Protein AF-A0A830HFC5-F1 (afdb_monomer)

InterPro domains:
  IPR002791 Damage-control phosphatase ARMT1-like, metal-binding domain [PF01937] (150-473)
  IPR036075 Damage-control phosphatase ARMT1-like, metal-binding domain superfamily [SSF111321] (143-473)
  IPR039763 Damage-control phosphatase ARMT1 [PTHR12260] (70-500)

Solvent-accessible surface area (backbone atoms only — not comparable to full-atom values): 29632 Å² total; per-residue (Å²): 134,88,87,82,90,82,88,86,83,82,90,80,91,82,88,82,89,84,84,86,80,91,82,91,82,89,85,82,86,86,90,83,88,83,87,82,86,82,88,82,87,82,84,90,83,89,86,86,88,86,90,79,94,75,94,74,84,89,75,84,82,79,80,79,72,84,70,82,75,73,77,67,86,69,80,80,52,62,62,44,42,22,71,50,85,91,40,69,49,14,50,38,55,66,40,42,49,51,57,52,42,46,46,59,34,43,44,62,76,34,55,95,74,59,50,73,66,28,50,52,41,41,52,52,51,50,58,41,39,78,37,16,78,75,35,59,47,70,77,86,80,74,83,80,77,60,99,79,66,79,77,52,73,66,56,53,50,52,46,61,70,42,43,65,43,37,76,70,57,26,19,54,16,67,33,46,38,60,43,44,55,34,47,46,35,55,48,49,39,57,25,55,20,26,83,36,87,84,36,96,34,40,75,51,61,66,35,51,69,57,34,52,51,42,40,63,70,34,50,49,39,47,60,62,46,21,57,56,53,46,49,58,70,69,56,81,53,85,90,44,59,64,66,47,32,57,57,50,50,50,33,53,52,42,36,45,39,26,84,70,64,46,65,83,58,28,68,77,74,62,99,50,77,74,37,55,57,51,37,53,51,40,46,52,51,52,50,56,59,50,56,74,34,42,41,32,80,30,60,73,66,42,36,77,56,54,54,72,26,42,30,38,33,36,39,63,36,42,42,27,50,29,37,52,28,44,51,47,32,45,48,51,47,27,56,60,28,44,88,87,14,30,26,35,43,36,24,18,50,50,76,32,84,64,40,39,32,28,63,64,54,56,52,53,50,41,52,54,35,40,66,40,91,49,64,50,36,16,50,46,25,49,50,51,54,46,31,45,76,71,59,28,32,42,81,46,61,36,56,73,71,49,44,55,62,32,58,56,63,56,52,70,68,58,44,60,64,48,43,73,27,63,30,34,38,37,31,32,44,70,52,49,35,25,52,58,53,39,26,60,50,58,44,63,43,52,49,52,71,62,50,56,43,50,70,32,19,35,39,39,29,28,35,26,59,46,94,60,50,49,41,30,50,69,70,46,54,53,51,42,55,74,75,35,94,54,37,41,49,69,46,70,26,30,37,32,48,58,34,84,55,79,71,99,62,80,60,32,64,59,54,15,53,54,51,42,59,51,60,76,71,109

Nearest PDB structures (foldseek):
  6umr-assembly1_A  TM=8.467E-01  e=6.345E-25  Homo sapiens
  6umr-assembly2_B  TM=8.611E-01  e=1.493E-24  Homo sapiens
  6umq-assembly2_B  TM=8.453E-01  e=3.887E-24  Homo sapiens
  7t7n-assembly1_B  TM=7.908E-01  e=1.177E-23  Schizosaccharomyces pombe
  7u1v-assembly1_A  TM=7.955E-01  e=4.200E-22  Schizosaccharomyces pombe

Sequence (522 aa):
MSVSLGSLGTKTSCSLRHHGNHSHSHSHSHSHSHSHSHSHSHSHSGVLKNTRLMTMASSSSSSTTAAALQVTSLELPPPLTSTTPGTWAYDTMSRRVLENIVQGTVVADNEHLLDNAARGRISLLEAELANAAETKLEHILHHANGENETSSNDEKAWRQLMQPYVERGDTWLSAPWLVTEFYLYRRILHATGYFDAKAPLHLHDPFALQKKKGLAACASAMSSLAPRVNAFAAADFGDDLDAKSDQLRLFVMLSLWGNRMDLSIWPSEGDGAASSARAAKAVEAALAESASNLLHDDADNAMKVIVNARRVDIVVDNAGFELVTDLALADALACAGGEGACVTLRVKGHPTYVSDVILEDVFETIDTLAASKEEAVAAMATRWKTHMRSGRWVVAPHDYWAQGFPFWTMPEDVVAAVSGADAVILKGDANYRRLLGDLQWPLSTPFAEVAGYMPAPTLALRTLKAELGCGMAEDRVAYAKAESDDWMVSGRFGVVQFWEGVGAGESCASVRAARTKEYFTM

Structure (mmCIF, N/CA/C/O backbone):
data_AF-A0A830HFC5-F1
#
_entry.id   AF-A0A830HFC5-F1
#
loop_
_atom_site.group_PDB
_atom_site.id
_atom_site.type_symbol
_atom_site.label_atom_id
_atom_site.label_alt_id
_atom_site.label_comp_id
_atom_site.label_asym_id
_atom_site.label_entity_id
_atom_site.label_seq_id
_atom_site.pdbx_PDB_ins_code
_atom_site.Cartn_x
_atom_site.Cartn_y
_atom_site.Cartn_z
_atom_site.occupancy
_atom_site.B_iso_or_equiv
_atom_site.auth_seq_id
_atom_site.auth_comp_id
_atom_site.auth_asym_id
_atom_site.auth_atom_id
_atom_site.pdbx_PDB_model_num
ATOM 1 N N . MET A 1 1 ? 22.838 55.181 38.108 1.00 38.09 1 MET A N 1
ATOM 2 C CA . MET A 1 1 ? 23.335 55.632 36.795 1.00 38.09 1 MET A CA 1
ATOM 3 C C . MET A 1 1 ? 22.271 55.290 35.762 1.00 38.09 1 MET A C 1
ATOM 5 O O . MET A 1 1 ? 22.092 54.125 35.456 1.00 38.09 1 MET A O 1
ATOM 9 N N . SER A 1 2 ? 21.463 56.303 35.435 1.00 30.12 2 SER A N 1
ATOM 10 C CA . SER A 1 2 ? 20.867 56.679 34.136 1.00 30.12 2 SER A CA 1
ATOM 11 C C . SER A 1 2 ? 20.958 55.634 32.996 1.00 30.12 2 SER A C 1
ATOM 13 O O . SER A 1 2 ? 22.054 55.159 32.744 1.00 30.12 2 SER A O 1
ATOM 15 N N . VAL A 1 3 ? 19.938 55.261 32.205 1.00 29.91 3 VAL A N 1
ATOM 16 C CA . VAL A 1 3 ? 18.572 55.761 31.921 1.00 29.91 3 VAL A CA 1
ATOM 17 C C . VAL A 1 3 ? 17.723 54.589 31.385 1.00 29.91 3 VAL A C 1
ATOM 19 O O . VAL A 1 3 ? 18.252 53.646 30.805 1.00 29.91 3 VAL A O 1
ATOM 22 N N . SER A 1 4 ? 16.409 54.690 31.579 1.00 25.48 4 SER A N 1
ATOM 23 C CA . SER A 1 4 ? 15.335 53.786 31.158 1.00 25.48 4 SER A CA 1
ATOM 24 C C . SER A 1 4 ? 14.499 54.381 30.001 1.00 25.48 4 SER A C 1
ATOM 26 O O . SER A 1 4 ? 14.469 55.602 29.866 1.00 25.48 4 SER A O 1
ATOM 28 N N . LEU A 1 5 ? 13.732 53.515 29.309 1.00 30.77 5 LEU A N 1
ATOM 29 C CA . LEU A 1 5 ? 12.543 53.761 28.444 1.00 30.77 5 LEU A CA 1
ATOM 30 C C . LEU A 1 5 ? 12.805 54.324 27.031 1.00 30.77 5 LEU A C 1
ATOM 32 O O . LEU A 1 5 ? 13.669 55.166 26.850 1.00 30.77 5 LEU A O 1
ATOM 36 N N . GLY A 1 6 ? 12.087 53.958 25.960 1.00 25.75 6 GLY A N 1
ATOM 37 C CA . GLY A 1 6 ? 10.908 53.108 25.708 1.00 25.75 6 GLY A CA 1
ATOM 38 C C . GLY A 1 6 ? 10.765 52.942 24.169 1.00 25.75 6 GLY A C 1
ATOM 39 O O . GLY A 1 6 ? 11.385 53.687 23.423 1.00 25.75 6 GLY A O 1
ATOM 40 N N . SER A 1 7 ? 10.166 51.876 23.628 1.00 26.73 7 SER A N 1
ATOM 41 C CA . SER A 1 7 ? 8.721 51.614 23.468 1.00 26.73 7 SER A CA 1
ATOM 42 C C . SER A 1 7 ? 8.153 51.984 22.077 1.00 26.73 7 SER A C 1
ATOM 44 O O . SER A 1 7 ? 8.265 53.126 21.650 1.00 26.73 7 SER A O 1
ATOM 46 N N . LEU A 1 8 ? 7.418 51.011 21.504 1.00 28.55 8 LEU A N 1
ATOM 47 C CA . LEU A 1 8 ? 6.330 51.072 20.500 1.00 28.55 8 LEU A CA 1
ATOM 48 C C . LEU A 1 8 ? 6.641 51.154 18.989 1.00 28.55 8 LEU A C 1
ATOM 50 O O . LEU A 1 8 ? 7.156 52.147 18.494 1.00 28.55 8 LEU A O 1
ATOM 54 N N . GLY A 1 9 ? 6.065 50.193 18.244 1.00 25.59 9 GLY A N 1
ATOM 55 C CA . GLY A 1 9 ? 5.072 50.563 17.221 1.00 25.59 9 GLY A CA 1
ATOM 56 C C . GLY A 1 9 ? 5.133 49.890 15.840 1.00 25.59 9 GLY A C 1
ATOM 57 O O . GLY A 1 9 ? 5.728 50.432 14.926 1.00 25.59 9 GLY A O 1
ATOM 58 N N . THR A 1 10 ? 4.355 48.805 15.688 1.00 27.61 10 THR A N 1
ATOM 59 C CA . THR A 1 10 ? 3.3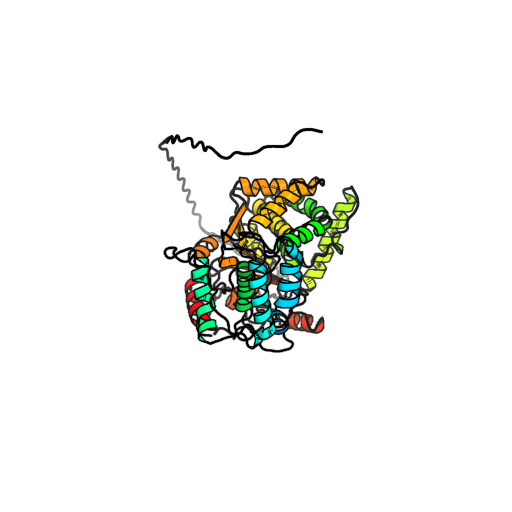85 48.517 14.593 1.00 27.61 10 THR A CA 1
ATOM 60 C C . THR A 1 10 ? 3.780 48.400 13.105 1.00 27.61 10 THR A C 1
ATOM 62 O O . THR A 1 10 ? 4.278 49.347 12.520 1.00 27.61 10 THR A O 1
ATOM 65 N N . LYS A 1 11 ? 3.325 47.269 12.508 1.00 27.41 11 LYS A N 1
ATOM 66 C CA . LYS A 1 11 ? 2.547 47.064 11.245 1.00 27.41 11 LYS A CA 1
ATOM 67 C C . LYS A 1 11 ? 3.007 47.860 9.997 1.00 27.41 11 LYS A C 1
ATOM 69 O O . LYS A 1 11 ? 3.121 49.070 10.032 1.00 27.41 11 LYS A O 1
ATOM 74 N N . THR A 1 12 ? 3.138 47.317 8.784 1.00 28.42 12 THR A N 1
ATOM 75 C CA . THR A 1 12 ? 2.158 46.525 8.019 1.00 28.42 12 THR A CA 1
ATOM 76 C C . THR A 1 12 ? 2.815 46.089 6.700 1.00 28.42 12 THR A C 1
ATOM 78 O O . THR A 1 12 ? 3.561 46.856 6.096 1.00 28.42 12 THR A O 1
ATOM 81 N N . SER A 1 13 ? 2.494 44.884 6.238 1.00 28.06 13 SER A N 1
ATOM 82 C CA . SER A 1 13 ? 2.743 44.355 4.893 1.00 28.06 13 SER A CA 1
ATOM 83 C C . SER A 1 13 ? 1.939 45.101 3.821 1.00 28.06 13 SER A C 1
ATOM 85 O O . SER A 1 13 ? 0.750 45.349 4.023 1.00 28.06 13 SER A O 1
ATOM 87 N N . CYS A 1 14 ? 2.542 45.372 2.660 1.00 26.06 14 CYS A N 1
ATOM 88 C CA . CYS A 1 14 ? 1.834 45.837 1.466 1.00 26.06 14 CYS A CA 1
ATOM 89 C C . CYS A 1 14 ? 2.040 44.848 0.310 1.00 26.06 14 CYS A C 1
ATOM 91 O O . CYS A 1 14 ? 3.167 44.464 0.001 1.00 26.06 14 CYS A O 1
ATOM 93 N N . SER A 1 15 ? 0.926 44.426 -0.290 1.00 27.80 15 SER A N 1
ATOM 94 C CA . SER A 1 15 ? 0.847 43.540 -1.451 1.00 27.80 15 SER A CA 1
ATOM 95 C C . SER A 1 15 ? 1.086 44.308 -2.747 1.00 27.80 15 SER A C 1
ATOM 97 O O . SER A 1 15 ? 0.616 45.439 -2.864 1.00 27.80 15 SER A O 1
ATOM 99 N N . LEU A 1 16 ? 1.649 43.658 -3.764 1.00 28.95 16 LEU A N 1
ATOM 100 C CA . LEU A 1 16 ? 1.547 44.114 -5.149 1.00 28.95 16 LEU A CA 1
ATOM 101 C C . LEU A 1 16 ? 1.196 42.931 -6.059 1.00 28.95 16 LEU A C 1
ATOM 103 O O . LEU A 1 16 ? 2.016 42.059 -6.331 1.00 28.95 16 LEU A O 1
ATOM 107 N N . ARG A 1 17 ? -0.063 42.927 -6.513 1.00 28.38 17 ARG A N 1
ATOM 108 C CA . ARG A 1 17 ? -0.535 42.208 -7.702 1.00 28.38 17 ARG A CA 1
ATOM 109 C C . ARG A 1 17 ? -0.069 42.965 -8.947 1.00 28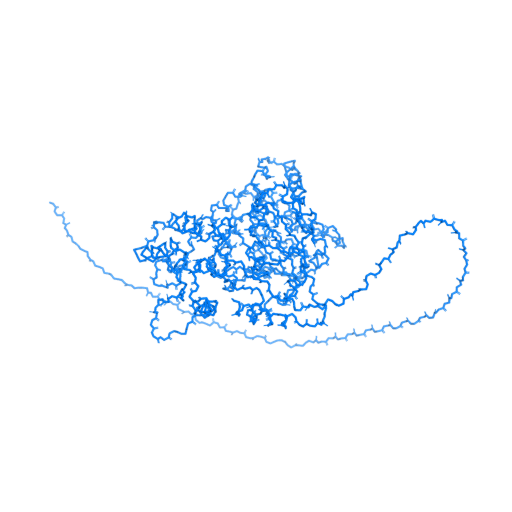.38 17 ARG A C 1
ATOM 111 O O . ARG A 1 17 ? -0.183 44.192 -8.987 1.00 28.38 17 ARG A O 1
ATOM 118 N N . HIS A 1 18 ? 0.317 42.245 -9.996 1.00 28.80 18 HIS A N 1
ATOM 119 C CA . HIS A 1 18 ? 0.292 42.774 -11.359 1.00 28.80 18 HIS A CA 1
ATOM 120 C C . HIS A 1 18 ? -0.349 41.784 -12.333 1.00 28.80 18 HIS A C 1
ATOM 122 O O . HIS A 1 18 ? -0.126 40.579 -12.272 1.00 28.80 18 HIS A O 1
ATOM 128 N N . HIS A 1 19 ? -1.217 42.350 -13.169 1.00 29.58 19 HIS A N 1
ATOM 129 C CA . HIS A 1 19 ? -2.007 41.746 -14.235 1.00 29.58 19 HIS A CA 1
ATOM 130 C C . HIS A 1 19 ? -1.304 41.870 -15.593 1.00 29.58 19 HIS A C 1
ATOM 132 O O . HIS A 1 19 ? -0.527 42.799 -15.801 1.00 29.58 19 HIS A O 1
ATOM 138 N N . GLY A 1 20 ? -1.739 41.027 -16.537 1.00 27.48 20 GLY A N 1
ATOM 139 C CA . GLY A 1 20 ? -1.569 41.185 -17.990 1.00 27.48 20 GLY A CA 1
ATOM 140 C C . GLY A 1 20 ? -0.485 40.260 -18.556 1.00 27.48 20 GLY A C 1
ATOM 141 O O . GLY A 1 20 ? 0.590 40.174 -17.988 1.00 27.48 20 GLY A O 1
ATOM 142 N N . ASN A 1 21 ? -0.654 39.549 -19.671 1.00 27.14 21 ASN A N 1
ATOM 143 C CA . ASN A 1 21 ? -1.635 39.691 -20.740 1.00 27.14 21 ASN A CA 1
ATOM 144 C C . ASN A 1 21 ? -1.704 38.388 -21.567 1.00 27.14 21 ASN A C 1
ATOM 146 O O . ASN A 1 21 ? -0.682 37.747 -21.809 1.00 27.14 21 ASN A O 1
ATOM 150 N N . HIS A 1 22 ? -2.902 38.042 -22.039 1.00 31.81 22 HIS A N 1
ATOM 151 C CA . HIS A 1 22 ? -3.150 37.012 -23.049 1.00 31.81 22 HIS A CA 1
ATOM 152 C C . HIS A 1 22 ? -2.683 37.475 -24.437 1.00 31.81 22 HIS A C 1
ATOM 154 O O . HIS A 1 22 ? -2.915 38.620 -24.822 1.00 31.81 22 HIS A O 1
ATOM 160 N N . SER A 1 23 ? -2.119 36.560 -25.229 1.00 28.94 23 SER A N 1
ATOM 161 C CA . SER A 1 23 ? -2.082 36.689 -26.688 1.00 28.94 23 SER A CA 1
ATOM 162 C C . SER A 1 23 ? -2.430 35.343 -27.326 1.00 28.94 23 SER A C 1
ATOM 164 O O . SER A 1 23 ? -1.818 34.318 -27.036 1.00 28.94 23 SER A O 1
ATOM 166 N N . HIS A 1 24 ? -3.487 35.358 -28.138 1.00 29.38 24 HIS A N 1
ATOM 167 C CA . HIS A 1 24 ? -3.894 34.273 -29.020 1.00 29.38 24 HIS A CA 1
ATOM 168 C C . HIS A 1 24 ? -3.142 34.406 -30.345 1.00 29.38 24 HIS A C 1
ATOM 170 O O . HIS A 1 24 ? -3.100 35.495 -30.919 1.00 29.38 24 HIS A O 1
ATOM 176 N N . SER A 1 25 ? -2.641 33.296 -30.879 1.00 28.92 25 SER A N 1
ATOM 177 C CA . SER A 1 25 ? -2.311 33.170 -32.296 1.00 28.92 25 SER A CA 1
ATOM 178 C C . SER A 1 25 ? -2.989 31.923 -32.864 1.00 28.92 25 SER A C 1
ATOM 180 O O . SER A 1 25 ? -2.765 30.798 -32.426 1.00 28.92 25 SER A O 1
ATOM 182 N N . HIS A 1 26 ? -3.877 32.156 -33.829 1.00 28.95 26 HIS A N 1
ATOM 183 C CA . HIS A 1 26 ? -4.419 31.144 -34.726 1.00 28.95 26 HIS A CA 1
ATOM 184 C C . HIS A 1 26 ? -3.424 30.899 -35.865 1.00 28.95 26 HIS A C 1
ATOM 186 O O . HIS A 1 26 ? -2.923 31.855 -36.457 1.00 28.95 26 HIS A O 1
ATOM 192 N N . SER A 1 27 ? -3.222 29.639 -36.246 1.00 29.11 27 SER A N 1
ATOM 193 C CA . SER A 1 27 ? -2.733 29.279 -37.578 1.00 29.11 27 SER A CA 1
ATOM 194 C C . SER A 1 27 ? -3.578 28.138 -38.150 1.00 29.11 27 SER A C 1
ATOM 196 O O . SER A 1 27 ? -3.876 27.146 -37.486 1.00 29.11 27 SER A O 1
ATOM 198 N N . HIS A 1 28 ? -4.034 28.343 -39.384 1.00 28.66 28 HIS A N 1
ATOM 199 C CA . HIS A 1 28 ? -4.847 27.423 -40.170 1.00 28.66 28 HIS A CA 1
ATOM 200 C C . HIS A 1 28 ? -3.971 26.530 -41.067 1.00 28.66 28 HIS A C 1
ATOM 202 O O . HIS A 1 28 ? -3.001 27.004 -41.649 1.00 28.66 28 HIS A O 1
ATOM 208 N N . SER A 1 29 ? -4.425 25.277 -41.206 1.00 27.34 29 SER A N 1
ATOM 209 C CA . SER A 1 29 ? -4.411 24.380 -42.382 1.00 27.34 29 SER A CA 1
ATOM 210 C C . SER A 1 29 ? -3.101 24.080 -43.130 1.00 27.34 29 SER A C 1
ATOM 212 O O . SER A 1 29 ? -2.516 24.959 -43.746 1.00 27.34 29 SER A O 1
ATOM 214 N N . HIS A 1 30 ? -2.788 22.787 -43.290 1.00 29.89 30 HIS A N 1
ATOM 215 C CA . HIS A 1 30 ? -3.114 22.054 -44.526 1.00 29.89 30 HIS A CA 1
ATOM 216 C C . HIS A 1 30 ? -2.940 20.536 -44.350 1.00 29.89 30 HIS A C 1
ATOM 218 O O . HIS A 1 30 ? -1.905 20.045 -43.913 1.00 29.89 30 HIS A O 1
ATOM 224 N N . SER A 1 31 ? -3.987 19.799 -44.717 1.00 29.45 31 SER A N 1
ATOM 225 C CA . SER A 1 31 ? -4.031 18.347 -44.864 1.00 29.45 31 SER A CA 1
ATOM 226 C C . SER A 1 31 ? -3.603 17.945 -46.277 1.00 29.45 31 SER A C 1
ATOM 228 O O . SER A 1 31 ? -4.207 18.416 -47.242 1.00 29.45 31 SER A O 1
ATOM 230 N N . HIS A 1 32 ? -2.654 17.019 -46.403 1.00 30.28 32 HIS A N 1
ATOM 231 C CA . HIS A 1 32 ? -2.455 16.244 -47.627 1.00 30.28 32 HIS A CA 1
ATOM 232 C C . HIS A 1 32 ? -2.508 14.753 -47.301 1.00 30.28 32 HIS A C 1
ATOM 234 O O . HIS A 1 32 ? -1.636 14.206 -46.634 1.00 30.28 32 HIS A O 1
ATOM 240 N N . SER A 1 33 ? -3.577 14.118 -47.769 1.00 29.27 33 SER A N 1
ATOM 241 C CA . SER A 1 33 ? -3.755 12.678 -47.838 1.00 29.27 33 SER A CA 1
ATOM 242 C C . SER A 1 33 ? -3.171 12.161 -49.154 1.00 29.27 33 SER A C 1
ATOM 244 O O . SER A 1 33 ? -3.531 12.636 -50.229 1.00 29.27 33 SER A O 1
ATOM 246 N N . HIS A 1 34 ? -2.307 11.151 -49.081 1.00 30.36 34 HIS A N 1
ATOM 247 C CA . HIS A 1 34 ? -2.016 10.279 -50.215 1.00 30.36 34 HIS A CA 1
ATOM 248 C C . HIS A 1 34 ? -2.221 8.831 -49.781 1.00 30.36 34 HIS A C 1
ATOM 250 O O . HIS A 1 34 ? -1.448 8.265 -49.014 1.00 30.36 34 HIS A O 1
ATOM 256 N N . SER A 1 35 ? -3.319 8.259 -50.264 1.00 27.73 35 SER A N 1
ATOM 257 C CA . SER A 1 35 ? -3.619 6.838 -50.243 1.00 27.73 35 SER A CA 1
ATOM 258 C C . SER A 1 35 ? -2.986 6.177 -51.469 1.00 27.73 35 SER A C 1
ATOM 260 O O . SER A 1 35 ? -3.282 6.545 -52.604 1.00 27.73 35 SER A O 1
ATOM 262 N N . HIS A 1 36 ? -2.149 5.164 -51.252 1.00 29.48 36 HIS A N 1
ATOM 263 C CA . HIS A 1 36 ? -1.800 4.195 -52.288 1.00 29.48 36 HIS A CA 1
ATOM 264 C C . HIS A 1 36 ? -2.168 2.795 -51.805 1.00 29.48 36 HIS A C 1
ATOM 266 O O . HIS A 1 36 ? -1.502 2.197 -50.966 1.00 29.48 36 HIS A O 1
ATOM 272 N N . SER A 1 37 ? -3.275 2.293 -52.345 1.00 26.42 37 SER A N 1
ATOM 273 C CA . SER A 1 37 ? -3.694 0.900 -52.280 1.00 26.42 37 SER A CA 1
ATOM 274 C C . SER A 1 37 ? -3.047 0.130 -53.433 1.00 26.42 37 SER A C 1
ATOM 276 O O . SER A 1 37 ? -3.340 0.422 -54.593 1.00 26.42 37 SER A O 1
ATOM 278 N N . HIS A 1 38 ? -2.225 -0.876 -53.133 1.00 29.70 38 HIS A N 1
ATOM 279 C CA . HIS A 1 38 ? -1.850 -1.902 -54.104 1.00 29.70 38 HIS A CA 1
ATOM 280 C C . HIS A 1 38 ? -2.402 -3.257 -53.666 1.00 29.70 38 HIS A C 1
ATOM 282 O O . HIS A 1 38 ? -1.965 -3.858 -52.690 1.00 29.70 38 HIS A O 1
ATOM 288 N N . SER A 1 39 ? -3.395 -3.712 -54.423 1.00 26.23 39 SER A N 1
ATOM 289 C CA . SER A 1 39 ? -3.917 -5.070 -54.440 1.00 26.23 39 SER A CA 1
ATOM 290 C C . SER A 1 39 ? -3.035 -5.947 -55.330 1.00 26.23 39 SER A C 1
ATOM 292 O O . SER A 1 39 ? -2.897 -5.651 -56.517 1.00 26.23 39 SER A O 1
ATOM 294 N N . HIS A 1 40 ? -2.524 -7.059 -54.804 1.00 29.44 40 HIS A N 1
ATOM 295 C CA . HIS A 1 40 ? -2.068 -8.175 -55.630 1.00 29.44 40 HIS A CA 1
ATOM 296 C C . HIS A 1 40 ? -2.666 -9.489 -55.132 1.00 29.44 40 HIS A C 1
ATOM 298 O O . HIS A 1 40 ? -2.337 -10.006 -54.070 1.00 29.44 40 HIS A O 1
ATOM 304 N N . SER A 1 41 ? -3.573 -10.011 -55.949 1.00 26.92 41 SER A N 1
ATOM 305 C CA . SER A 1 41 ? -4.050 -11.386 -55.970 1.00 26.92 41 SER A CA 1
ATOM 306 C C . SER A 1 41 ? -3.057 -12.261 -56.736 1.00 26.92 41 SER A C 1
ATOM 308 O O . SER A 1 41 ? -2.737 -11.899 -57.865 1.00 26.92 41 SER A O 1
ATOM 310 N N . HIS A 1 42 ? -2.672 -13.433 -56.217 1.00 29.39 42 HIS A N 1
ATOM 311 C CA . HIS A 1 42 ? -2.341 -14.581 -57.070 1.00 29.39 42 HIS A CA 1
ATOM 312 C C . HIS A 1 42 ? -2.629 -15.939 -56.403 1.00 29.39 42 HIS A C 1
ATOM 314 O O . HIS A 1 42 ? -2.067 -16.318 -55.383 1.00 29.39 42 HIS A O 1
ATOM 320 N N . SER A 1 43 ? -3.566 -16.617 -57.063 1.00 27.08 43 SER A N 1
ATOM 321 C CA . SER A 1 43 ? -3.847 -18.044 -57.252 1.00 27.08 43 SER A CA 1
ATOM 322 C C . SER A 1 43 ? -2.859 -19.129 -56.791 1.00 27.08 43 SER A C 1
ATOM 324 O O . SER A 1 43 ? -1.663 -19.088 -57.067 1.00 27.08 43 SER A O 1
ATOM 326 N N . HIS A 1 44 ? -3.481 -20.192 -56.268 1.00 27.20 44 HIS A N 1
ATOM 327 C CA . HIS A 1 44 ? -3.027 -21.571 -56.079 1.00 27.20 44 HIS A CA 1
ATOM 328 C C . HIS A 1 44 ? -2.242 -22.219 -57.233 1.00 27.20 44 HIS A C 1
ATOM 330 O O . HIS A 1 44 ? -2.647 -22.146 -58.390 1.00 27.20 44 HIS A O 1
ATOM 336 N N . SER A 1 45 ? -1.290 -23.082 -56.858 1.00 28.58 45 SER A N 1
ATOM 337 C CA . SER A 1 45 ? -1.080 -24.390 -57.498 1.00 28.58 45 SER A CA 1
ATOM 338 C C . SER A 1 45 ? -0.378 -25.342 -56.525 1.00 28.58 45 SER A C 1
ATOM 340 O O . SER A 1 45 ? 0.712 -25.040 -56.043 1.00 28.58 45 SER A O 1
ATOM 342 N N . GLY A 1 46 ? -1.005 -26.479 -56.219 1.00 25.19 46 GLY A N 1
ATOM 343 C CA . GLY A 1 46 ? -0.403 -27.552 -55.430 1.00 25.19 46 GLY A CA 1
ATOM 344 C C . GLY A 1 46 ? 0.416 -28.518 -56.285 1.00 25.19 46 GLY A C 1
ATOM 345 O O . GLY A 1 46 ? 0.087 -28.734 -57.447 1.00 25.19 46 GLY A O 1
ATOM 346 N N . VAL A 1 47 ? 1.424 -29.153 -55.679 1.00 27.44 47 VAL A N 1
ATOM 347 C CA . VAL A 1 47 ? 1.982 -30.447 -56.106 1.00 27.44 47 VAL A CA 1
ATOM 348 C C . VAL A 1 47 ? 2.421 -31.222 -54.856 1.00 27.44 47 VAL A C 1
ATOM 350 O O . VAL A 1 47 ? 3.069 -30.685 -53.963 1.00 27.44 47 VAL A O 1
ATOM 353 N N . LEU A 1 48 ? 2.013 -32.490 -54.801 1.00 25.45 48 LEU A N 1
ATOM 354 C CA . LEU A 1 48 ? 2.268 -33.475 -53.750 1.00 25.45 48 LEU A CA 1
ATOM 355 C C . LEU A 1 48 ? 3.564 -34.277 -53.990 1.00 25.45 48 LEU A C 1
ATOM 357 O O . LEU A 1 48 ? 3.959 -34.496 -55.133 1.00 25.45 48 LEU A O 1
ATOM 361 N N . LYS A 1 49 ? 4.032 -34.885 -52.884 1.00 25.97 49 LYS A N 1
ATOM 362 C CA . LYS A 1 49 ? 4.936 -36.051 -52.710 1.00 25.97 49 LYS A CA 1
ATOM 363 C C . LYS A 1 49 ? 6.442 -35.762 -52.586 1.00 25.97 49 LYS A C 1
ATOM 365 O O . LYS A 1 49 ? 7.127 -35.581 -53.582 1.00 25.97 49 LYS A O 1
ATOM 370 N N . ASN A 1 50 ? 7.000 -35.974 -51.389 1.00 26.48 50 ASN A N 1
ATOM 371 C CA . ASN A 1 50 ? 7.544 -37.297 -51.060 1.00 26.48 50 ASN A CA 1
ATOM 372 C C . ASN A 1 50 ? 7.840 -37.482 -49.564 1.00 26.48 50 ASN A C 1
ATOM 374 O O . ASN A 1 50 ? 8.232 -36.566 -48.851 1.00 26.48 50 ASN A O 1
ATOM 378 N N . THR A 1 51 ? 7.635 -38.718 -49.129 1.00 24.80 51 THR A N 1
ATOM 379 C CA . THR A 1 51 ? 7.655 -39.217 -47.756 1.00 24.80 51 THR A CA 1
ATOM 380 C C . THR A 1 51 ? 9.077 -39.536 -47.286 1.00 24.80 51 THR A C 1
ATOM 382 O O . THR A 1 51 ? 9.818 -40.214 -47.997 1.00 24.80 51 THR A O 1
ATOM 385 N N . ARG A 1 52 ? 9.419 -39.186 -46.040 1.00 26.59 52 ARG A N 1
ATOM 386 C CA . ARG A 1 52 ? 10.375 -39.954 -45.224 1.00 26.59 52 ARG A CA 1
ATOM 387 C C . ARG A 1 52 ? 9.912 -39.968 -43.768 1.00 26.59 52 ARG A C 1
ATOM 389 O O . ARG A 1 52 ? 9.876 -38.935 -43.112 1.00 26.59 52 ARG A O 1
ATOM 396 N N . LEU A 1 53 ? 9.527 -41.161 -43.312 1.00 24.55 53 LEU A N 1
ATOM 397 C CA . LEU A 1 53 ? 9.249 -41.484 -41.916 1.00 24.55 53 LEU A CA 1
ATOM 398 C C . LEU A 1 53 ? 10.511 -41.262 -41.073 1.00 24.55 53 LEU A C 1
ATOM 400 O O . LEU A 1 53 ? 11.527 -41.910 -41.320 1.00 24.55 53 LEU A O 1
ATOM 404 N N . MET A 1 54 ? 10.401 -40.447 -40.028 1.00 26.86 54 MET A N 1
ATOM 405 C CA . MET A 1 54 ? 11.123 -40.665 -38.778 1.00 26.86 54 MET A CA 1
ATOM 406 C C . MET A 1 54 ? 10.163 -40.425 -37.613 1.00 26.86 54 MET A C 1
ATOM 408 O O . MET A 1 54 ? 9.535 -39.380 -37.484 1.00 26.86 54 MET A O 1
ATOM 412 N N . THR A 1 55 ? 10.022 -41.478 -36.824 1.00 27.61 55 THR A N 1
ATOM 413 C CA . THR A 1 55 ? 9.268 -41.628 -35.584 1.00 27.61 55 THR A CA 1
ATOM 414 C C . THR A 1 55 ? 9.695 -40.595 -34.541 1.00 27.61 55 THR A C 1
ATOM 416 O O . THR A 1 55 ? 10.848 -40.603 -34.122 1.00 27.61 55 THR A O 1
ATOM 419 N N . MET A 1 56 ? 8.758 -39.767 -34.075 1.00 26.55 56 MET A N 1
ATOM 420 C CA . MET A 1 56 ? 8.867 -38.997 -32.832 1.00 26.55 56 MET A CA 1
ATOM 421 C C . MET A 1 56 ? 7.519 -39.052 -32.111 1.00 26.55 56 MET A C 1
ATOM 423 O O . MET A 1 56 ? 6.461 -38.949 -32.731 1.00 26.55 56 MET A O 1
ATOM 427 N N . ALA A 1 57 ? 7.595 -39.313 -30.811 1.00 27.02 57 ALA A N 1
ATOM 428 C CA . ALA A 1 57 ? 6.483 -39.563 -29.915 1.00 27.02 57 ALA A CA 1
ATOM 429 C C . ALA A 1 57 ? 5.511 -38.375 -29.833 1.00 27.02 57 ALA A C 1
ATOM 431 O O . ALA A 1 57 ? 5.901 -37.212 -29.877 1.00 27.02 57 ALA A O 1
ATOM 432 N N . SER A 1 58 ? 4.234 -38.710 -29.693 1.00 24.59 58 SER A N 1
ATOM 433 C CA . SER A 1 58 ? 3.105 -37.805 -29.514 1.00 24.59 58 SER A CA 1
ATOM 434 C C . SER A 1 58 ? 3.234 -36.963 -28.240 1.00 24.59 58 SER A C 1
ATOM 436 O O . SER A 1 58 ? 3.068 -37.489 -27.139 1.00 24.59 58 SER A O 1
ATOM 438 N N . SER A 1 59 ? 3.439 -35.655 -28.387 1.00 27.16 59 SER A N 1
ATOM 439 C CA . SER A 1 59 ? 3.012 -34.660 -27.404 1.00 27.16 59 SER A CA 1
ATOM 440 C C . SER A 1 59 ? 1.664 -34.097 -27.858 1.00 27.16 59 SER A C 1
ATOM 442 O O . SER A 1 59 ? 1.522 -33.521 -28.935 1.00 27.16 59 SER A O 1
ATOM 444 N N . SER A 1 60 ? 0.632 -34.346 -27.059 1.00 27.00 60 SER A N 1
ATOM 445 C CA . SER A 1 60 ? -0.715 -33.829 -27.263 1.00 27.00 60 SER A CA 1
ATOM 446 C C . SER A 1 60 ? -0.720 -32.308 -27.106 1.00 27.00 60 SER A C 1
ATOM 448 O O . SER A 1 60 ? -0.649 -31.793 -25.993 1.00 27.00 60 SER A O 1
ATOM 450 N N . SER A 1 61 ? -0.824 -31.593 -28.222 1.00 25.97 61 SER A N 1
ATOM 451 C CA . SER A 1 61 ? -1.167 -30.176 -28.260 1.00 25.97 61 SER A CA 1
ATOM 452 C C . SER A 1 61 ? -2.629 -29.997 -27.837 1.00 25.97 61 SER A C 1
ATOM 454 O O . SER A 1 61 ? -3.539 -30.204 -28.642 1.00 25.97 61 SER A O 1
ATOM 456 N N . SER A 1 62 ? -2.876 -29.631 -26.580 1.00 27.50 62 SER A N 1
ATOM 457 C CA . SER A 1 62 ? -4.179 -29.113 -26.166 1.00 27.50 62 SER A CA 1
ATOM 458 C C . SER A 1 62 ? -4.283 -27.658 -26.619 1.00 27.50 62 SER A C 1
ATOM 460 O O . SER A 1 62 ? -3.708 -26.760 -26.008 1.00 27.50 62 SER A O 1
ATOM 462 N N . SER A 1 63 ? -4.996 -27.429 -27.719 1.00 25.86 63 SER A N 1
ATOM 463 C CA . SER A 1 63 ? -5.462 -26.104 -28.110 1.00 25.86 63 SER A CA 1
ATOM 464 C C . SER A 1 63 ? -6.498 -25.630 -27.091 1.00 25.86 63 SER A C 1
ATOM 466 O O . SER A 1 63 ? -7.652 -26.059 -27.131 1.00 25.86 63 SER A O 1
ATOM 468 N N . THR A 1 64 ? -6.104 -24.763 -26.166 1.00 28.19 64 THR A N 1
ATOM 469 C CA . THR A 1 64 ? -7.049 -24.070 -25.290 1.00 28.19 64 THR A CA 1
ATOM 470 C C . THR A 1 64 ? -7.690 -22.947 -26.099 1.00 28.19 64 THR A C 1
ATOM 472 O O . THR A 1 64 ? -7.145 -21.858 -26.249 1.00 28.19 64 THR A O 1
ATOM 475 N N . THR A 1 65 ? -8.841 -23.235 -26.697 1.00 30.00 65 THR A N 1
ATOM 476 C CA . THR A 1 65 ? -9.795 -22.210 -27.124 1.00 30.00 65 THR A CA 1
ATOM 477 C C . THR A 1 65 ? -10.127 -21.325 -25.927 1.00 30.00 65 THR A C 1
ATOM 479 O O . THR A 1 65 ? -10.497 -21.851 -24.878 1.00 30.00 65 THR A O 1
ATOM 482 N N . ALA A 1 66 ? -9.998 -20.006 -26.095 1.00 32.62 66 ALA A N 1
ATOM 483 C CA . ALA A 1 66 ? -10.427 -18.996 -25.137 1.00 32.62 66 ALA A CA 1
ATOM 484 C C . ALA A 1 66 ? -11.903 -19.220 -24.775 1.00 32.62 66 ALA A C 1
ATOM 486 O O . ALA A 1 66 ? -12.808 -18.876 -25.538 1.00 32.62 66 ALA A O 1
ATOM 487 N N . ALA A 1 67 ? -12.147 -19.854 -23.630 1.00 32.47 67 ALA A N 1
ATOM 488 C CA . ALA A 1 67 ? -13.450 -19.819 -23.001 1.00 32.47 67 ALA A CA 1
ATOM 489 C C . ALA A 1 67 ? -13.647 -18.380 -22.525 1.00 32.47 67 ALA A C 1
ATOM 491 O O . ALA A 1 67 ? -12.833 -17.872 -21.756 1.00 32.47 67 ALA A O 1
ATOM 492 N N . ALA A 1 68 ? -14.684 -17.707 -23.022 1.00 38.62 68 ALA A N 1
ATOM 493 C CA . ALA A 1 68 ? -15.115 -16.440 -22.458 1.00 38.62 68 ALA A CA 1
ATOM 494 C C . ALA A 1 68 ? -15.362 -16.669 -20.959 1.00 38.62 68 ALA A C 1
ATOM 496 O O . ALA A 1 68 ? -16.278 -17.408 -20.595 1.00 38.62 68 ALA A O 1
ATOM 497 N N . LEU A 1 69 ? -14.497 -16.106 -20.113 1.00 43.59 69 LEU A N 1
ATOM 498 C CA . LEU A 1 69 ? -14.669 -16.079 -18.667 1.00 43.59 69 LEU A CA 1
ATOM 499 C C . LEU A 1 69 ? -15.972 -15.328 -18.388 1.00 43.59 69 LEU A C 1
ATOM 501 O O . LEU A 1 69 ? -16.008 -14.102 -18.409 1.00 43.59 69 LEU A O 1
ATOM 505 N N . GLN A 1 70 ? -17.060 -16.069 -18.176 1.00 45.56 70 GLN A N 1
ATOM 506 C CA . GLN A 1 70 ? -18.213 -15.528 -17.475 1.00 45.56 70 GLN A CA 1
ATOM 507 C C . GLN A 1 70 ? -17.722 -15.237 -16.063 1.00 45.56 70 GLN A C 1
ATOM 509 O O . GLN A 1 70 ? -17.375 -16.168 -15.336 1.00 45.56 70 GLN A O 1
ATOM 514 N N . VAL A 1 71 ? -17.636 -13.959 -15.691 1.00 51.44 71 VAL A N 1
ATOM 515 C CA . VAL A 1 71 ? -17.376 -13.563 -14.306 1.00 51.44 71 VAL A CA 1
ATOM 516 C C . VAL A 1 71 ? -18.648 -13.901 -13.538 1.00 51.44 71 VAL A C 1
ATOM 518 O O . VAL A 1 71 ? -19.529 -13.069 -13.345 1.00 51.44 71 VAL A O 1
ATOM 521 N N . THR A 1 72 ? -18.801 -15.173 -13.172 1.00 49.12 72 THR A N 1
ATOM 522 C CA . THR A 1 72 ? -19.945 -15.635 -12.393 1.00 49.12 72 THR A CA 1
ATOM 523 C C . THR A 1 72 ? -19.979 -14.834 -11.101 1.00 49.12 72 THR A C 1
ATOM 525 O O . THR A 1 72 ? -18.953 -14.719 -10.428 1.00 49.12 72 THR A O 1
ATOM 528 N N . SER A 1 73 ? -21.132 -14.251 -10.763 1.00 55.44 73 SER A N 1
ATOM 529 C CA . SER A 1 73 ? -21.314 -13.534 -9.502 1.00 55.44 73 SER A CA 1
ATOM 530 C C . SER A 1 73 ? -21.191 -14.526 -8.344 1.00 55.44 73 SER A C 1
ATOM 532 O O . SER A 1 73 ? -22.175 -15.131 -7.920 1.00 55.44 73 SER A O 1
ATOM 534 N N . LEU A 1 74 ? -19.964 -14.747 -7.881 1.00 67.94 74 LEU A N 1
ATOM 535 C CA . LEU A 1 74 ? -19.716 -15.399 -6.608 1.00 67.94 74 LEU A CA 1
ATOM 536 C C . LEU A 1 74 ? -20.355 -14.542 -5.519 1.00 67.94 74 LEU A C 1
ATOM 538 O O . LEU A 1 74 ? -20.158 -13.324 -5.505 1.00 67.94 74 LEU A O 1
ATOM 542 N N . GLU A 1 75 ? -21.103 -15.192 -4.634 1.00 84.94 75 GLU A N 1
ATOM 543 C CA . GLU A 1 75 ? -21.514 -14.601 -3.364 1.00 84.94 75 GLU A CA 1
ATOM 544 C C . GLU A 1 75 ? -20.252 -14.178 -2.605 1.00 84.94 75 GLU A C 1
ATOM 546 O O . GLU A 1 75 ? -19.261 -14.918 -2.554 1.00 84.94 75 GLU A O 1
ATOM 551 N N . LEU A 1 76 ? -20.256 -12.956 -2.083 1.00 92.62 76 LEU A N 1
ATOM 552 C CA . LEU A 1 76 ? -19.127 -12.420 -1.347 1.00 92.62 76 LEU A CA 1
ATOM 553 C C . LEU A 1 76 ? -18.987 -13.202 -0.022 1.00 92.62 76 LEU A C 1
ATOM 555 O O . LEU A 1 76 ? -19.966 -13.360 0.712 1.00 92.62 76 LEU A O 1
ATOM 559 N N . PRO A 1 77 ? -17.788 -13.707 0.323 1.00 94.81 77 PRO A N 1
ATOM 560 C CA . PRO A 1 77 ? -17.580 -14.343 1.615 1.00 94.81 77 PRO A CA 1
ATOM 561 C C . PRO A 1 77 ? -17.617 -13.303 2.746 1.00 94.81 77 PRO A C 1
ATOM 563 O O . PRO A 1 77 ? -17.470 -12.106 2.492 1.00 94.81 77 PRO A O 1
ATOM 566 N N . PRO A 1 78 ? -17.768 -13.735 4.010 1.00 94.25 78 PRO A N 1
ATOM 567 C CA . PRO A 1 78 ? -17.789 -12.820 5.144 1.00 94.25 78 PRO A CA 1
ATOM 568 C C . PRO A 1 78 ? -16.518 -11.958 5.243 1.00 94.25 78 PRO A C 1
ATOM 570 O O . PRO A 1 78 ? -15.420 -12.440 4.925 1.00 94.25 78 PRO A O 1
ATOM 573 N N . PRO A 1 79 ? -16.635 -10.709 5.729 1.00 95.12 79 PRO A N 1
ATOM 574 C CA . PRO A 1 79 ? -15.480 -9.860 5.981 1.00 95.12 79 PRO A CA 1
ATOM 575 C C . PRO A 1 79 ? -14.622 -10.395 7.130 1.00 95.12 79 PRO A C 1
ATOM 577 O O . PRO A 1 79 ? -15.105 -11.053 8.057 1.00 95.12 79 PRO A O 1
ATOM 580 N N . LEU A 1 80 ? -13.332 -10.075 7.099 1.00 96.12 80 LEU A N 1
ATOM 581 C CA . LEU A 1 80 ? -12.483 -10.182 8.277 1.00 96.12 80 LEU A CA 1
ATOM 582 C C . LEU A 1 80 ? -12.927 -9.149 9.316 1.00 96.12 80 LEU A C 1
ATOM 584 O O . LEU A 1 80 ? -13.128 -7.977 9.004 1.00 96.12 80 LEU A O 1
ATOM 588 N N . THR A 1 81 ? -13.057 -9.588 10.564 1.00 96.88 81 THR A N 1
ATOM 589 C CA . THR A 1 81 ? -13.300 -8.724 11.727 1.00 96.88 81 THR A CA 1
ATOM 590 C C . THR A 1 81 ? -12.220 -8.980 12.766 1.00 96.88 81 THR A C 1
ATOM 592 O O . THR A 1 81 ? -11.490 -9.970 12.695 1.00 96.88 81 THR A O 1
ATOM 595 N N . SER A 1 82 ? -12.142 -8.118 13.770 1.00 97.94 82 SER A N 1
ATOM 596 C CA . SER A 1 82 ? -11.147 -8.213 14.837 1.00 97.94 82 SER A CA 1
ATOM 597 C C . SER A 1 82 ? -11.731 -8.810 16.119 1.00 97.94 82 SER A C 1
ATOM 599 O O . SER A 1 82 ? -11.269 -8.500 17.211 1.00 97.94 82 SER A O 1
ATOM 601 N N . THR A 1 83 ? -12.754 -9.665 16.010 1.00 97.31 83 THR A N 1
ATOM 602 C CA . THR A 1 83 ? -13.480 -10.245 17.160 1.00 97.31 83 THR A CA 1
ATOM 603 C C . THR A 1 83 ? -12.907 -11.560 17.680 1.00 97.31 83 THR A C 1
ATOM 605 O O . THR A 1 83 ? -13.286 -11.989 18.766 1.00 97.31 83 THR A O 1
ATOM 608 N N . THR A 1 84 ? -12.015 -12.216 16.932 1.00 96.75 84 THR A N 1
ATOM 609 C CA . THR A 1 84 ? -11.530 -13.567 17.260 1.00 96.75 84 THR A CA 1
ATOM 610 C C . THR A 1 84 ? -10.143 -13.512 17.909 1.00 96.75 84 THR A C 1
ATOM 612 O O . THR A 1 84 ? -9.165 -13.264 17.197 1.00 96.75 84 THR A O 1
ATOM 615 N N . PRO A 1 85 ? -10.006 -13.767 19.226 1.00 96.38 85 PRO A N 1
ATOM 616 C CA . PRO A 1 85 ? -8.708 -13.763 19.896 1.00 96.38 85 PRO A CA 1
ATOM 617 C C . PRO A 1 85 ? -7.707 -14.722 19.247 1.00 96.38 85 PRO A C 1
ATOM 619 O O . PRO A 1 85 ? -8.065 -15.823 18.836 1.00 96.38 85 PRO A O 1
ATOM 622 N N . GLY A 1 86 ? -6.443 -14.304 19.181 1.00 93.19 86 GLY A N 1
ATOM 623 C CA . GLY A 1 86 ? -5.360 -15.073 18.558 1.00 93.19 86 GLY A CA 1
ATOM 624 C C . GLY A 1 86 ? -5.198 -14.843 17.053 1.00 93.19 86 GLY A C 1
ATOM 625 O O . GLY A 1 86 ? -4.152 -15.193 16.518 1.00 93.19 86 GLY A O 1
ATOM 626 N N . THR A 1 87 ? -6.172 -14.214 16.387 1.00 95.56 87 THR A N 1
ATOM 627 C CA . THR A 1 87 ? -6.005 -13.750 15.000 1.00 95.56 87 THR A CA 1
ATOM 628 C C . THR A 1 87 ? -5.162 -12.484 14.940 1.00 95.56 87 THR A C 1
ATOM 630 O O . THR A 1 87 ? -5.081 -11.707 15.901 1.00 95.56 87 THR A O 1
ATOM 633 N N . TRP A 1 88 ? -4.574 -12.233 13.775 1.00 95.50 88 TRP A N 1
ATOM 634 C CA . TRP A 1 88 ? -3.786 -11.028 13.547 1.00 95.50 88 TRP A CA 1
ATOM 635 C C . TRP A 1 88 ? -4.648 -9.766 13.535 1.00 95.50 88 TRP A C 1
ATOM 637 O O . TRP A 1 88 ? -4.226 -8.722 14.039 1.00 95.50 88 TRP A O 1
ATOM 647 N N . ALA A 1 89 ? -5.878 -9.867 13.024 1.00 96.88 89 ALA A N 1
ATOM 648 C CA . ALA A 1 89 ? -6.848 -8.778 13.041 1.00 96.88 89 ALA A CA 1
ATOM 649 C C . ALA A 1 89 ? -7.220 -8.364 14.474 1.00 96.88 89 ALA A C 1
ATOM 651 O O . ALA A 1 89 ? -7.275 -7.167 14.773 1.00 96.88 89 ALA A O 1
ATOM 652 N N . TYR A 1 90 ? -7.433 -9.341 15.366 1.00 98.00 90 TYR A N 1
ATOM 653 C CA . TYR A 1 90 ? -7.698 -9.087 16.783 1.00 98.00 90 TYR A CA 1
ATOM 654 C C . TYR A 1 90 ? -6.507 -8.401 17.447 1.00 98.00 90 TYR A C 1
ATOM 656 O O . TYR A 1 90 ? -6.673 -7.305 17.967 1.00 98.00 90 TYR A O 1
ATOM 664 N N . ASP A 1 91 ? -5.301 -8.979 17.369 1.00 96.94 91 ASP A N 1
ATOM 665 C CA . ASP A 1 91 ? -4.111 -8.391 18.008 1.00 96.94 91 ASP A CA 1
ATOM 666 C C . ASP A 1 91 ? -3.796 -6.982 17.476 1.00 96.94 91 ASP A C 1
ATOM 668 O O . ASP A 1 91 ? -3.371 -6.091 18.219 1.00 96.94 91 ASP A O 1
ATOM 672 N N . THR A 1 92 ? -4.060 -6.753 16.187 1.00 96.62 92 THR A N 1
ATOM 673 C CA . THR A 1 92 ? -3.909 -5.437 15.570 1.00 96.62 92 THR A CA 1
ATOM 674 C C . THR A 1 92 ? -4.833 -4.412 16.219 1.00 96.62 92 THR A C 1
ATOM 676 O O . THR A 1 92 ? -4.337 -3.423 16.763 1.00 96.62 92 THR A O 1
ATOM 679 N N . MET A 1 93 ? -6.146 -4.655 16.223 1.00 98.12 93 MET A N 1
ATOM 680 C CA . MET A 1 93 ? -7.130 -3.665 16.681 1.00 98.12 93 MET A CA 1
ATOM 681 C C . MET A 1 93 ? -7.305 -3.607 18.200 1.00 98.12 93 MET A C 1
ATOM 683 O O . MET A 1 93 ? -7.643 -2.551 18.725 1.00 98.12 93 MET A O 1
ATOM 687 N N . SER A 1 94 ? -7.053 -4.699 18.925 1.00 97.00 94 SER A N 1
ATOM 688 C CA . SER A 1 94 ? -7.194 -4.732 20.384 1.00 97.00 94 SER A CA 1
ATOM 689 C C . SER A 1 94 ? -5.989 -4.143 21.114 1.00 97.00 94 SER A C 1
ATOM 691 O O . SER A 1 94 ? -6.060 -3.932 22.323 1.00 97.00 94 SER A O 1
ATOM 693 N N . ARG A 1 95 ? -4.851 -3.974 20.424 1.00 96.81 95 ARG A N 1
ATOM 694 C CA . ARG A 1 95 ? -3.580 -3.665 21.084 1.00 96.81 95 ARG A CA 1
ATOM 695 C C . ARG A 1 95 ? -2.608 -2.854 20.231 1.00 96.81 95 ARG A C 1
ATOM 697 O O . ARG A 1 95 ? -2.266 -1.734 20.607 1.00 96.81 95 ARG A O 1
ATOM 704 N N . ARG A 1 96 ? -2.145 -3.389 19.092 1.00 96.81 96 ARG A N 1
ATOM 705 C CA . ARG A 1 96 ? -1.014 -2.798 18.339 1.00 96.81 96 ARG A CA 1
ATOM 706 C C . ARG A 1 96 ? -1.299 -1.383 17.849 1.00 96.81 96 ARG A C 1
ATOM 708 O O . ARG A 1 96 ? -0.394 -0.552 17.859 1.00 96.81 96 ARG A O 1
ATOM 715 N N . VAL A 1 97 ? -2.534 -1.099 17.441 1.00 97.88 97 VAL A N 1
ATOM 716 C CA . VAL A 1 97 ? -2.932 0.247 17.010 1.00 97.88 97 VAL A CA 1
ATOM 717 C C . VAL A 1 97 ? -2.788 1.286 18.121 1.00 97.88 97 VAL A C 1
ATOM 719 O O . VAL A 1 97 ? -2.321 2.393 17.868 1.00 97.88 97 VAL A O 1
ATOM 722 N N . LEU A 1 98 ? -3.118 0.931 19.361 1.00 98.31 98 LEU A N 1
ATOM 723 C CA . LEU A 1 98 ? -2.966 1.828 20.500 1.00 98.31 98 LEU A CA 1
ATOM 724 C C . LEU A 1 98 ? -1.492 1.953 20.899 1.00 98.31 98 LEU A C 1
ATOM 726 O O . LEU A 1 98 ? -0.946 3.055 20.905 1.00 98.31 98 LEU A O 1
ATOM 730 N N . GLU A 1 99 ? -0.846 0.821 21.185 1.00 98.06 99 GLU A N 1
ATOM 731 C CA . GLU A 1 99 ? 0.502 0.782 21.765 1.00 98.06 99 GLU A CA 1
ATOM 732 C C . GLU A 1 99 ? 1.574 1.264 20.781 1.00 98.06 99 GLU A C 1
ATOM 734 O O . GLU A 1 99 ? 2.409 2.104 21.112 1.00 98.06 99 GLU A O 1
ATOM 739 N N . ASN A 1 100 ? 1.557 0.758 19.547 1.00 97.19 100 ASN A N 1
ATOM 740 C CA . ASN A 1 100 ? 2.650 0.987 18.603 1.00 97.19 100 ASN A CA 1
ATOM 741 C C . ASN A 1 100 ? 2.399 2.210 17.718 1.00 97.19 100 ASN A C 1
ATOM 743 O O . ASN A 1 100 ? 3.342 2.925 17.375 1.00 97.19 100 ASN A O 1
ATOM 747 N N . ILE A 1 101 ? 1.141 2.445 17.328 1.00 98.12 101 ILE A N 1
ATOM 748 C CA . ILE A 1 101 ? 0.804 3.515 16.382 1.00 98.12 101 ILE A CA 1
ATOM 749 C C . ILE A 1 101 ? 0.451 4.799 17.125 1.00 98.12 101 ILE A C 1
ATOM 751 O O . ILE A 1 101 ? 1.159 5.792 16.982 1.00 98.12 101 ILE A O 1
ATOM 755 N N . VAL A 1 102 ? -0.604 4.815 17.942 1.00 98.50 102 VAL A N 1
ATOM 756 C CA . VAL A 1 102 ? -1.011 6.053 18.629 1.00 98.50 102 VAL A CA 1
ATOM 757 C C . VAL A 1 102 ? 0.050 6.483 19.644 1.00 98.50 102 VAL A C 1
ATOM 759 O O . VAL A 1 102 ? 0.556 7.600 19.566 1.00 98.50 102 VAL A O 1
ATOM 762 N N . GLN A 1 103 ? 0.454 5.594 20.549 1.00 98.12 103 GLN A N 1
ATOM 763 C CA . GLN A 1 103 ? 1.417 5.919 21.603 1.00 98.12 103 GLN A CA 1
ATOM 764 C C . GLN A 1 103 ? 2.858 5.917 21.087 1.00 98.12 103 GLN A C 1
ATOM 766 O O . GLN A 1 103 ? 3.553 6.931 21.169 1.00 98.12 103 GLN A O 1
ATOM 771 N N . GLY A 1 104 ? 3.297 4.789 20.524 1.00 96.50 104 GLY A N 1
ATOM 772 C CA . GLY A 1 104 ? 4.684 4.572 20.111 1.00 96.50 104 GLY A CA 1
ATOM 773 C C . GLY A 1 104 ? 5.141 5.392 18.905 1.00 96.50 104 GLY A C 1
ATOM 774 O O . GLY A 1 104 ? 6.343 5.571 18.731 1.00 96.50 104 GLY A O 1
ATOM 775 N N . THR A 1 105 ? 4.210 5.907 18.098 1.00 96.38 105 THR A N 1
ATOM 776 C CA . THR A 1 105 ? 4.530 6.697 16.904 1.00 96.38 105 THR A CA 1
ATOM 777 C C . THR A 1 105 ? 3.957 8.105 17.001 1.00 96.38 105 THR A C 1
ATOM 779 O O . THR A 1 105 ? 4.714 9.063 17.115 1.00 96.38 105 THR A O 1
ATOM 782 N N . VAL A 1 106 ? 2.630 8.266 17.005 1.00 97.75 106 VAL A N 1
ATOM 783 C CA . VAL A 1 106 ? 2.003 9.595 16.909 1.00 97.75 106 VAL A CA 1
ATOM 784 C C . VAL A 1 106 ? 2.374 10.466 18.107 1.00 97.75 106 VAL A C 1
ATOM 786 O O . VAL A 1 106 ? 2.843 11.586 17.915 1.00 97.75 106 VAL A O 1
ATOM 789 N N . VAL A 1 107 ? 2.203 9.968 19.334 1.00 97.81 107 VAL A N 1
ATOM 790 C CA . VAL A 1 107 ? 2.544 10.724 20.547 1.00 97.81 107 VAL A CA 1
ATOM 791 C C . VAL A 1 107 ? 4.056 10.857 20.694 1.00 97.81 107 VAL A C 1
ATOM 793 O O . VAL A 1 107 ? 4.546 11.976 20.836 1.00 97.81 107 VAL A O 1
ATOM 796 N N . ALA A 1 108 ? 4.795 9.746 20.632 1.00 97.38 108 ALA A N 1
ATOM 797 C CA . ALA A 1 108 ? 6.235 9.744 20.881 1.00 97.38 108 ALA A CA 1
ATOM 798 C C . ALA A 1 108 ? 7.025 10.620 19.891 1.00 97.38 108 ALA A C 1
ATOM 800 O O . ALA A 1 108 ? 7.855 11.425 20.315 1.00 97.38 108 ALA A O 1
ATOM 801 N N . ASP A 1 109 ? 6.753 10.525 18.585 1.00 96.69 109 ASP A N 1
ATOM 802 C CA . ASP A 1 109 ? 7.515 11.264 17.570 1.00 96.69 109 ASP A CA 1
ATOM 803 C C . ASP A 1 109 ? 7.103 12.748 17.473 1.00 96.69 109 ASP A C 1
ATOM 805 O O . ASP A 1 109 ? 7.873 13.570 16.967 1.00 96.69 109 ASP A O 1
ATOM 809 N N . ASN A 1 110 ? 5.926 13.127 17.994 1.00 96.81 110 ASN A N 1
ATOM 810 C CA . ASN A 1 110 ? 5.385 14.489 17.882 1.00 96.81 110 ASN A CA 1
ATOM 811 C C . ASN A 1 110 ? 5.195 15.198 19.232 1.00 96.81 110 ASN A C 1
ATOM 813 O O . ASN A 1 110 ? 4.628 16.288 19.262 1.00 96.81 110 ASN A O 1
ATOM 817 N N . GLU A 1 111 ? 5.676 14.637 20.348 1.00 95.50 111 GLU A N 1
ATOM 818 C CA . GLU A 1 111 ? 5.412 15.156 21.699 1.00 95.50 111 GLU A CA 1
ATOM 819 C C . GLU A 1 111 ? 5.691 16.661 21.824 1.00 95.50 111 GLU A C 1
ATOM 821 O O . GLU A 1 111 ? 4.898 17.397 22.400 1.00 95.50 111 GLU A O 1
ATOM 826 N N . HIS A 1 112 ? 6.786 17.146 21.248 1.00 95.00 112 HIS A N 1
ATOM 827 C CA . HIS A 1 112 ? 7.194 18.551 21.307 1.00 95.00 112 HIS A CA 1
ATOM 828 C C . HIS A 1 112 ? 6.326 19.504 20.461 1.00 95.00 112 HIS A C 1
ATOM 830 O O . HIS A 1 112 ? 6.425 20.718 20.629 1.00 95.00 112 HIS A O 1
ATOM 836 N N . LEU A 1 113 ? 5.488 18.975 19.565 1.00 96.12 113 LEU A N 1
ATOM 837 C CA . LEU A 1 113 ? 4.624 19.743 18.664 1.00 96.12 113 LEU A CA 1
ATOM 838 C C . LEU A 1 113 ? 3.150 19.749 19.099 1.00 96.12 113 LEU A C 1
ATOM 840 O O . LEU A 1 113 ? 2.383 20.609 18.668 1.00 96.12 113 LEU A O 1
ATOM 844 N N . LEU A 1 114 ? 2.739 18.792 19.937 1.00 96.00 114 LEU A N 1
ATOM 845 C CA . LEU A 1 114 ? 1.347 18.628 20.354 1.00 96.00 114 LEU A CA 1
ATOM 846 C C . LEU A 1 114 ? 0.936 19.679 21.395 1.00 96.00 114 LEU A C 1
ATOM 848 O O . LEU A 1 114 ? 1.426 19.681 22.534 1.00 96.00 114 LEU A O 1
ATOM 852 N N . ASP A 1 115 ? -0.025 20.523 21.018 1.00 95.56 115 ASP A N 1
ATOM 853 C CA . ASP A 1 115 ? -0.690 21.459 21.923 1.00 95.56 115 ASP A CA 1
ATOM 854 C C . ASP A 1 115 ? -1.689 20.752 22.864 1.00 95.56 115 ASP A C 1
ATOM 856 O O . ASP A 1 115 ? -1.979 19.559 22.745 1.00 95.56 115 ASP A O 1
ATOM 860 N N . ASN A 1 116 ? -2.229 21.490 23.840 1.00 96.38 116 ASN A N 1
ATOM 861 C CA . ASN A 1 116 ? -3.156 20.921 24.826 1.00 96.38 116 ASN A CA 1
ATOM 862 C C . ASN A 1 116 ? -4.449 20.384 24.190 1.00 96.38 116 ASN A C 1
ATOM 864 O O . ASN A 1 116 ? -5.027 19.426 24.702 1.00 96.38 116 ASN A O 1
ATOM 868 N N . ALA A 1 117 ? -4.908 20.987 23.090 1.00 94.44 117 ALA A N 1
ATOM 869 C CA . ALA A 1 117 ? -6.130 20.569 22.415 1.00 94.44 117 ALA A CA 1
ATOM 870 C C . ALA A 1 117 ? -5.929 19.235 21.681 1.00 94.44 117 ALA A C 1
ATOM 872 O O . ALA A 1 117 ? -6.749 18.326 21.823 1.00 94.44 117 ALA A O 1
ATOM 873 N N . ALA A 1 118 ? -4.818 19.090 20.956 1.00 95.56 118 ALA A N 1
ATOM 874 C CA . ALA A 1 118 ? -4.428 17.850 20.304 1.00 95.56 118 ALA A CA 1
ATOM 875 C C . ALA A 1 118 ? -4.204 16.737 21.330 1.00 95.56 118 ALA A C 1
ATOM 877 O O . ALA A 1 118 ? -4.757 15.654 21.167 1.00 95.56 118 ALA A O 1
ATOM 878 N N . ARG A 1 119 ? -3.499 17.016 22.437 1.00 97.38 119 ARG A N 1
ATOM 879 C CA . ARG A 1 119 ? -3.337 16.046 23.536 1.00 97.38 119 ARG A CA 1
ATOM 880 C C . ARG A 1 119 ? -4.676 15.582 24.096 1.00 97.38 119 ARG A C 1
ATOM 882 O O . ARG A 1 119 ? -4.880 14.385 24.236 1.00 97.38 119 ARG A O 1
ATOM 889 N N . GLY A 1 120 ? -5.605 16.506 24.350 1.00 97.19 120 GLY A N 1
ATOM 890 C CA . GLY A 1 120 ? -6.943 16.160 24.832 1.00 97.19 120 GLY A CA 1
ATOM 891 C C . GLY A 1 120 ? -7.702 15.237 23.872 1.00 97.19 120 GLY A C 1
ATOM 892 O O . GLY A 1 120 ? -8.263 14.234 24.304 1.00 97.19 120 GLY A O 1
ATOM 893 N N . ARG A 1 121 ? -7.683 15.530 22.563 1.00 96.12 121 ARG A N 1
ATOM 894 C CA . ARG A 1 121 ? -8.320 14.673 21.544 1.00 96.12 121 ARG A CA 1
ATOM 895 C C . ARG A 1 121 ? -7.636 13.314 21.398 1.00 96.12 121 ARG A C 1
ATOM 897 O O . ARG A 1 121 ? -8.328 12.319 21.208 1.00 96.12 121 ARG A O 1
ATOM 904 N N . ILE A 1 122 ? -6.307 13.265 21.488 1.00 97.81 122 ILE A N 1
ATOM 905 C CA . ILE A 1 122 ? -5.551 12.009 21.450 1.00 97.81 122 ILE A CA 1
ATOM 906 C C . ILE A 1 122 ? -5.912 11.151 22.662 1.00 97.81 122 ILE A C 1
ATOM 908 O O . ILE A 1 122 ? -6.253 9.992 22.475 1.00 97.81 122 ILE A O 1
ATOM 912 N N . SER A 1 123 ? -5.955 11.715 23.871 1.00 98.31 123 SER A N 1
ATOM 913 C CA . SER A 1 123 ? -6.332 10.956 25.071 1.00 98.31 123 SER A CA 1
ATOM 914 C C . SER A 1 123 ? -7.758 10.398 25.019 1.00 98.31 123 SER A C 1
ATOM 916 O O . SER A 1 123 ? -8.007 9.315 25.544 1.00 98.31 123 SER A O 1
ATOM 918 N N . LEU A 1 124 ? -8.695 11.091 24.360 1.00 97.19 124 LEU A N 1
ATOM 919 C CA . LEU A 1 124 ? -10.027 10.538 24.085 1.00 97.19 124 LEU A CA 1
ATOM 920 C C . LEU A 1 124 ? -9.949 9.325 23.147 1.00 97.19 124 LEU A C 1
ATOM 922 O O . LEU A 1 124 ? -10.524 8.284 23.453 1.00 97.19 124 LEU A O 1
ATOM 926 N N . LEU A 1 125 ? -9.187 9.430 22.054 1.00 97.94 125 LEU A N 1
ATOM 927 C CA . LEU A 1 125 ? -8.969 8.314 21.131 1.00 97.94 125 LEU A CA 1
ATOM 928 C C . LEU A 1 125 ? -8.269 7.126 21.816 1.00 97.94 125 LEU A C 1
ATOM 930 O O . LEU A 1 125 ? -8.644 5.981 21.588 1.00 97.94 125 LEU A O 1
ATOM 934 N N . GLU A 1 126 ? -7.290 7.375 22.687 1.00 98.50 126 GLU A N 1
ATOM 935 C CA . GLU A 1 126 ? -6.633 6.325 23.474 1.00 98.50 126 GLU A CA 1
ATOM 936 C C . GLU A 1 126 ? -7.629 5.588 24.378 1.00 98.50 126 GLU A C 1
ATOM 938 O O . GLU A 1 126 ? -7.606 4.361 24.438 1.00 98.50 126 GLU A O 1
ATOM 943 N N . ALA A 1 127 ? -8.532 6.314 25.046 1.00 98.19 127 ALA A N 1
ATOM 944 C CA . ALA A 1 127 ? -9.555 5.719 25.905 1.00 98.19 127 ALA A CA 1
ATOM 945 C C . ALA A 1 127 ? -10.586 4.890 25.118 1.00 98.19 127 ALA A C 1
ATOM 947 O O . ALA A 1 127 ? -11.036 3.845 25.598 1.00 98.19 127 ALA A O 1
ATOM 948 N N . GLU A 1 128 ? -10.942 5.336 23.910 1.00 97.25 128 GLU A N 1
ATOM 949 C CA . GLU A 1 128 ? -11.799 4.587 22.987 1.00 97.25 128 GLU A CA 1
ATOM 950 C C . GLU A 1 128 ? -11.154 3.259 22.573 1.00 97.25 128 GLU A C 1
ATOM 952 O O . GLU A 1 128 ? -11.798 2.212 22.679 1.00 97.25 128 GLU A O 1
ATOM 957 N N . LEU A 1 129 ? -9.884 3.296 22.151 1.00 98.12 129 LEU A N 1
ATOM 958 C CA . LEU A 1 129 ? -9.128 2.125 21.695 1.00 98.12 129 LEU A CA 1
ATOM 959 C C . LEU A 1 129 ? -8.780 1.169 22.841 1.00 98.12 129 LEU A C 1
ATOM 961 O O . LEU A 1 129 ? -8.813 -0.044 22.655 1.00 98.12 129 LEU A O 1
ATOM 965 N N . ALA A 1 130 ? -8.520 1.684 24.045 1.00 98.12 130 ALA A N 1
ATOM 966 C CA . ALA A 1 130 ? -8.330 0.856 25.237 1.00 98.12 130 ALA A CA 1
ATOM 967 C C . ALA A 1 130 ? -9.578 0.014 25.566 1.00 98.12 130 ALA A C 1
ATOM 969 O O . ALA A 1 130 ? -9.464 -1.044 26.181 1.00 98.12 130 ALA A O 1
ATOM 970 N N . ASN A 1 131 ? -10.757 0.459 25.119 1.00 97.44 131 ASN A N 1
ATOM 971 C CA . ASN A 1 131 ? -12.027 -0.258 25.225 1.00 97.44 131 ASN A CA 1
ATOM 972 C C . ASN A 1 131 ? -12.573 -0.676 23.846 1.00 97.44 131 ASN A C 1
ATOM 974 O O . ASN A 1 131 ? -13.787 -0.740 23.661 1.00 97.44 131 ASN A O 1
ATOM 978 N N . ALA A 1 132 ? -11.700 -0.970 22.872 1.00 97.62 132 ALA A N 1
ATOM 979 C CA . ALA A 1 132 ? -12.060 -1.237 21.472 1.00 97.62 132 ALA A CA 1
ATOM 980 C C . ALA A 1 132 ? -13.210 -2.248 21.281 1.00 97.62 132 ALA A C 1
ATOM 982 O O . ALA A 1 132 ? -14.024 -2.097 20.370 1.00 97.62 132 ALA A O 1
ATOM 983 N N . ALA A 1 133 ? -13.301 -3.265 22.144 1.00 97.62 133 ALA A N 1
ATOM 984 C CA . ALA A 1 133 ? -14.350 -4.283 22.082 1.00 97.62 133 ALA A CA 1
ATOM 985 C C . ALA A 1 133 ? -15.759 -3.729 22.350 1.00 97.62 133 ALA A C 1
ATOM 987 O O . ALA A 1 133 ? -16.718 -4.225 21.765 1.00 97.62 133 ALA A O 1
ATOM 988 N N . GLU A 1 134 ? -15.869 -2.702 23.196 1.00 97.94 134 GLU A N 1
ATOM 989 C CA . GLU A 1 134 ? -17.133 -2.164 23.715 1.00 97.94 134 GLU A CA 1
ATOM 990 C C . GLU A 1 134 ? -17.464 -0.775 23.149 1.00 97.94 134 GLU A C 1
ATOM 992 O O . GLU A 1 134 ? -18.635 -0.408 23.025 1.00 97.94 134 GLU A O 1
ATOM 997 N N . THR A 1 135 ? -16.442 0.002 22.780 1.00 98.00 135 THR A N 1
ATOM 998 C CA . THR A 1 135 ? -16.602 1.348 22.227 1.00 98.00 135 THR A CA 1
ATOM 999 C C . THR A 1 135 ? -17.275 1.284 20.860 1.00 98.00 135 THR A C 1
ATOM 1001 O O . THR A 1 135 ? -16.722 0.737 19.903 1.00 98.00 135 THR A O 1
ATOM 1004 N N . LYS A 1 136 ? -18.464 1.881 20.768 1.00 98.25 136 LYS A N 1
ATOM 1005 C CA . LYS A 1 136 ? -19.242 1.984 19.533 1.00 98.25 136 LYS A CA 1
ATOM 1006 C C . LYS A 1 136 ? -18.589 2.963 18.565 1.00 98.25 136 LYS A C 1
ATOM 1008 O O . LYS A 1 136 ? -18.065 3.995 18.978 1.00 98.25 136 LYS A O 1
ATOM 1013 N N . LEU A 1 137 ? -18.623 2.628 17.281 1.00 97.62 137 LEU A N 1
ATOM 1014 C CA . LEU A 1 137 ? -18.141 3.509 16.230 1.00 97.62 137 LEU A CA 1
ATOM 1015 C C . LEU A 1 137 ? -19.081 4.704 16.078 1.00 97.62 137 LEU A C 1
ATOM 1017 O O . LEU A 1 137 ? -20.303 4.570 16.125 1.00 97.62 137 LEU A O 1
ATOM 1021 N N . GLU A 1 138 ? -18.493 5.869 15.838 1.00 95.69 138 GLU A N 1
ATOM 1022 C CA . GLU A 1 138 ? -19.221 7.114 15.620 1.00 95.69 138 GLU A CA 1
ATOM 1023 C C . GLU A 1 138 ? -18.809 7.751 14.292 1.00 95.69 138 GLU A C 1
ATOM 1025 O O . GLU A 1 138 ? -17.707 7.537 13.771 1.00 95.69 138 GLU A O 1
ATOM 1030 N N . HIS A 1 139 ? -19.677 8.594 13.737 1.00 93.88 139 HIS A N 1
ATOM 1031 C CA . HIS A 1 139 ? -19.249 9.473 12.656 1.00 93.88 139 HIS A CA 1
ATOM 1032 C C . HIS A 1 139 ? -18.166 10.430 13.155 1.00 93.88 139 HIS A C 1
ATOM 1034 O O . HIS A 1 139 ? -18.221 10.919 14.281 1.00 93.88 139 HIS A O 1
ATOM 1040 N N . ILE A 1 140 ? -17.205 10.745 12.289 1.00 86.31 140 ILE A N 1
ATOM 1041 C CA . ILE A 1 140 ? -16.191 11.755 12.591 1.00 86.31 140 ILE A CA 1
ATOM 1042 C C . ILE A 1 140 ? -16.916 13.086 12.815 1.00 86.31 140 ILE A C 1
ATOM 1044 O O . ILE A 1 140 ? -17.607 13.590 11.929 1.00 86.31 140 ILE A O 1
ATOM 1048 N N . LEU A 1 141 ? -16.804 13.629 14.027 1.00 71.88 141 LEU A N 1
ATOM 1049 C CA . LEU A 1 141 ? -17.379 14.922 14.373 1.00 71.88 141 LEU A CA 1
ATOM 1050 C C . LEU A 1 141 ? -16.457 16.014 13.843 1.00 71.88 141 LEU A C 1
ATOM 1052 O O . LEU A 1 141 ? -15.328 16.152 14.299 1.00 71.88 141 LEU A O 1
ATOM 1056 N N . HIS A 1 142 ? -16.930 16.786 12.872 1.00 64.75 142 HIS A N 1
ATOM 1057 C CA . HIS A 1 142 ? -16.138 17.857 12.281 1.00 64.75 142 HIS A CA 1
ATOM 1058 C C . HIS A 1 142 ? -16.171 19.103 13.168 1.00 64.75 142 HIS A C 1
ATOM 1060 O O . HIS A 1 142 ? -17.217 19.475 13.709 1.00 64.75 142 HIS A O 1
ATOM 1066 N N . HIS A 1 143 ? -15.026 19.774 13.306 1.00 56.47 143 HIS A N 1
ATOM 1067 C CA . HIS A 1 143 ? -14.981 21.105 13.897 1.00 56.47 143 HIS A CA 1
ATOM 1068 C C . HIS A 1 143 ? -15.815 22.042 13.018 1.00 56.47 143 HIS A C 1
ATOM 1070 O O . HIS A 1 143 ? -15.457 22.301 11.873 1.00 56.47 143 HIS A O 1
ATOM 1076 N N . ALA A 1 144 ? -16.950 22.513 13.542 1.00 47.06 144 ALA A N 1
ATOM 1077 C CA . ALA A 1 144 ? -17.827 23.442 12.845 1.00 47.06 144 ALA A CA 1
ATOM 1078 C C . ALA A 1 144 ? -17.056 24.725 12.499 1.00 47.06 144 ALA A C 1
ATOM 1080 O O . ALA A 1 144 ? -16.924 25.638 13.317 1.00 47.06 144 ALA A O 1
ATOM 1081 N N . ASN A 1 145 ? -16.551 24.814 11.273 1.00 45.34 145 ASN A N 1
ATOM 1082 C CA . ASN A 1 145 ? -16.024 26.050 10.716 1.00 45.34 145 ASN A CA 1
ATOM 1083 C C . ASN A 1 145 ? -17.188 26.896 10.181 1.00 45.34 145 ASN A C 1
ATOM 1085 O O . ASN A 1 145 ? -17.287 27.185 9.000 1.00 45.34 145 ASN A O 1
ATOM 1089 N N . GLY A 1 146 ? -18.075 27.319 11.087 1.00 44.66 146 GLY A N 1
ATOM 1090 C CA . GLY A 1 146 ? -19.193 28.207 10.765 1.00 44.66 146 GLY A CA 1
ATOM 1091 C C . GLY A 1 146 ? -20.317 27.554 9.948 1.00 44.66 146 GLY A C 1
ATOM 1092 O O . GLY A 1 146 ? -20.158 26.530 9.295 1.00 44.66 146 GLY A O 1
ATOM 1093 N N . GLU A 1 147 ? -21.499 28.158 10.016 1.00 39.59 147 GLU A N 1
ATOM 1094 C CA . GLU A 1 147 ? -22.782 27.571 9.601 1.00 39.59 147 GLU A CA 1
ATOM 1095 C C . GLU A 1 147 ? -23.022 27.496 8.076 1.00 39.59 147 GLU A C 1
ATOM 1097 O O . GLU A 1 147 ? -24.163 27.326 7.665 1.00 39.59 147 GLU A O 1
ATOM 1102 N N . ASN A 1 148 ? -22.002 27.616 7.213 1.00 41.62 148 ASN A N 1
ATOM 1103 C CA . ASN A 1 148 ? -22.220 27.763 5.760 1.00 41.62 148 ASN A CA 1
ATOM 1104 C C . ASN A 1 148 ? -21.235 27.030 4.827 1.00 41.62 148 ASN A C 1
ATOM 1106 O O . ASN A 1 148 ? -21.240 27.307 3.627 1.00 41.62 148 ASN A O 1
ATOM 1110 N N . GLU A 1 149 ? -20.420 26.088 5.304 1.00 47.53 149 GLU A N 1
ATOM 1111 C CA . GLU A 1 149 ? -19.577 25.287 4.403 1.00 47.53 149 GLU A CA 1
ATOM 1112 C C . GLU A 1 149 ? -20.227 23.941 4.061 1.00 47.53 149 GLU A C 1
ATOM 1114 O O . GLU A 1 149 ? -20.604 23.149 4.924 1.00 47.53 149 GLU A O 1
ATOM 1119 N N . THR A 1 150 ? -20.373 23.681 2.760 1.00 49.25 150 THR A N 1
ATOM 1120 C CA . THR A 1 150 ? -20.656 22.346 2.231 1.00 49.25 150 THR A CA 1
ATOM 1121 C C . THR A 1 150 ? -19.583 21.383 2.724 1.00 49.25 150 THR A C 1
ATOM 1123 O O . THR A 1 150 ? -18.406 21.636 2.475 1.00 49.25 150 THR A O 1
ATOM 1126 N N . SER A 1 151 ? -19.983 20.282 3.367 1.00 58.91 151 SER A N 1
ATOM 1127 C CA . SER A 1 151 ? -19.054 19.247 3.836 1.00 58.91 151 SER A CA 1
ATOM 1128 C C . SER A 1 151 ? -18.086 18.837 2.721 1.00 58.91 151 SER A C 1
ATOM 1130 O O . SER A 1 151 ? -18.513 18.668 1.566 1.00 58.91 151 SER A O 1
ATOM 1132 N N . SER A 1 152 ? -16.802 18.677 3.049 1.00 75.06 152 SER A N 1
ATOM 1133 C CA . SER A 1 152 ? -15.791 18.313 2.048 1.00 75.06 152 SER A CA 1
ATOM 1134 C C . SER A 1 152 ? -16.109 16.938 1.431 1.00 75.06 152 SER A C 1
ATOM 1136 O O . SER A 1 152 ? -16.888 16.151 1.985 1.00 75.06 152 SER A O 1
ATOM 1138 N N . ASN A 1 153 ? -15.556 16.638 0.250 1.00 82.56 153 ASN A N 1
ATOM 1139 C CA . ASN A 1 153 ? -15.780 15.336 -0.394 1.00 82.56 153 ASN A CA 1
ATOM 1140 C C . ASN A 1 153 ? -15.271 14.172 0.476 1.00 82.56 153 ASN A C 1
ATOM 1142 O O . ASN A 1 153 ? -15.931 13.135 0.527 1.00 82.56 153 ASN A O 1
ATOM 1146 N N . ASP A 1 154 ? -14.176 14.374 1.218 1.00 86.12 154 ASP A N 1
ATOM 1147 C CA . ASP A 1 154 ? -13.672 13.420 2.212 1.00 86.12 154 ASP A CA 1
ATOM 1148 C C . ASP A 1 154 ? -14.718 13.142 3.304 1.00 86.12 154 ASP A C 1
ATOM 1150 O O . ASP A 1 154 ? -15.038 11.991 3.588 1.00 86.12 154 ASP A O 1
ATOM 1154 N N . GLU A 1 155 ? -15.338 14.183 3.866 1.00 84.25 155 GLU A N 1
ATOM 1155 C CA . GLU A 1 155 ? -16.328 14.030 4.944 1.00 84.25 155 GLU A CA 1
ATOM 1156 C C . GLU A 1 155 ? -17.558 13.239 4.492 1.00 84.25 155 GLU A C 1
ATOM 1158 O O . GLU A 1 155 ? -18.081 12.396 5.227 1.00 84.25 155 GLU A O 1
ATOM 1163 N N . LYS A 1 156 ? -18.022 13.488 3.262 1.00 89.25 156 LYS A N 1
ATOM 1164 C CA . LYS A 1 156 ? -19.138 12.741 2.666 1.00 89.25 156 LYS A CA 1
ATOM 1165 C C . LYS A 1 156 ? -18.770 11.273 2.475 1.00 89.25 156 LYS A C 1
ATOM 1167 O O . LYS A 1 156 ? -19.573 10.408 2.820 1.00 89.25 156 LYS A O 1
ATOM 1172 N N . ALA A 1 157 ? -17.566 11.004 1.973 1.00 91.75 157 ALA A N 1
ATOM 1173 C CA . ALA A 1 157 ? -17.071 9.652 1.758 1.00 91.75 157 ALA A CA 1
ATOM 1174 C C . ALA A 1 157 ? -16.943 8.879 3.082 1.00 91.75 157 ALA A C 1
ATOM 1176 O O . ALA A 1 157 ? -17.438 7.759 3.183 1.00 91.75 157 ALA A O 1
ATOM 1177 N N . TRP A 1 158 ? -16.387 9.489 4.134 1.00 94.06 158 TRP A N 1
ATOM 1178 C CA . TRP A 1 158 ? -16.314 8.866 5.461 1.00 94.06 158 TRP A CA 1
ATOM 1179 C C . TRP A 1 158 ? -17.679 8.644 6.094 1.00 94.06 158 TRP A C 1
ATOM 1181 O O . TRP A 1 158 ? -17.909 7.597 6.697 1.00 94.06 158 TRP A O 1
ATOM 1191 N N . ARG A 1 159 ? -18.611 9.593 5.948 1.00 93.31 159 ARG A N 1
ATOM 1192 C CA . ARG A 1 159 ? -19.986 9.392 6.412 1.00 93.31 159 ARG A CA 1
ATOM 1193 C C . ARG A 1 159 ? -20.610 8.185 5.725 1.00 93.31 159 ARG A C 1
ATOM 1195 O O . ARG A 1 159 ? -21.160 7.342 6.419 1.00 93.31 159 ARG A O 1
ATOM 1202 N N . GLN A 1 160 ? -20.477 8.087 4.404 1.00 92.88 160 GLN A N 1
ATOM 1203 C CA . GLN A 1 160 ? -20.982 6.959 3.626 1.00 92.88 160 GLN A CA 1
ATOM 1204 C C . GLN A 1 160 ? -20.338 5.632 4.045 1.00 92.88 160 GLN A C 1
ATOM 1206 O O . GLN A 1 160 ? -21.059 4.660 4.250 1.00 92.88 160 GLN A O 1
ATOM 1211 N N . LEU A 1 161 ? -19.008 5.591 4.196 1.00 94.44 161 LEU A N 1
ATOM 1212 C CA . LEU A 1 161 ? -18.282 4.386 4.605 1.00 94.44 161 LEU A CA 1
ATOM 1213 C C . LEU A 1 161 ? -18.725 3.903 5.989 1.00 94.44 161 LEU A C 1
ATOM 1215 O O . LEU A 1 161 ? -18.929 2.710 6.184 1.00 94.44 161 LEU A O 1
ATOM 1219 N N . MET A 1 162 ? -18.870 4.827 6.942 1.00 96.06 162 MET A N 1
ATOM 1220 C CA . MET A 1 162 ? -19.129 4.494 8.343 1.00 96.06 162 MET A CA 1
ATOM 1221 C C . MET A 1 162 ? -20.612 4.275 8.663 1.00 96.06 162 MET A C 1
ATOM 1223 O O . MET A 1 162 ? -20.905 3.593 9.641 1.00 96.06 162 MET A O 1
ATOM 1227 N N . GLN A 1 163 ? -21.536 4.830 7.867 1.00 94.94 163 GLN A N 1
ATOM 1228 C CA . GLN A 1 163 ? -22.986 4.788 8.111 1.00 94.94 163 GLN A CA 1
ATOM 1229 C C . GLN A 1 163 ? -23.515 3.409 8.544 1.00 94.94 163 GLN A C 1
ATOM 1231 O O . GLN A 1 163 ? -24.109 3.348 9.621 1.00 94.94 163 GLN A O 1
ATOM 1236 N N . PRO A 1 164 ? -23.298 2.308 7.791 1.00 94.56 164 PRO A N 1
ATOM 1237 C CA . PRO A 1 164 ? -23.874 1.013 8.160 1.00 94.56 164 PRO A CA 1
ATOM 1238 C C . PRO A 1 164 ? -23.369 0.510 9.520 1.00 94.56 164 PRO A C 1
ATOM 1240 O O . PRO A 1 164 ? -24.141 -0.030 10.307 1.00 94.56 164 PRO A O 1
ATOM 1243 N N . TYR A 1 165 ? -22.092 0.736 9.832 1.00 95.62 165 TYR A N 1
ATOM 1244 C CA . TYR A 1 165 ? -21.462 0.266 11.068 1.00 95.62 165 TYR A CA 1
ATOM 1245 C C . TYR A 1 165 ? -21.901 1.090 12.285 1.00 95.62 165 TYR A C 1
ATOM 1247 O O . TYR A 1 165 ? -22.128 0.545 13.364 1.00 95.62 165 TYR A O 1
ATOM 1255 N N . VAL A 1 166 ? -22.084 2.403 12.107 1.00 96.88 166 VAL A N 1
ATOM 1256 C CA . VAL A 1 166 ? -22.618 3.288 13.154 1.00 96.88 166 VAL A CA 1
ATOM 1257 C C . VAL A 1 166 ? -24.075 2.932 13.469 1.00 96.88 166 VAL A C 1
ATOM 1259 O O . VAL A 1 166 ? -24.432 2.798 14.636 1.00 96.88 166 VAL A O 1
ATOM 1262 N N . GLU A 1 167 ? -24.917 2.723 12.452 1.00 96.12 167 GLU A N 1
ATOM 1263 C CA . GLU A 1 167 ? -26.338 2.384 12.637 1.00 96.12 167 GLU A CA 1
ATOM 1264 C C . GLU A 1 167 ? -26.550 1.033 13.327 1.00 96.12 167 GLU A C 1
ATOM 1266 O O . GLU A 1 167 ? -27.467 0.889 14.139 1.00 96.12 167 GLU A O 1
ATOM 1271 N N . ARG A 1 168 ? -25.688 0.049 13.045 1.00 96.12 168 ARG A N 1
ATOM 1272 C CA . ARG A 1 168 ? -25.703 -1.252 13.729 1.00 96.12 168 ARG A CA 1
ATOM 1273 C C . ARG A 1 168 ? -25.144 -1.202 15.148 1.00 96.12 168 ARG A C 1
ATOM 1275 O O . ARG A 1 168 ? -25.344 -2.145 15.912 1.00 96.12 168 ARG A O 1
ATOM 1282 N N . GLY A 1 169 ? -24.458 -0.120 15.51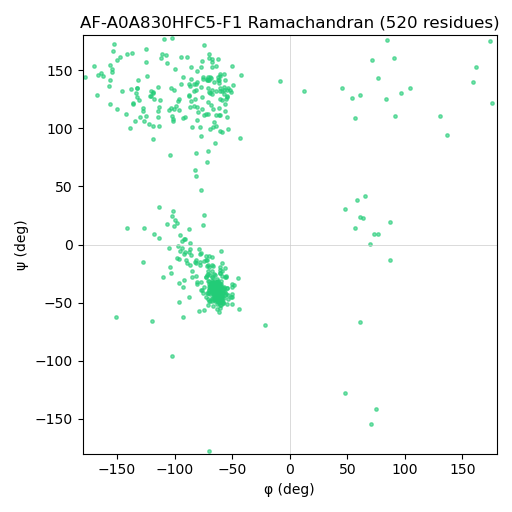5 1.00 97.38 169 GLY A N 1
ATOM 1283 C CA . GLY A 1 169 ? -23.724 -0.041 16.769 1.00 97.38 169 GLY A CA 1
ATOM 1284 C C . GLY A 1 169 ? -22.564 -1.035 16.801 1.00 97.38 169 GLY A C 1
ATOM 1285 O O . GLY A 1 169 ? -22.351 -1.699 17.820 1.00 97.38 169 GLY A O 1
ATOM 1286 N N . ASP A 1 170 ? -21.835 -1.162 15.694 1.00 97.75 170 ASP A N 1
ATOM 1287 C CA . ASP A 1 170 ? -20.590 -1.920 15.656 1.00 97.75 170 ASP A CA 1
ATOM 1288 C C . ASP A 1 170 ? -19.503 -1.227 16.494 1.00 97.75 170 ASP A C 1
ATOM 1290 O O . ASP A 1 170 ? -19.564 -0.027 16.776 1.00 97.75 170 ASP A O 1
ATOM 1294 N N . THR A 1 171 ? -18.518 -2.001 16.937 1.00 98.50 171 THR A N 1
ATOM 1295 C CA . THR A 1 171 ? -17.363 -1.526 17.707 1.00 98.50 171 THR A CA 1
ATOM 1296 C C . THR A 1 171 ? -16.097 -1.576 16.863 1.00 98.50 171 THR A C 1
ATOM 1298 O O . THR A 1 171 ? -16.109 -2.062 15.729 1.00 98.50 171 THR A O 1
ATOM 1301 N N . TRP A 1 172 ? -14.979 -1.107 17.417 1.00 98.38 172 TRP A N 1
ATOM 1302 C CA . TRP A 1 172 ? -13.673 -1.224 16.762 1.00 98.38 172 TRP A CA 1
ATOM 1303 C C . TRP A 1 172 ? -13.269 -2.672 16.470 1.00 98.38 172 TRP A C 1
ATOM 1305 O O . TRP A 1 172 ? -12.438 -2.888 15.595 1.00 98.38 172 TRP A O 1
ATOM 1315 N N . LEU A 1 173 ? -13.830 -3.654 17.190 1.00 98.44 173 LEU A N 1
ATOM 1316 C CA . LEU A 1 173 ? -13.557 -5.068 16.930 1.00 98.44 173 LEU A CA 1
ATOM 1317 C C . LEU A 1 173 ? -14.605 -5.746 16.040 1.00 98.44 173 LEU A C 1
ATOM 1319 O O . LEU A 1 173 ? -14.238 -6.662 15.304 1.00 98.44 173 LEU A O 1
ATOM 1323 N N . SER A 1 174 ? -15.884 -5.345 16.113 1.00 97.75 174 SER A N 1
ATOM 1324 C CA . SER A 1 174 ? -16.971 -6.027 15.385 1.00 97.75 174 SER A CA 1
ATOM 1325 C C . SER A 1 174 ? -17.157 -5.567 13.943 1.00 97.75 174 SER A C 1
ATOM 1327 O O . SER A 1 174 ? -17.602 -6.364 13.119 1.00 97.75 174 SER A O 1
ATOM 1329 N N . ALA A 1 175 ? -16.806 -4.321 13.617 1.00 97.12 175 ALA A N 1
ATOM 1330 C CA . ALA A 1 175 ? -16.811 -3.859 12.233 1.00 97.12 175 ALA A CA 1
ATOM 1331 C C . ALA A 1 175 ? -15.681 -4.519 11.410 1.00 97.12 175 ALA A C 1
ATOM 1333 O O . ALA A 1 175 ? -14.704 -5.016 11.982 1.00 97.12 175 ALA A O 1
ATOM 1334 N N . PRO A 1 176 ? -15.778 -4.518 10.065 1.00 96.88 176 PRO A N 1
ATOM 1335 C CA . PRO A 1 176 ? -14.736 -5.057 9.200 1.00 96.88 176 PRO A CA 1
ATOM 1336 C C . PRO A 1 176 ? -13.363 -4.450 9.491 1.00 96.88 176 PRO A C 1
ATOM 1338 O O . PRO A 1 176 ? -13.216 -3.228 9.610 1.00 96.88 176 PRO A O 1
ATOM 1341 N N . TRP A 1 177 ? -12.349 -5.308 9.571 1.00 97.94 177 TRP A N 1
ATOM 1342 C CA . TRP A 1 177 ? -11.015 -4.947 10.041 1.00 97.94 177 TRP A CA 1
ATOM 1343 C C . TRP A 1 177 ? -10.407 -3.812 9.207 1.00 97.94 177 TRP A C 1
ATOM 1345 O O . TRP A 1 177 ? -10.044 -2.777 9.770 1.00 97.94 177 TRP A O 1
ATOM 1355 N N . LEU A 1 178 ? -10.415 -3.930 7.873 1.00 96.62 178 LEU A N 1
ATOM 1356 C CA . LEU A 1 178 ? -9.978 -2.870 6.954 1.00 96.62 178 LEU A CA 1
ATOM 1357 C C . LEU A 1 178 ? -10.638 -1.514 7.243 1.00 96.62 178 LEU A C 1
ATOM 1359 O O . LEU A 1 178 ? -9.963 -0.488 7.275 1.00 96.62 178 LEU A O 1
ATOM 1363 N N . VAL A 1 179 ? -11.954 -1.494 7.469 1.00 96.56 179 VAL A N 1
ATOM 1364 C CA . VAL A 1 179 ? -12.694 -0.249 7.718 1.00 96.56 179 VAL A CA 1
ATOM 1365 C C . VAL A 1 179 ? -12.207 0.402 9.008 1.00 96.56 179 VAL A C 1
ATOM 1367 O O . VAL A 1 179 ? -11.921 1.599 9.018 1.00 96.56 179 VAL A O 1
ATOM 1370 N N . THR A 1 180 ? -12.070 -0.380 10.080 1.00 97.88 180 THR A N 1
ATOM 1371 C CA . THR A 1 180 ? -11.650 0.132 11.394 1.00 97.88 180 THR A CA 1
ATOM 1372 C C . THR A 1 180 ? -10.200 0.615 11.417 1.00 97.88 180 THR A C 1
ATOM 1374 O O . THR A 1 180 ? -9.915 1.632 12.051 1.00 97.88 180 THR A O 1
ATOM 1377 N N . GLU A 1 181 ? -9.292 -0.027 10.676 1.00 97.62 181 GLU A N 1
ATOM 1378 C CA . GLU A 1 181 ? -7.911 0.446 10.541 1.00 97.62 181 GLU A CA 1
ATOM 1379 C C . GLU A 1 181 ? -7.825 1.765 9.772 1.00 97.62 181 GLU A C 1
ATOM 1381 O O . GLU A 1 181 ? -7.200 2.715 10.239 1.00 97.62 181 GLU A O 1
ATOM 1386 N N . PHE A 1 182 ? -8.479 1.874 8.613 1.00 98.00 182 PHE A N 1
ATOM 1387 C CA . PHE A 1 182 ? -8.511 3.138 7.875 1.00 98.00 182 PHE A CA 1
ATOM 1388 C C . PHE A 1 182 ? -9.168 4.245 8.717 1.00 98.00 182 PHE A C 1
ATOM 1390 O O . PHE A 1 182 ? -8.672 5.376 8.769 1.00 98.00 182 PHE A O 1
ATOM 1397 N N . TYR A 1 183 ? -10.260 3.922 9.418 1.00 98.06 183 TYR A N 1
ATOM 1398 C CA . TYR A 1 183 ? -10.952 4.850 10.310 1.00 98.06 183 TYR A CA 1
ATOM 1399 C C . TYR A 1 183 ? -10.048 5.337 11.449 1.00 98.06 183 TYR A C 1
ATOM 1401 O O . TYR A 1 183 ? -10.029 6.536 11.731 1.00 98.06 183 TYR A O 1
ATOM 1409 N N . LEU A 1 184 ? -9.228 4.462 12.043 1.00 98.31 184 LEU A N 1
ATOM 1410 C CA . LEU A 1 184 ? -8.213 4.850 13.025 1.00 98.31 184 LEU A CA 1
ATOM 1411 C C . LEU A 1 184 ? -7.283 5.936 12.474 1.00 98.31 184 LEU A C 1
ATOM 1413 O O . LEU A 1 184 ? -7.100 6.960 13.130 1.00 98.31 184 LEU A O 1
ATOM 1417 N N . TYR A 1 185 ? -6.698 5.748 11.287 1.00 98.38 185 TYR A N 1
ATOM 1418 C CA . TYR A 1 185 ? -5.770 6.738 10.725 1.00 98.38 185 TYR A CA 1
ATOM 1419 C C . TYR A 1 185 ? -6.459 8.078 10.470 1.00 98.38 185 TYR A C 1
ATOM 1421 O O . TYR A 1 185 ? -5.915 9.136 10.794 1.00 98.38 185 TYR A O 1
ATOM 1429 N N . ARG A 1 186 ? -7.709 8.054 10.003 1.00 96.88 186 ARG A N 1
ATOM 1430 C CA . ARG A 1 186 ? -8.500 9.276 9.852 1.00 96.88 186 ARG A CA 1
ATOM 1431 C C . ARG A 1 186 ? -8.827 9.947 11.195 1.00 96.88 186 ARG A C 1
ATOM 1433 O O . ARG A 1 186 ? -8.852 11.182 11.263 1.00 96.88 186 ARG A O 1
ATOM 1440 N N . ARG A 1 187 ? -9.053 9.166 12.259 1.00 97.38 187 ARG A N 1
ATOM 1441 C CA . ARG A 1 187 ? -9.250 9.642 13.642 1.00 97.38 187 ARG A CA 1
ATOM 1442 C C . ARG A 1 187 ? -7.966 10.207 14.249 1.00 97.38 187 ARG A C 1
ATOM 1444 O O . ARG A 1 187 ? -8.049 11.222 14.935 1.00 97.38 187 ARG A O 1
ATOM 1451 N N . ILE A 1 188 ? -6.801 9.634 13.942 1.00 97.88 188 ILE A N 1
ATOM 1452 C CA . ILE A 1 188 ? -5.484 10.182 14.302 1.00 97.88 188 ILE A CA 1
ATOM 1453 C C . ILE A 1 188 ? -5.317 11.571 13.684 1.00 97.88 188 ILE A C 1
ATOM 1455 O O . ILE A 1 188 ? -5.053 12.525 14.409 1.00 97.88 188 ILE A O 1
ATOM 1459 N N . LEU A 1 189 ? -5.547 11.709 12.373 1.00 96.81 189 LEU A N 1
ATOM 1460 C CA . LEU A 1 189 ? -5.451 13.001 11.687 1.00 96.81 189 LEU A CA 1
ATOM 1461 C C . LEU A 1 189 ? -6.435 14.040 12.240 1.00 96.81 189 LEU A C 1
ATOM 1463 O O . LEU A 1 189 ? -6.112 15.222 12.355 1.00 96.81 189 LEU A O 1
ATOM 1467 N N . HIS A 1 190 ? -7.638 13.611 12.622 1.00 94.31 190 HIS A N 1
ATOM 1468 C CA . HIS A 1 190 ? -8.577 14.479 13.325 1.00 94.31 190 HIS A CA 1
ATOM 1469 C C . HIS A 1 190 ? -8.040 14.904 14.704 1.00 94.31 190 HIS A C 1
ATOM 1471 O O . HIS A 1 190 ? -8.074 16.084 15.049 1.00 94.31 190 HIS A O 1
ATOM 1477 N N . ALA A 1 191 ? -7.504 13.966 15.489 1.00 95.56 191 ALA A N 1
ATOM 1478 C CA . ALA A 1 191 ? -6.995 14.240 16.827 1.00 95.56 191 ALA A CA 1
ATOM 1479 C C . ALA A 1 191 ? -5.792 15.199 16.810 1.00 95.56 191 ALA A C 1
ATOM 1481 O O . ALA A 1 191 ? -5.756 16.144 17.604 1.00 95.56 191 ALA A O 1
ATOM 1482 N N . THR A 1 192 ? -4.866 15.030 15.862 1.00 95.88 192 THR A N 1
ATOM 1483 C CA . THR A 1 192 ? -3.709 15.922 15.687 1.00 95.88 192 THR A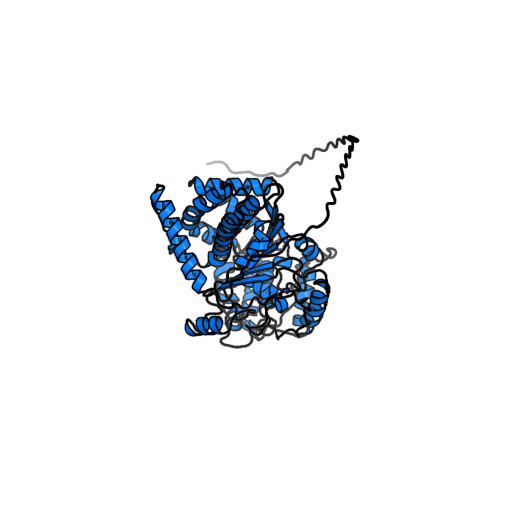 CA 1
ATOM 1484 C C . THR A 1 192 ? -4.088 17.290 15.120 1.00 95.88 192 THR A C 1
ATOM 1486 O O . THR A 1 192 ? -3.339 18.242 15.303 1.00 95.88 192 THR A O 1
ATOM 1489 N N . GLY A 1 193 ? -5.270 17.428 14.509 1.00 93.69 193 GLY A N 1
ATOM 1490 C CA . GLY A 1 193 ? -5.730 18.678 13.901 1.00 93.69 193 GLY A CA 1
ATOM 1491 C C . GLY A 1 193 ? -5.288 18.858 12.447 1.00 93.69 193 GLY A C 1
ATOM 1492 O O . GLY A 1 193 ? -5.331 19.974 11.941 1.00 93.69 193 GLY A O 1
ATOM 1493 N N . TYR A 1 194 ? -4.906 17.781 11.753 1.00 93.94 194 TYR A N 1
ATOM 1494 C CA . TYR A 1 194 ? -4.439 17.809 10.362 1.00 93.94 194 TYR A CA 1
ATOM 1495 C C . TYR A 1 194 ? -5.392 18.577 9.430 1.00 93.94 194 TYR A C 1
ATOM 1497 O O . TYR A 1 194 ? -4.961 19.421 8.649 1.00 93.94 194 TYR A O 1
ATOM 1505 N N . PHE A 1 195 ? -6.700 18.337 9.551 1.00 90.12 195 PHE A N 1
ATOM 1506 C CA . PHE A 1 195 ? -7.723 18.961 8.701 1.00 90.12 195 PHE A CA 1
ATOM 1507 C C . PHE A 1 195 ? -8.229 20.320 9.212 1.00 90.12 195 PHE A C 1
ATOM 1509 O O . PHE A 1 195 ? -8.997 20.979 8.517 1.00 90.12 195 PHE A O 1
ATOM 1516 N N . ASP A 1 196 ? -7.827 20.757 10.409 1.00 89.06 196 ASP A N 1
ATOM 1517 C CA . ASP A 1 196 ? -8.279 22.030 10.975 1.00 89.06 196 ASP A CA 1
ATOM 1518 C C . ASP A 1 196 ? -7.291 23.145 10.625 1.00 89.06 196 ASP A C 1
ATOM 1520 O O . ASP A 1 196 ? -6.204 23.220 11.190 1.00 89.06 196 ASP A O 1
ATOM 1524 N N . ALA A 1 197 ? -7.698 24.054 9.736 1.00 89.38 197 ALA A N 1
ATOM 1525 C CA . ALA A 1 197 ? -6.893 25.200 9.309 1.00 89.38 197 ALA A CA 1
ATOM 1526 C C . ALA A 1 197 ? -6.466 26.142 10.454 1.00 89.38 197 ALA A C 1
ATOM 1528 O O . ALA A 1 197 ? -5.584 26.980 10.265 1.00 89.38 197 ALA A O 1
ATOM 1529 N N . LYS A 1 198 ? -7.100 26.046 11.630 1.00 89.69 198 LYS A N 1
ATOM 1530 C CA . LYS A 1 198 ? -6.753 26.825 12.827 1.00 89.69 198 LYS A CA 1
ATOM 1531 C C . LYS A 1 198 ? -5.835 26.065 13.784 1.00 89.69 198 LYS A C 1
ATOM 1533 O O . LYS A 1 198 ? -5.306 26.684 14.708 1.00 89.69 198 LYS A O 1
ATOM 1538 N N . ALA A 1 199 ? -5.660 24.757 13.604 1.00 90.44 199 ALA A N 1
ATOM 1539 C CA . ALA A 1 199 ? -4.797 23.960 14.460 1.00 90.44 199 ALA A CA 1
ATOM 1540 C C . ALA A 1 199 ? -3.313 24.211 14.130 1.00 90.44 199 ALA A C 1
ATOM 1542 O O . ALA A 1 199 ? -2.959 24.354 12.958 1.00 90.44 199 ALA A O 1
ATOM 1543 N N . PRO A 1 200 ? -2.410 24.208 15.130 1.00 92.25 200 PRO A N 1
ATOM 1544 C CA . PRO A 1 200 ? -0.972 24.376 14.893 1.00 92.25 200 PRO A CA 1
ATOM 1545 C C . PRO A 1 200 ? -0.360 23.321 13.962 1.00 92.25 200 PRO A C 1
ATOM 1547 O O . PRO A 1 200 ? 0.638 23.589 13.302 1.00 92.25 200 PRO A O 1
ATOM 1550 N N . LEU A 1 201 ? -0.963 22.131 13.924 1.00 94.50 201 LEU A N 1
ATOM 1551 C CA . LEU A 1 201 ? -0.532 20.977 13.136 1.00 94.50 201 LEU A CA 1
ATOM 1552 C C . LEU A 1 201 ? -1.372 20.773 11.865 1.00 94.50 201 LEU A C 1
ATOM 1554 O O . LEU A 1 201 ? -1.470 19.655 11.358 1.00 94.50 201 LEU A O 1
ATOM 1558 N N . HIS A 1 202 ? -1.993 21.834 11.347 1.00 94.88 202 HIS A N 1
ATOM 1559 C CA . HIS A 1 202 ? -2.695 21.771 10.069 1.00 94.88 202 HIS A CA 1
ATOM 1560 C C . HIS A 1 202 ? -1.770 21.246 8.959 1.00 94.88 202 HIS A C 1
ATOM 1562 O O . HIS A 1 202 ? -0.674 21.771 8.764 1.00 94.88 202 HIS A O 1
ATOM 1568 N N . LEU A 1 203 ? -2.218 20.209 8.243 1.00 95.00 203 LEU A N 1
ATOM 1569 C CA . LEU A 1 203 ? -1.477 19.493 7.194 1.00 95.00 203 LEU A CA 1
ATOM 1570 C C . LEU A 1 203 ? -0.122 18.900 7.629 1.00 95.00 203 LEU A C 1
ATOM 1572 O O . LEU A 1 203 ? 0.670 18.489 6.782 1.00 95.00 203 LEU A O 1
ATOM 1576 N N . HIS A 1 204 ? 0.151 18.809 8.933 1.00 96.62 204 HIS A N 1
ATOM 1577 C CA . HIS A 1 204 ? 1.366 18.173 9.443 1.00 96.62 204 HIS A CA 1
ATOM 1578 C C . HIS A 1 204 ? 1.206 16.653 9.472 1.00 96.62 204 HIS A C 1
ATOM 1580 O O . HIS A 1 204 ? 0.360 16.132 10.200 1.00 96.62 204 HIS A O 1
ATOM 1586 N N . ASP A 1 205 ? 2.035 15.937 8.713 1.00 98.06 205 ASP A N 1
ATOM 1587 C CA . ASP A 1 205 ? 2.074 14.474 8.733 1.00 98.06 205 ASP A CA 1
ATOM 1588 C C . ASP A 1 205 ? 2.688 13.967 10.058 1.00 98.06 205 ASP A C 1
ATOM 1590 O O . ASP A 1 205 ? 3.897 14.126 10.271 1.00 98.06 205 ASP A O 1
ATOM 1594 N N . PRO A 1 206 ? 1.902 13.315 10.943 1.00 98.00 206 PRO A N 1
ATOM 1595 C CA . PRO A 1 206 ? 2.413 12.806 12.214 1.00 98.00 206 PRO A CA 1
ATOM 1596 C C . PRO A 1 206 ? 3.408 11.644 12.049 1.00 98.00 206 PRO A C 1
ATOM 1598 O O . PRO A 1 206 ? 4.060 11.267 13.021 1.00 98.00 206 PRO A O 1
ATOM 1601 N N . PHE A 1 207 ? 3.544 11.078 10.849 1.00 98.38 207 PHE A N 1
ATOM 1602 C CA . PHE A 1 207 ? 4.421 9.950 10.538 1.00 98.38 207 PHE A CA 1
ATOM 1603 C C . PHE A 1 207 ? 5.684 10.355 9.764 1.00 98.38 207 PHE A C 1
ATOM 1605 O O . PHE A 1 207 ? 6.567 9.521 9.539 1.00 98.38 207 PHE A O 1
ATOM 1612 N N . ALA A 1 208 ? 5.827 11.635 9.397 1.00 97.12 208 ALA A N 1
ATOM 1613 C CA . ALA A 1 208 ? 6.937 12.124 8.576 1.00 97.12 208 ALA A CA 1
ATOM 1614 C C . ALA A 1 208 ? 8.318 11.775 9.154 1.00 97.12 208 ALA A C 1
ATOM 1616 O O . ALA A 1 208 ? 9.242 11.446 8.410 1.00 97.12 208 ALA A O 1
ATOM 1617 N N . LEU A 1 209 ? 8.479 11.808 10.485 1.00 96.12 209 LEU A N 1
ATOM 1618 C CA . LEU A 1 209 ? 9.752 11.462 11.123 1.00 96.12 209 LEU A CA 1
ATOM 1619 C C . LEU A 1 209 ? 10.155 10.006 10.845 1.00 96.12 209 LEU A C 1
ATOM 1621 O O . LEU A 1 209 ? 11.326 9.740 10.563 1.00 96.12 209 LEU A O 1
ATOM 1625 N N . GLN A 1 210 ? 9.206 9.070 10.894 1.00 94.81 210 GLN A N 1
ATOM 1626 C CA . GLN A 1 210 ? 9.480 7.658 10.629 1.00 94.81 210 GLN A CA 1
ATOM 1627 C C . GLN A 1 210 ? 9.822 7.417 9.164 1.00 94.81 210 GLN A C 1
ATOM 1629 O O . GLN A 1 210 ? 10.805 6.735 8.879 1.00 94.81 210 GLN A O 1
ATOM 1634 N N . LYS A 1 211 ? 9.092 8.049 8.238 1.00 96.38 211 LYS A N 1
ATOM 1635 C CA . LYS A 1 211 ? 9.376 7.965 6.798 1.00 96.38 211 LYS A CA 1
ATOM 1636 C C . LYS A 1 211 ? 10.782 8.476 6.466 1.00 96.38 211 LYS A C 1
ATOM 1638 O O . LYS A 1 211 ? 11.535 7.799 5.766 1.00 96.38 211 LYS A O 1
ATOM 1643 N N . LYS A 1 212 ? 11.190 9.607 7.055 1.00 95.44 212 LYS A N 1
ATOM 1644 C CA . LYS A 1 212 ? 12.546 10.171 6.898 1.00 95.44 212 LYS A CA 1
ATOM 1645 C C . LYS A 1 212 ? 13.627 9.255 7.465 1.00 95.44 212 LYS A C 1
ATOM 1647 O O . LYS A 1 212 ? 14.642 9.036 6.808 1.00 95.44 212 LYS A O 1
ATOM 1652 N N . LYS A 1 213 ? 13.412 8.691 8.661 1.00 93.56 213 LYS A N 1
ATOM 1653 C CA . LYS A 1 213 ? 14.326 7.698 9.252 1.00 93.56 213 LYS A CA 1
ATOM 1654 C C . LYS A 1 213 ? 14.445 6.458 8.359 1.00 93.56 213 LYS A C 1
ATOM 1656 O O . LYS A 1 213 ? 15.559 5.997 8.130 1.00 93.56 213 LYS A O 1
ATOM 1661 N N . GLY A 1 214 ? 13.329 5.961 7.823 1.00 91.19 214 GLY A N 1
ATOM 1662 C CA . GLY A 1 214 ? 13.294 4.818 6.907 1.00 91.19 214 GLY A CA 1
ATOM 1663 C C . GLY A 1 214 ? 14.073 5.067 5.614 1.00 91.19 214 GLY A C 1
ATOM 1664 O O . GLY A 1 214 ? 14.878 4.230 5.216 1.00 91.19 214 GLY A O 1
ATOM 1665 N N . LEU A 1 215 ? 13.904 6.242 4.998 1.00 93.31 215 LEU A N 1
ATOM 1666 C CA . LEU A 1 215 ? 14.665 6.633 3.809 1.00 93.31 215 LEU A CA 1
ATOM 1667 C C . LEU A 1 215 ? 16.166 6.793 4.102 1.00 93.31 215 LEU A C 1
ATOM 1669 O O . LEU A 1 215 ? 17.008 6.336 3.333 1.00 93.31 215 LEU A O 1
ATOM 1673 N N . ALA A 1 216 ? 16.519 7.422 5.225 1.00 91.06 216 ALA A N 1
ATOM 1674 C CA . ALA A 1 216 ? 17.917 7.583 5.618 1.00 91.06 216 ALA A CA 1
ATOM 1675 C C . ALA A 1 216 ? 18.595 6.231 5.893 1.00 91.06 216 ALA A C 1
ATOM 1677 O O . ALA A 1 216 ? 19.756 6.035 5.532 1.00 91.06 216 ALA A O 1
ATOM 1678 N N . ALA A 1 217 ? 17.865 5.289 6.497 1.00 88.06 217 ALA A N 1
ATOM 1679 C CA . ALA A 1 217 ? 18.371 3.955 6.785 1.00 88.06 217 ALA A CA 1
ATOM 1680 C C . ALA A 1 217 ? 18.715 3.176 5.508 1.00 88.06 217 ALA A C 1
ATOM 1682 O O . ALA A 1 217 ? 19.644 2.376 5.538 1.00 88.06 217 ALA A O 1
ATOM 1683 N N . CYS A 1 218 ? 18.044 3.430 4.377 1.00 85.75 218 CYS A N 1
ATOM 1684 C CA . CYS A 1 218 ? 18.247 2.646 3.160 1.00 85.75 218 CYS A CA 1
ATOM 1685 C C . CYS A 1 218 ? 19.378 3.115 2.230 1.00 85.75 218 CYS A C 1
ATOM 1687 O O . CYS A 1 218 ? 19.458 2.648 1.095 1.00 85.75 218 CYS A O 1
ATOM 1689 N N . ALA A 1 219 ? 20.270 4.005 2.682 1.00 86.94 219 ALA A N 1
ATOM 1690 C CA . ALA A 1 219 ? 21.331 4.591 1.854 1.00 86.94 219 ALA A CA 1
ATOM 1691 C C . ALA A 1 219 ? 22.164 3.555 1.075 1.00 86.94 219 ALA A C 1
ATOM 1693 O O . ALA A 1 219 ? 22.254 3.652 -0.145 1.00 86.94 219 ALA A O 1
ATOM 1694 N N . SER A 1 220 ? 22.692 2.521 1.741 1.00 82.12 220 SER A N 1
ATOM 1695 C CA . SER A 1 220 ? 23.527 1.487 1.102 1.00 82.12 220 SER A CA 1
ATOM 1696 C C . SER A 1 220 ? 22.785 0.665 0.042 1.00 82.12 220 SER A C 1
ATOM 1698 O O . SER A 1 220 ? 23.350 0.316 -1.001 1.00 82.12 220 SER A O 1
ATOM 1700 N N . ALA A 1 221 ? 21.506 0.375 0.286 1.00 83.31 221 ALA A N 1
ATOM 1701 C CA . ALA A 1 221 ? 20.654 -0.326 -0.664 1.00 83.31 221 ALA A CA 1
ATOM 1702 C C . ALA A 1 221 ? 20.413 0.523 -1.919 1.00 83.31 221 ALA A C 1
ATOM 1704 O O . ALA A 1 221 ? 20.505 0.019 -3.039 1.00 83.31 221 ALA A O 1
ATOM 1705 N N . MET A 1 222 ? 20.205 1.832 -1.749 1.00 87.19 222 MET A N 1
ATOM 1706 C CA . MET A 1 222 ? 20.070 2.770 -2.866 1.00 87.19 222 MET A CA 1
ATOM 1707 C C . MET A 1 222 ? 21.352 2.863 -3.698 1.00 87.19 222 MET A C 1
ATOM 1709 O O . MET A 1 222 ? 21.278 2.793 -4.926 1.00 87.19 222 MET A O 1
ATOM 1713 N N . SER A 1 223 ? 22.517 2.947 -3.049 1.00 87.12 223 SER A N 1
ATOM 1714 C CA . SER A 1 223 ? 23.836 2.936 -3.700 1.00 87.12 223 SER A CA 1
ATOM 1715 C C . SER A 1 223 ? 24.047 1.690 -4.560 1.00 87.12 223 SER A C 1
ATOM 1717 O O . SER A 1 223 ? 24.564 1.761 -5.673 1.00 87.12 223 SER A O 1
ATOM 1719 N N . SER A 1 224 ? 23.593 0.537 -4.069 1.00 83.56 224 SER A N 1
ATOM 1720 C CA . SER A 1 224 ? 23.726 -0.745 -4.765 1.00 83.56 224 SER A CA 1
ATOM 1721 C C . SER A 1 224 ? 22.727 -0.913 -5.916 1.00 83.56 224 SER A C 1
ATOM 1723 O O . SER A 1 224 ? 23.039 -1.549 -6.924 1.00 83.56 224 SER A O 1
ATOM 1725 N N . LEU A 1 225 ? 21.528 -0.338 -5.790 1.00 87.94 225 LEU A N 1
ATOM 1726 C CA . LEU A 1 225 ? 20.482 -0.384 -6.812 1.00 87.94 225 LEU A CA 1
ATOM 1727 C C . LEU A 1 225 ? 20.762 0.582 -7.977 1.00 87.94 225 LEU A C 1
ATOM 1729 O O . LEU A 1 225 ? 20.529 0.235 -9.138 1.00 87.94 225 LEU A O 1
ATOM 1733 N N . ALA A 1 226 ? 21.285 1.777 -7.691 1.00 93.31 226 ALA A N 1
ATOM 1734 C CA . ALA A 1 226 ? 21.399 2.864 -8.662 1.00 93.31 226 ALA A CA 1
ATOM 1735 C C . ALA A 1 226 ? 22.159 2.515 -9.961 1.00 93.31 226 ALA A C 1
ATOM 1737 O O . ALA A 1 226 ? 21.669 2.876 -11.037 1.00 93.31 226 ALA A O 1
ATOM 1738 N N . PRO A 1 227 ? 23.296 1.784 -9.939 1.00 90.38 227 PRO A N 1
ATOM 1739 C CA . PRO A 1 227 ? 23.978 1.371 -11.164 1.00 90.38 227 PRO A CA 1
ATOM 1740 C C . PRO A 1 227 ? 23.085 0.549 -12.096 1.00 90.38 227 PRO A C 1
ATOM 1742 O O . PRO A 1 227 ? 23.124 0.743 -13.308 1.00 90.38 227 PRO A O 1
ATOM 1745 N N . ARG A 1 228 ? 22.241 -0.329 -11.540 1.00 90.69 228 ARG A N 1
ATOM 1746 C CA . ARG A 1 228 ? 21.329 -1.178 -12.316 1.00 90.69 228 ARG A CA 1
ATOM 1747 C C . ARG A 1 228 ? 20.199 -0.364 -12.945 1.00 90.69 228 ARG A C 1
ATOM 1749 O O . ARG A 1 228 ? 19.891 -0.566 -14.115 1.00 90.69 228 ARG A O 1
ATOM 1756 N N . VAL A 1 229 ? 19.629 0.584 -12.199 1.00 95.06 229 VAL A N 1
ATOM 1757 C CA . VAL A 1 229 ? 18.600 1.510 -12.708 1.00 95.06 229 VAL A CA 1
ATOM 1758 C C . VAL A 1 229 ? 19.162 2.344 -13.864 1.00 95.06 229 VAL A C 1
ATOM 1760 O O . VAL A 1 229 ? 18.555 2.444 -14.925 1.00 95.06 229 VAL A O 1
ATOM 1763 N N . ASN A 1 230 ? 20.366 2.897 -13.695 1.00 96.19 230 ASN A N 1
ATOM 1764 C CA . ASN A 1 230 ? 21.033 3.667 -14.745 1.00 96.19 230 ASN A CA 1
ATOM 1765 C C . ASN A 1 230 ? 21.399 2.816 -15.967 1.00 96.19 230 ASN A C 1
ATOM 1767 O O . ASN A 1 230 ? 21.248 3.291 -17.090 1.00 96.19 230 ASN A O 1
ATOM 1771 N N . ALA A 1 231 ? 21.844 1.572 -15.765 1.00 93.44 231 ALA A N 1
ATOM 1772 C CA . ALA A 1 231 ? 22.149 0.653 -16.858 1.00 93.44 231 ALA A CA 1
ATOM 1773 C C . ALA A 1 231 ? 20.903 0.315 -17.686 1.00 93.44 231 ALA A C 1
ATOM 1775 O O . ALA A 1 231 ? 20.979 0.355 -18.909 1.00 93.44 231 ALA A O 1
ATOM 1776 N N . PHE A 1 232 ? 19.757 0.058 -17.043 1.00 94.00 232 PHE A N 1
ATOM 1777 C CA . PHE A 1 232 ? 18.496 -0.170 -17.754 1.00 94.00 232 PHE A CA 1
ATOM 1778 C C . PHE A 1 232 ? 18.082 1.059 -18.571 1.00 94.00 232 PHE A C 1
ATOM 1780 O O . PHE A 1 232 ? 17.743 0.942 -19.743 1.00 94.00 232 PHE A O 1
ATOM 1787 N N . ALA A 1 233 ? 18.150 2.254 -17.977 1.00 94.25 233 ALA A N 1
ATOM 1788 C CA . ALA A 1 233 ? 17.768 3.488 -18.661 1.00 94.25 233 ALA A CA 1
ATOM 1789 C C . ALA A 1 233 ? 18.670 3.831 -19.862 1.00 94.25 233 ALA A C 1
ATOM 1791 O O . ALA A 1 233 ? 18.229 4.535 -20.769 1.00 94.25 233 ALA A O 1
ATOM 1792 N N . ALA A 1 234 ? 19.922 3.363 -19.854 1.00 94.25 234 ALA A N 1
ATOM 1793 C CA . ALA A 1 234 ? 20.878 3.526 -20.947 1.00 94.25 234 ALA A CA 1
ATOM 1794 C C . ALA A 1 234 ? 20.859 2.366 -21.959 1.00 94.25 234 ALA A C 1
ATOM 1796 O O . ALA A 1 234 ? 21.539 2.454 -22.982 1.00 94.25 234 ALA A O 1
ATOM 1797 N N . ALA A 1 235 ? 20.137 1.280 -21.672 1.00 91.44 235 ALA A N 1
ATOM 1798 C CA . ALA A 1 235 ? 20.083 0.116 -22.539 1.00 91.44 235 ALA A CA 1
ATOM 1799 C C . ALA A 1 235 ? 19.287 0.423 -23.813 1.00 91.44 235 ALA A C 1
ATOM 1801 O O . ALA A 1 235 ? 18.190 0.980 -23.765 1.00 91.44 235 ALA A O 1
ATOM 1802 N N . ASP A 1 236 ? 19.841 0.010 -24.950 1.00 88.56 236 ASP A N 1
ATOM 1803 C CA . ASP A 1 236 ? 19.118 -0.067 -26.212 1.00 88.56 236 ASP A CA 1
ATOM 1804 C C . ASP A 1 236 ? 18.736 -1.526 -26.449 1.00 88.56 236 ASP A C 1
ATOM 1806 O O . ASP A 1 236 ? 19.590 -2.371 -26.725 1.00 88.56 236 ASP A O 1
ATOM 1810 N N . PHE A 1 237 ? 17.453 -1.824 -26.268 1.00 85.31 237 PHE A N 1
ATOM 1811 C CA . PHE A 1 237 ? 16.914 -3.165 -26.467 1.00 85.31 237 PHE A CA 1
ATOM 1812 C C . PHE A 1 237 ? 16.620 -3.464 -27.943 1.00 85.31 237 PHE A C 1
ATOM 1814 O O . PHE A 1 237 ? 16.398 -4.624 -28.282 1.00 85.31 237 PHE A O 1
ATOM 1821 N N . GLY A 1 238 ? 16.614 -2.459 -28.831 1.00 85.50 238 GLY A N 1
ATOM 1822 C CA . GLY A 1 238 ? 16.174 -2.631 -30.215 1.00 85.50 238 GLY A CA 1
ATOM 1823 C C . GLY A 1 238 ? 14.835 -3.378 -30.306 1.00 85.50 238 GLY A C 1
ATOM 1824 O O . GLY A 1 238 ? 13.876 -3.033 -29.615 1.00 85.50 238 GLY A O 1
ATOM 1825 N N . ASP A 1 239 ? 14.805 -4.434 -31.122 1.00 84.50 239 ASP A N 1
ATOM 1826 C CA . ASP A 1 239 ? 13.647 -5.325 -31.292 1.00 84.50 239 ASP A CA 1
ATOM 1827 C C . ASP A 1 239 ? 13.661 -6.550 -30.342 1.00 84.50 239 ASP A C 1
ATOM 1829 O O . ASP A 1 239 ? 12.798 -7.424 -30.450 1.00 84.50 239 ASP A O 1
ATOM 1833 N N . ASP A 1 240 ? 14.620 -6.647 -29.409 1.00 89.88 240 ASP A N 1
ATOM 1834 C CA . ASP A 1 240 ? 14.736 -7.759 -28.451 1.00 89.88 240 ASP A CA 1
ATOM 1835 C C . ASP A 1 240 ? 13.780 -7.572 -27.260 1.00 89.88 240 ASP A C 1
ATOM 1837 O O . ASP A 1 240 ? 14.135 -7.111 -26.167 1.00 89.88 240 ASP A O 1
ATOM 1841 N N . LEU A 1 241 ? 12.510 -7.902 -27.504 1.00 87.00 241 LEU A N 1
ATOM 1842 C CA . LEU A 1 241 ? 11.447 -7.806 -26.505 1.00 87.00 241 LEU A CA 1
ATOM 1843 C C . LEU A 1 241 ? 11.625 -8.788 -25.344 1.00 87.00 241 LEU A C 1
ATOM 1845 O O . LEU A 1 241 ? 11.196 -8.471 -24.234 1.00 87.00 241 LEU A O 1
ATOM 1849 N N . ASP A 1 242 ? 12.268 -9.933 -25.573 1.00 89.31 242 ASP A N 1
ATOM 1850 C CA . ASP A 1 242 ? 12.490 -10.943 -24.539 1.00 89.31 242 ASP A CA 1
ATOM 1851 C C . ASP A 1 242 ? 13.512 -10.428 -23.516 1.00 89.31 242 ASP A C 1
ATOM 1853 O O . ASP A 1 242 ? 13.221 -10.386 -22.320 1.00 89.31 242 ASP A O 1
ATOM 1857 N N . ALA A 1 243 ? 14.655 -9.896 -23.970 1.00 88.94 243 ALA A N 1
ATOM 1858 C CA . ALA A 1 243 ? 15.653 -9.301 -23.078 1.00 88.94 243 ALA A CA 1
ATOM 1859 C C . ALA A 1 243 ? 15.100 -8.098 -22.294 1.00 88.94 243 ALA A C 1
ATOM 1861 O O . ALA A 1 243 ? 15.406 -7.909 -21.110 1.00 88.94 243 ALA A O 1
ATOM 1862 N N . LYS A 1 244 ? 14.266 -7.281 -22.945 1.00 90.12 244 LYS A N 1
ATOM 1863 C CA . LYS A 1 244 ? 13.574 -6.151 -22.313 1.00 90.12 244 LYS A CA 1
ATOM 1864 C C . LYS A 1 244 ? 12.581 -6.620 -21.246 1.00 90.12 244 LYS A C 1
ATOM 1866 O O . LYS A 1 244 ? 12.546 -6.053 -20.153 1.00 90.12 244 LYS A O 1
ATOM 1871 N N . SER A 1 245 ? 11.799 -7.654 -21.555 1.00 91.81 245 SER A N 1
ATOM 1872 C CA . SER A 1 245 ? 10.844 -8.290 -20.645 1.00 91.81 245 SER A CA 1
ATOM 1873 C C . SER A 1 245 ? 11.545 -8.859 -19.410 1.00 91.81 245 SER A C 1
ATOM 1875 O O . SER A 1 245 ? 11.148 -8.552 -18.286 1.00 91.81 245 SER A O 1
ATOM 1877 N N . ASP A 1 246 ? 12.639 -9.600 -19.594 1.00 89.50 246 ASP A N 1
ATOM 1878 C CA . ASP A 1 246 ? 13.407 -10.201 -18.499 1.00 89.50 246 ASP A CA 1
ATOM 1879 C C . ASP A 1 246 ? 13.980 -9.148 -17.543 1.00 89.50 246 ASP A C 1
ATOM 1881 O O . ASP A 1 246 ? 13.896 -9.279 -16.316 1.00 89.50 246 ASP A O 1
ATOM 1885 N N . GLN A 1 247 ? 14.528 -8.057 -18.087 1.00 89.06 247 GLN A N 1
ATOM 1886 C CA . GLN A 1 247 ? 15.036 -6.968 -17.257 1.00 89.06 247 GLN A CA 1
ATOM 1887 C C . GLN A 1 247 ? 13.916 -6.199 -16.549 1.00 89.06 247 GLN A C 1
ATOM 1889 O O . GLN A 1 247 ? 14.090 -5.798 -15.400 1.00 89.06 247 GLN A O 1
ATOM 1894 N N . LEU A 1 248 ? 12.757 -6.014 -17.182 1.00 92.31 248 LEU A N 1
ATOM 1895 C CA . LEU A 1 248 ? 11.612 -5.372 -16.538 1.00 92.31 248 LEU A CA 1
ATOM 1896 C C . LEU A 1 248 ? 11.026 -6.243 -15.417 1.00 92.31 248 LEU A C 1
ATOM 1898 O O . LEU A 1 248 ? 10.721 -5.735 -14.335 1.00 92.31 248 LEU A O 1
ATOM 1902 N N . ARG A 1 249 ? 10.960 -7.564 -15.627 1.00 92.88 249 ARG A N 1
ATOM 1903 C CA . ARG A 1 249 ? 10.557 -8.553 -14.616 1.00 92.88 249 ARG A CA 1
ATOM 1904 C C . ARG A 1 249 ? 11.406 -8.436 -13.353 1.00 92.88 249 ARG A C 1
ATOM 1906 O O . ARG A 1 249 ? 10.884 -8.543 -12.245 1.00 92.88 249 ARG A O 1
ATOM 1913 N N . LEU A 1 250 ? 12.702 -8.161 -13.494 1.00 89.88 250 LEU A N 1
ATOM 1914 C CA . LEU A 1 250 ? 13.586 -7.929 -12.355 1.00 89.88 250 LEU A CA 1
ATOM 1915 C C . LEU A 1 250 ? 13.132 -6.739 -11.495 1.00 89.88 250 LEU A C 1
ATOM 1917 O O . LEU A 1 250 ? 13.105 -6.853 -10.272 1.00 89.88 250 LEU A O 1
ATOM 1921 N N . PHE A 1 251 ? 12.738 -5.619 -12.109 1.00 93.38 251 PHE A N 1
ATOM 1922 C CA . PHE A 1 251 ? 12.221 -4.457 -11.376 1.00 93.38 251 PHE A CA 1
ATOM 1923 C C . PHE A 1 251 ? 10.873 -4.737 -10.709 1.00 93.38 251 PHE A C 1
ATOM 1925 O O . PHE A 1 251 ? 10.635 -4.254 -9.604 1.00 93.38 251 PHE A O 1
ATOM 1932 N N . VAL A 1 252 ? 10.027 -5.574 -11.318 1.00 94.81 252 VAL A N 1
ATOM 1933 C CA . VAL A 1 252 ? 8.792 -6.062 -10.682 1.00 94.81 252 VAL A CA 1
ATOM 1934 C C . VAL A 1 252 ? 9.112 -6.873 -9.423 1.00 94.81 252 VAL A C 1
ATOM 1936 O O . VAL A 1 252 ? 8.514 -6.638 -8.374 1.00 94.81 252 VAL A O 1
ATOM 1939 N N . MET A 1 253 ? 10.094 -7.779 -9.483 1.00 92.94 253 MET A N 1
ATOM 1940 C CA . MET A 1 253 ? 10.512 -8.555 -8.310 1.00 92.94 253 MET A CA 1
ATOM 1941 C C . MET A 1 253 ? 11.162 -7.679 -7.230 1.00 92.94 253 MET A C 1
ATOM 1943 O O . MET A 1 253 ? 10.898 -7.874 -6.045 1.00 92.94 253 MET A O 1
ATOM 1947 N N . LEU A 1 254 ? 11.978 -6.692 -7.615 1.00 91.00 254 LEU A N 1
ATOM 1948 C CA . LEU A 1 254 ? 12.556 -5.722 -6.677 1.00 91.00 254 LEU A CA 1
ATOM 1949 C C . LEU A 1 254 ? 11.469 -4.909 -5.968 1.00 91.00 254 LEU A C 1
ATOM 1951 O O . LEU A 1 254 ? 11.526 -4.749 -4.754 1.00 91.00 254 LEU A O 1
ATOM 1955 N N . SER A 1 255 ? 10.465 -4.449 -6.715 1.00 94.38 255 SER A N 1
ATOM 1956 C CA . SER A 1 255 ? 9.319 -3.712 -6.184 1.00 94.38 255 SER A CA 1
ATOM 1957 C C . SER A 1 255 ? 8.464 -4.569 -5.238 1.00 94.38 255 SER A C 1
ATOM 1959 O O . SER A 1 255 ? 8.042 -4.081 -4.190 1.00 94.38 255 SER A O 1
ATOM 1961 N N . LEU A 1 256 ? 8.251 -5.858 -5.536 1.00 94.31 256 LEU A N 1
ATOM 1962 C CA . LEU A 1 256 ? 7.566 -6.787 -4.626 1.00 94.31 256 LEU A CA 1
ATOM 1963 C C . LEU A 1 256 ? 8.322 -6.957 -3.299 1.00 94.31 256 LEU A C 1
ATOM 1965 O O . LEU A 1 256 ? 7.724 -6.906 -2.222 1.00 94.31 256 LEU A O 1
ATOM 1969 N N . TRP A 1 257 ? 9.632 -7.197 -3.377 1.00 89.69 257 TRP A N 1
ATOM 1970 C CA . TRP A 1 257 ? 10.442 -7.585 -2.224 1.00 89.69 257 TRP A CA 1
ATOM 1971 C C . TRP A 1 257 ? 11.131 -6.415 -1.517 1.00 89.69 257 TRP A C 1
ATOM 1973 O O . TRP A 1 257 ? 11.835 -6.653 -0.538 1.00 89.69 257 TRP A O 1
ATOM 1983 N N . GLY A 1 258 ? 10.912 -5.166 -1.941 1.00 78.94 258 GLY A N 1
ATOM 1984 C CA . GLY A 1 258 ? 11.569 -3.976 -1.385 1.00 78.94 258 GLY A CA 1
ATOM 1985 C C . GLY A 1 258 ? 11.498 -3.882 0.145 1.00 78.94 258 GLY A C 1
ATOM 1986 O O . GLY A 1 258 ? 12.487 -3.551 0.785 1.00 78.94 258 GLY A O 1
ATOM 1987 N N . ASN A 1 259 ? 10.381 -4.294 0.755 1.00 69.69 259 ASN A N 1
ATOM 1988 C CA . ASN A 1 259 ? 10.225 -4.330 2.218 1.00 69.69 259 ASN A CA 1
ATOM 1989 C C . ASN A 1 259 ? 11.036 -5.422 2.937 1.00 69.69 259 ASN A C 1
ATOM 1991 O O . ASN A 1 259 ? 11.255 -5.322 4.141 1.00 69.69 259 ASN A O 1
ATOM 1995 N N . ARG A 1 260 ? 11.413 -6.497 2.235 1.00 68.69 260 ARG A N 1
ATOM 1996 C CA . ARG A 1 260 ? 12.135 -7.656 2.790 1.00 68.69 260 ARG A CA 1
ATOM 1997 C C . ARG A 1 260 ? 13.611 -7.669 2.454 1.00 68.69 260 ARG A C 1
ATOM 1999 O O . ARG A 1 260 ? 14.364 -8.352 3.143 1.00 68.69 260 ARG A O 1
ATOM 2006 N N . MET A 1 261 ? 13.996 -7.009 1.365 1.00 61.12 261 MET A N 1
ATOM 2007 C CA . MET A 1 261 ? 15.378 -6.911 0.913 1.00 61.12 261 MET A CA 1
ATOM 2008 C C . MET A 1 261 ? 16.121 -5.978 1.868 1.00 61.12 261 MET A C 1
ATOM 2010 O O . MET A 1 261 ? 16.411 -4.828 1.546 1.00 61.12 261 MET A O 1
ATOM 2014 N N . ASP A 1 262 ? 16.335 -6.491 3.077 1.00 47.62 262 ASP A N 1
ATOM 2015 C CA . ASP A 1 262 ? 17.037 -5.873 4.182 1.00 47.62 262 ASP A CA 1
ATOM 2016 C C . ASP A 1 262 ? 18.396 -5.343 3.711 1.00 47.62 262 ASP A C 1
ATOM 2018 O O . ASP A 1 262 ? 19.005 -5.848 2.761 1.00 47.62 262 ASP A O 1
ATOM 2022 N N . LEU A 1 263 ? 18.896 -4.323 4.400 1.00 44.00 263 LEU A N 1
ATOM 2023 C CA . LEU A 1 263 ? 20.171 -3.664 4.106 1.00 44.00 263 LEU A CA 1
ATOM 2024 C C . LEU A 1 263 ? 21.354 -4.643 4.103 1.00 44.00 263 LEU A C 1
ATOM 2026 O O . LEU A 1 263 ? 22.384 -4.360 3.497 1.00 44.00 263 LEU A O 1
ATOM 2030 N N . SER A 1 264 ? 21.188 -5.805 4.741 1.00 43.28 264 SER A N 1
ATOM 2031 C CA . SER A 1 264 ? 22.141 -6.914 4.787 1.00 43.28 264 SER A CA 1
ATOM 2032 C C . SER A 1 264 ? 22.362 -7.622 3.439 1.00 43.28 264 SER A C 1
ATOM 2034 O O . SER A 1 264 ? 23.424 -8.210 3.236 1.00 43.28 264 SER A O 1
ATOM 2036 N N . ILE A 1 265 ? 21.411 -7.536 2.499 1.00 49.56 265 ILE A N 1
ATOM 2037 C CA . ILE A 1 265 ? 21.502 -8.132 1.151 1.00 49.56 265 ILE A CA 1
ATOM 2038 C C . ILE A 1 265 ? 22.210 -7.200 0.157 1.00 49.56 265 ILE A C 1
ATOM 2040 O O . ILE A 1 265 ? 22.686 -7.639 -0.893 1.00 49.56 265 ILE A O 1
ATOM 2044 N N . TRP A 1 266 ? 22.310 -5.916 0.500 1.00 54.75 266 TRP A N 1
ATOM 2045 C CA . TRP A 1 266 ? 22.941 -4.884 -0.311 1.00 54.75 266 TRP A CA 1
ATOM 2046 C C . TRP A 1 266 ? 24.319 -4.554 0.268 1.00 54.75 266 TRP A C 1
ATOM 2048 O O . TRP A 1 266 ? 24.454 -3.556 0.980 1.00 54.75 266 TRP A O 1
ATOM 2058 N N . PRO A 1 267 ? 25.344 -5.402 0.036 1.00 42.72 267 PRO A N 1
ATOM 2059 C CA . PRO A 1 267 ? 26.643 -5.228 0.662 1.00 42.72 267 PRO A CA 1
ATOM 2060 C C . PRO A 1 267 ? 27.197 -3.842 0.336 1.00 42.72 267 PRO A C 1
ATOM 2062 O O . PRO A 1 267 ? 27.525 -3.543 -0.812 1.00 42.72 267 PRO A O 1
ATOM 2065 N N . SER A 1 268 ? 27.336 -3.003 1.362 1.00 41.78 268 SER A N 1
ATOM 2066 C CA . SER A 1 268 ? 28.157 -1.806 1.274 1.00 41.78 268 SER A CA 1
ATOM 2067 C C . SER A 1 268 ? 29.619 -2.246 1.270 1.00 41.78 268 SER A C 1
ATOM 2069 O O . SER A 1 268 ? 30.080 -2.792 2.269 1.00 41.78 268 SER A O 1
ATOM 2071 N N . GLU A 1 269 ? 30.321 -2.060 0.150 1.00 43.34 269 GLU A N 1
ATOM 2072 C CA . GLU A 1 269 ? 31.632 -1.384 0.084 1.00 43.34 269 GLU A CA 1
ATOM 2073 C C . GLU A 1 269 ? 32.449 -1.722 -1.179 1.00 43.34 269 GLU A C 1
ATOM 2075 O O . GLU A 1 269 ? 32.570 -2.873 -1.613 1.00 43.34 269 GLU A O 1
ATOM 2080 N N . GLY A 1 270 ? 33.098 -0.671 -1.698 1.00 40.09 270 GLY A N 1
ATOM 2081 C CA . GLY A 1 270 ? 34.263 -0.708 -2.580 1.00 40.09 270 GLY A CA 1
ATOM 2082 C C . GLY A 1 270 ? 34.098 0.169 -3.819 1.00 40.09 270 GLY A C 1
ATOM 2083 O O . GLY A 1 270 ? 33.342 -0.188 -4.715 1.00 40.09 270 GLY A O 1
ATOM 2084 N N . ASP A 1 271 ? 34.836 1.273 -3.923 1.00 39.53 271 ASP A N 1
ATOM 2085 C CA . ASP A 1 271 ? 34.933 2.052 -5.163 1.00 39.53 271 ASP A CA 1
ATOM 2086 C C . ASP A 1 271 ? 35.602 1.205 -6.262 1.00 39.53 271 ASP A C 1
ATOM 2088 O O . ASP A 1 271 ? 36.817 1.000 -6.270 1.00 39.53 271 ASP A O 1
ATOM 2092 N N . GLY A 1 272 ? 34.805 0.662 -7.189 1.00 47.19 272 GLY A N 1
ATOM 2093 C CA . GLY A 1 272 ? 35.308 -0.020 -8.384 1.00 47.19 272 GLY A CA 1
ATOM 2094 C C . GLY A 1 272 ? 34.289 -0.932 -9.074 1.00 47.19 272 GLY A C 1
ATOM 2095 O O . GLY A 1 272 ? 33.415 -1.513 -8.446 1.00 47.19 272 GLY A O 1
ATOM 2096 N N . ALA A 1 273 ? 34.433 -1.145 -10.385 1.00 46.03 273 ALA A N 1
ATOM 2097 C CA . ALA A 1 273 ? 33.522 -1.986 -11.178 1.00 46.03 273 ALA A CA 1
ATOM 2098 C C . ALA A 1 273 ? 33.354 -3.428 -10.632 1.00 46.03 273 ALA A C 1
ATOM 2100 O O . ALA A 1 273 ? 32.294 -4.036 -10.783 1.00 46.03 273 ALA A O 1
ATOM 2101 N N . ALA A 1 274 ? 34.361 -3.968 -9.935 1.00 44.41 274 ALA A N 1
ATOM 2102 C CA . ALA A 1 274 ? 34.314 -5.301 -9.330 1.00 44.41 274 ALA A CA 1
ATOM 2103 C C . ALA A 1 274 ? 33.377 -5.416 -8.106 1.00 44.41 274 ALA A C 1
ATOM 2105 O O . ALA A 1 274 ? 32.890 -6.514 -7.827 1.00 44.41 274 ALA A O 1
ATOM 2106 N N . SER A 1 275 ? 33.106 -4.323 -7.381 1.00 53.78 275 SER A N 1
ATOM 2107 C CA . SER A 1 275 ? 32.133 -4.318 -6.275 1.00 53.78 275 SER A CA 1
ATOM 2108 C C . SER A 1 275 ? 30.699 -4.289 -6.811 1.00 53.78 275 SER A C 1
ATOM 2110 O O . SER A 1 275 ? 29.859 -5.051 -6.339 1.00 53.78 275 SER A O 1
ATOM 2112 N N . SER A 1 276 ? 30.450 -3.521 -7.879 1.00 52.59 276 SER A N 1
ATOM 2113 C CA . SER A 1 276 ? 29.136 -3.413 -8.526 1.00 52.59 276 SER A CA 1
ATOM 2114 C C . SER A 1 276 ? 28.645 -4.743 -9.114 1.00 52.59 276 SER A C 1
ATOM 2116 O O . SER A 1 276 ? 27.491 -5.117 -8.917 1.00 52.59 276 SER A O 1
ATOM 2118 N N . ALA A 1 277 ? 29.530 -5.529 -9.740 1.00 56.22 277 ALA A N 1
ATOM 2119 C CA . ALA A 1 277 ? 29.195 -6.864 -10.244 1.00 56.22 277 ALA A CA 1
ATOM 2120 C C . ALA A 1 277 ? 28.898 -7.865 -9.110 1.00 56.22 277 ALA A C 1
ATOM 2122 O O . ALA A 1 277 ? 28.049 -8.747 -9.248 1.00 56.22 277 ALA A O 1
ATOM 2123 N N . ARG A 1 278 ? 29.581 -7.728 -7.965 1.00 59.41 278 ARG A N 1
ATOM 2124 C CA . ARG A 1 278 ? 29.347 -8.569 -6.784 1.00 59.41 278 ARG A CA 1
ATOM 2125 C C . ARG A 1 278 ? 28.019 -8.220 -6.106 1.00 59.41 278 ARG A C 1
ATOM 2127 O O . ARG A 1 278 ? 27.281 -9.135 -5.755 1.00 59.41 278 ARG A O 1
ATOM 2134 N N . ALA A 1 279 ? 27.698 -6.932 -5.990 1.00 58.72 279 ALA A N 1
ATOM 2135 C CA . ALA A 1 279 ? 26.406 -6.455 -5.502 1.00 58.72 279 ALA A CA 1
ATOM 2136 C C . ALA A 1 279 ? 25.261 -6.908 -6.423 1.00 58.72 279 ALA A C 1
ATOM 2138 O O . ALA A 1 279 ? 24.279 -7.471 -5.949 1.00 58.72 279 ALA A O 1
ATOM 2139 N N . ALA A 1 280 ? 25.424 -6.786 -7.745 1.00 59.88 280 ALA A N 1
ATOM 2140 C CA . ALA A 1 280 ? 24.446 -7.265 -8.722 1.00 59.88 280 ALA A CA 1
ATOM 2141 C C . ALA A 1 280 ? 24.129 -8.763 -8.557 1.00 59.88 280 ALA A C 1
ATOM 2143 O O . ALA A 1 280 ? 22.958 -9.142 -8.561 1.00 59.88 280 ALA A O 1
ATOM 2144 N N . LYS A 1 281 ? 25.158 -9.592 -8.338 1.00 66.25 281 LYS A N 1
ATOM 2145 C CA . LYS A 1 281 ? 25.011 -11.034 -8.110 1.00 66.25 281 LYS A CA 1
ATOM 2146 C C . LYS A 1 281 ? 24.358 -11.369 -6.762 1.00 66.25 281 LYS A C 1
ATOM 2148 O O . LYS A 1 281 ? 23.617 -12.343 -6.678 1.00 66.25 281 LYS A O 1
ATOM 2153 N N . ALA A 1 282 ? 24.624 -10.586 -5.715 1.00 64.69 282 ALA A N 1
ATOM 2154 C CA . ALA A 1 282 ? 23.986 -10.758 -4.406 1.00 64.69 282 ALA A CA 1
ATOM 2155 C C . ALA A 1 282 ? 22.474 -10.490 -4.477 1.00 64.69 282 ALA A C 1
ATOM 2157 O O . ALA A 1 282 ? 21.682 -11.269 -3.955 1.00 64.69 282 ALA A O 1
ATOM 2158 N N . VAL A 1 283 ? 22.079 -9.447 -5.210 1.00 65.94 283 VAL A N 1
ATOM 2159 C CA . VAL A 1 283 ? 20.672 -9.109 -5.462 1.00 65.94 283 VAL A CA 1
ATOM 2160 C C . VAL A 1 283 ? 19.968 -10.215 -6.237 1.00 65.94 283 VAL A C 1
ATOM 2162 O O . VAL A 1 283 ? 18.876 -10.623 -5.864 1.00 65.94 283 VAL A O 1
ATOM 2165 N N . GLU A 1 284 ? 20.597 -10.746 -7.286 1.00 70.31 284 GLU A N 1
ATOM 2166 C CA . GLU A 1 284 ? 20.039 -11.864 -8.056 1.00 70.31 284 GLU A CA 1
ATOM 2167 C C . GLU A 1 284 ? 19.872 -13.129 -7.208 1.00 70.31 284 GLU A C 1
ATOM 2169 O O . GLU A 1 284 ? 18.832 -13.780 -7.284 1.00 70.31 284 GLU A O 1
ATOM 2174 N N . ALA A 1 285 ? 20.850 -13.453 -6.357 1.00 70.62 285 ALA A N 1
ATOM 2175 C CA . ALA A 1 285 ? 20.749 -14.586 -5.442 1.00 70.62 285 ALA A CA 1
ATOM 2176 C C . ALA A 1 285 ? 19.600 -14.413 -4.435 1.00 70.62 285 ALA A C 1
ATOM 2178 O O . ALA A 1 285 ? 18.817 -15.339 -4.234 1.00 70.62 285 ALA A O 1
ATOM 2179 N N . ALA A 1 286 ? 19.453 -13.220 -3.858 1.00 69.38 286 ALA A N 1
ATOM 2180 C CA . ALA A 1 286 ? 18.373 -12.920 -2.924 1.00 69.38 286 ALA A CA 1
ATOM 2181 C C . ALA A 1 286 ? 16.989 -12.932 -3.580 1.00 69.38 286 ALA A C 1
ATOM 2183 O O . ALA A 1 286 ? 16.017 -13.393 -2.981 1.00 69.38 286 ALA A O 1
ATOM 2184 N N . LEU A 1 287 ? 16.886 -12.470 -4.827 1.00 75.94 287 LEU A N 1
ATOM 2185 C CA . LEU A 1 287 ? 15.649 -12.566 -5.596 1.00 75.94 287 LEU A CA 1
ATOM 2186 C C . LEU A 1 287 ? 15.322 -14.014 -5.966 1.00 75.94 287 LEU A C 1
ATOM 2188 O O . LEU A 1 287 ? 14.154 -14.386 -5.923 1.00 75.94 287 LEU A O 1
ATOM 2192 N N . ALA A 1 288 ? 16.323 -14.846 -6.269 1.00 75.81 288 ALA A N 1
ATOM 2193 C CA . ALA A 1 288 ? 16.123 -16.273 -6.514 1.00 75.81 288 ALA A CA 1
ATOM 2194 C C . ALA A 1 288 ? 15.658 -17.016 -5.250 1.00 75.81 288 ALA A C 1
ATOM 2196 O O . ALA A 1 288 ? 14.731 -17.822 -5.312 1.00 75.81 288 ALA A O 1
ATOM 2197 N N . GLU A 1 289 ? 16.245 -16.709 -4.090 1.00 74.50 289 GLU A N 1
ATOM 2198 C CA . GLU A 1 289 ? 15.776 -17.228 -2.802 1.00 74.50 289 GLU A CA 1
ATOM 2199 C C . GLU A 1 289 ? 14.344 -16.760 -2.513 1.00 74.50 289 GLU A C 1
ATOM 2201 O O . GLU A 1 289 ? 13.477 -17.562 -2.168 1.00 74.50 289 GLU A O 1
ATOM 2206 N N . SER A 1 290 ? 14.053 -15.479 -2.738 1.00 78.69 290 SER A N 1
ATOM 2207 C CA . SER A 1 290 ? 12.720 -14.914 -2.517 1.00 78.69 290 SER A CA 1
ATOM 2208 C C . SER A 1 290 ? 11.675 -15.480 -3.483 1.00 78.69 290 SER A C 1
ATOM 2210 O O . SER A 1 290 ? 10.532 -15.686 -3.085 1.00 78.69 290 SER A O 1
ATOM 2212 N N . ALA A 1 291 ? 12.057 -15.835 -4.715 1.00 80.69 291 ALA A N 1
ATOM 2213 C CA . ALA A 1 291 ? 11.177 -16.507 -5.670 1.00 80.69 291 ALA A CA 1
ATOM 2214 C C . ALA A 1 291 ? 10.668 -17.860 -5.140 1.00 80.69 291 ALA A C 1
ATOM 2216 O O . ALA A 1 291 ? 9.526 -18.236 -5.399 1.00 80.69 291 ALA A O 1
ATOM 2217 N N . SER A 1 292 ? 11.458 -18.562 -4.315 1.00 86.50 292 SER A N 1
ATOM 2218 C CA . SER A 1 292 ? 11.003 -19.794 -3.654 1.00 86.50 292 SER A CA 1
ATOM 2219 C C . SER A 1 292 ? 9.885 -19.561 -2.628 1.00 86.50 292 SER A C 1
ATOM 2221 O O . SER A 1 292 ? 9.147 -20.496 -2.321 1.00 86.50 292 SER A O 1
ATOM 2223 N N . ASN A 1 293 ? 9.702 -18.321 -2.160 1.00 92.38 293 ASN A N 1
ATOM 2224 C CA . ASN A 1 293 ? 8.636 -17.906 -1.246 1.00 92.38 293 ASN A CA 1
ATOM 2225 C C . ASN A 1 293 ? 7.413 -17.309 -1.974 1.00 92.38 293 ASN A C 1
ATOM 2227 O O . ASN A 1 293 ? 6.507 -16.786 -1.321 1.00 92.38 293 ASN A O 1
ATOM 2231 N N . LEU A 1 294 ? 7.351 -17.382 -3.310 1.00 95.19 294 LEU A N 1
ATOM 2232 C CA . LEU A 1 294 ? 6.148 -17.014 -4.060 1.00 95.19 294 LEU A CA 1
ATOM 2233 C C . LEU A 1 294 ? 5.089 -18.114 -3.958 1.00 95.19 294 LEU A C 1
ATOM 2235 O O . LEU A 1 294 ? 5.353 -19.277 -4.253 1.00 95.19 294 LEU A O 1
ATOM 2239 N N . LEU A 1 295 ? 3.876 -17.768 -3.547 1.00 96.62 295 LEU A N 1
ATOM 2240 C CA . LEU A 1 295 ? 2.746 -18.704 -3.504 1.00 96.62 295 LEU A CA 1
ATOM 2241 C C . LEU A 1 295 ? 1.969 -18.735 -4.822 1.00 96.62 295 LEU A C 1
ATOM 2243 O O . LEU A 1 295 ? 1.222 -19.678 -5.069 1.00 96.62 295 LEU A O 1
ATOM 2247 N N . HIS A 1 296 ? 2.188 -17.724 -5.662 1.00 97.00 296 HIS A N 1
ATOM 2248 C CA . HIS A 1 296 ? 1.716 -17.620 -7.037 1.00 97.00 296 HIS A CA 1
ATOM 2249 C C . HIS A 1 296 ? 2.636 -16.669 -7.813 1.00 97.00 296 HIS A C 1
ATOM 2251 O O . HIS A 1 296 ? 3.072 -15.663 -7.242 1.00 97.00 296 HIS A O 1
ATOM 2257 N N . ASP A 1 297 ? 2.928 -16.977 -9.080 1.00 95.69 297 ASP A N 1
ATOM 2258 C CA . ASP A 1 297 ? 3.779 -16.151 -9.946 1.00 95.69 297 ASP A CA 1
ATOM 2259 C C . ASP A 1 297 ? 3.223 -16.048 -11.376 1.00 95.69 297 ASP A C 1
ATOM 2261 O O . ASP A 1 297 ? 3.411 -16.941 -12.199 1.00 95.69 297 ASP A O 1
ATOM 2265 N N . ASP A 1 298 ? 2.561 -14.929 -11.668 1.00 96.25 298 ASP A N 1
ATOM 2266 C CA . ASP A 1 298 ? 2.106 -14.536 -13.004 1.00 96.25 298 ASP A CA 1
ATOM 2267 C C . ASP A 1 298 ? 3.025 -13.496 -13.669 1.00 96.25 298 ASP A C 1
ATOM 2269 O O . ASP A 1 298 ? 2.610 -12.847 -14.634 1.00 96.25 298 ASP A O 1
ATOM 2273 N N . ALA A 1 299 ? 4.255 -13.285 -13.185 1.00 93.19 299 ALA A N 1
ATOM 2274 C CA . ALA A 1 299 ? 5.125 -12.230 -13.710 1.00 93.19 299 ALA A CA 1
ATOM 2275 C C . ALA A 1 299 ? 5.307 -12.328 -15.233 1.00 93.19 299 ALA A C 1
ATOM 2277 O O . ALA A 1 299 ? 5.181 -11.325 -15.933 1.00 93.19 299 ALA A O 1
ATOM 2278 N N . ASP A 1 300 ? 5.513 -13.537 -15.756 1.00 91.62 300 ASP A N 1
ATOM 2279 C CA . ASP A 1 300 ? 5.715 -13.769 -17.190 1.00 91.62 300 ASP A CA 1
ATOM 2280 C C . ASP A 1 300 ? 4.453 -13.452 -18.008 1.00 91.62 300 ASP A C 1
ATOM 2282 O O . ASP A 1 300 ? 4.534 -12.938 -19.124 1.00 91.62 300 ASP A O 1
ATOM 2286 N N . ASN A 1 301 ? 3.264 -13.713 -17.454 1.00 93.75 301 ASN A N 1
ATOM 2287 C CA . ASN A 1 301 ? 1.998 -13.346 -18.090 1.00 93.75 301 ASN A CA 1
ATOM 2288 C C . ASN A 1 301 ? 1.792 -11.831 -18.076 1.00 93.75 301 ASN A C 1
ATOM 2290 O O . ASN A 1 301 ? 1.402 -11.260 -19.093 1.00 93.75 301 ASN A O 1
ATOM 2294 N N . ALA A 1 302 ? 2.124 -11.174 -16.966 1.00 95.25 302 ALA A N 1
ATOM 2295 C CA . ALA A 1 302 ? 2.056 -9.725 -16.855 1.00 95.25 302 ALA A CA 1
ATOM 2296 C C . ALA A 1 302 ? 3.019 -9.032 -17.831 1.00 95.25 302 ALA A C 1
ATOM 2298 O O . ALA A 1 302 ? 2.649 -8.041 -18.462 1.00 95.25 302 ALA A O 1
ATOM 2299 N N . MET A 1 303 ? 4.237 -9.556 -18.011 1.00 94.25 303 MET A N 1
ATOM 2300 C CA . MET A 1 303 ? 5.230 -8.945 -18.902 1.00 94.25 303 MET A CA 1
ATOM 2301 C C . MET A 1 303 ? 4.798 -8.936 -20.368 1.00 94.25 303 MET A C 1
ATOM 2303 O O . MET A 1 303 ? 5.073 -7.953 -21.054 1.00 94.25 303 MET A O 1
ATOM 2307 N N . LYS A 1 304 ? 4.031 -9.936 -20.829 1.00 90.44 304 LYS A N 1
ATOM 2308 C CA . LYS A 1 304 ? 3.444 -9.948 -22.187 1.00 90.44 304 LYS A CA 1
ATOM 2309 C C . LYS A 1 304 ? 2.589 -8.708 -22.476 1.00 90.44 304 LYS A C 1
ATOM 2311 O O . LYS A 1 304 ? 2.475 -8.307 -23.631 1.00 90.44 304 LYS A O 1
ATOM 2316 N N . VAL A 1 305 ? 2.004 -8.105 -21.438 1.00 91.38 305 VAL A N 1
ATOM 2317 C CA . VAL A 1 305 ? 1.197 -6.880 -21.531 1.00 91.38 305 VAL A CA 1
ATOM 2318 C C . VAL A 1 305 ? 2.041 -5.643 -21.211 1.00 91.38 305 VAL A C 1
ATOM 2320 O O . VAL A 1 305 ? 2.064 -4.681 -21.977 1.00 91.38 305 VAL A O 1
ATOM 2323 N N . ILE A 1 306 ? 2.777 -5.672 -20.099 1.00 92.88 306 ILE A N 1
ATOM 2324 C CA . ILE A 1 306 ? 3.450 -4.496 -19.535 1.00 92.88 306 ILE A CA 1
ATOM 2325 C C . ILE A 1 306 ? 4.654 -4.042 -20.378 1.00 92.88 306 ILE A C 1
ATOM 2327 O O . ILE A 1 306 ? 4.912 -2.843 -20.461 1.00 92.88 306 ILE A O 1
ATOM 2331 N N . VAL A 1 307 ? 5.372 -4.950 -21.053 1.00 90.62 307 VAL A N 1
ATOM 2332 C CA . VAL A 1 307 ? 6.602 -4.614 -21.809 1.00 90.62 307 VAL A CA 1
ATOM 2333 C C . VAL A 1 307 ? 6.378 -3.596 -22.940 1.00 90.62 307 VAL A C 1
ATOM 2335 O O . VAL A 1 307 ? 7.306 -2.878 -23.332 1.00 90.62 307 VAL A O 1
ATOM 2338 N N . ASN A 1 308 ? 5.143 -3.519 -23.445 1.00 86.81 308 ASN A N 1
ATOM 2339 C CA . ASN A 1 308 ? 4.712 -2.611 -24.510 1.00 86.81 308 ASN A CA 1
ATOM 2340 C C . ASN A 1 308 ? 3.706 -1.554 -24.030 1.00 86.81 308 ASN A C 1
ATOM 2342 O O . ASN A 1 308 ? 3.179 -0.798 -24.849 1.00 86.81 308 ASN A O 1
ATOM 2346 N N . ALA A 1 309 ? 3.428 -1.492 -22.726 1.00 93.06 309 ALA A N 1
ATOM 2347 C CA . ALA A 1 309 ? 2.506 -0.518 -22.169 1.00 93.06 309 ALA A CA 1
ATOM 2348 C C . ALA A 1 309 ? 3.042 0.905 -22.373 1.00 93.06 309 ALA A C 1
ATOM 2350 O O . ALA A 1 309 ? 4.202 1.213 -22.085 1.00 93.06 309 ALA A O 1
ATOM 2351 N N . ARG A 1 310 ? 2.177 1.794 -22.860 1.00 94.88 310 ARG A N 1
ATOM 2352 C CA . ARG A 1 310 ? 2.463 3.226 -22.986 1.00 94.88 310 ARG A CA 1
ATOM 2353 C C . ARG A 1 310 ? 2.011 3.977 -21.748 1.00 94.88 310 ARG A C 1
ATOM 2355 O O . ARG A 1 310 ? 2.612 4.991 -21.411 1.00 94.88 310 ARG A O 1
ATOM 2362 N N . ARG A 1 311 ? 0.963 3.506 -21.075 1.00 96.69 311 ARG A N 1
ATOM 2363 C CA . ARG A 1 311 ? 0.478 4.088 -19.831 1.00 96.69 311 ARG A CA 1
ATOM 2364 C C . ARG A 1 311 ? 0.355 3.034 -18.741 1.00 96.69 311 ARG A C 1
ATOM 2366 O O . ARG A 1 311 ? -0.512 2.170 -18.817 1.00 96.69 311 ARG A O 1
ATOM 2373 N N . VAL A 1 312 ? 1.165 3.168 -17.696 1.00 98.38 312 VAL A N 1
ATOM 2374 C CA . VAL A 1 312 ? 1.093 2.302 -16.512 1.00 98.38 312 VAL A CA 1
ATOM 2375 C C . VAL A 1 312 ? 0.787 3.134 -15.282 1.00 98.38 312 VAL A C 1
ATOM 2377 O O . VAL A 1 312 ? 1.437 4.143 -15.022 1.00 98.38 312 VAL A O 1
ATOM 2380 N N . ASP A 1 313 ? -0.194 2.704 -14.505 1.00 98.69 313 ASP A N 1
ATOM 2381 C CA . ASP A 1 313 ? -0.492 3.304 -13.214 1.00 98.69 313 ASP A CA 1
ATOM 2382 C C . ASP A 1 313 ? 0.106 2.413 -12.111 1.00 98.69 313 ASP A C 1
ATOM 2384 O O . ASP A 1 313 ? -0.074 1.201 -12.134 1.00 98.69 313 ASP A O 1
ATOM 2388 N N . ILE A 1 314 ? 0.805 2.990 -11.133 1.00 98.81 314 ILE A N 1
ATOM 2389 C CA . ILE A 1 314 ? 1.303 2.279 -9.946 1.00 98.81 314 ILE A CA 1
ATOM 2390 C C . ILE A 1 314 ? 0.584 2.850 -8.727 1.00 98.81 314 ILE A C 1
ATOM 2392 O O . ILE A 1 314 ? 0.760 4.023 -8.400 1.00 98.81 314 ILE A O 1
ATOM 2396 N N . VAL A 1 315 ? -0.228 2.036 -8.054 1.00 98.69 315 VAL A N 1
ATOM 2397 C CA . VAL A 1 315 ? -0.808 2.372 -6.747 1.00 98.69 315 VAL A CA 1
ATOM 2398 C C . VAL A 1 315 ? 0.214 1.990 -5.689 1.00 98.69 315 VAL A C 1
ATOM 2400 O O . VAL A 1 315 ? 0.398 0.808 -5.393 1.00 98.69 315 VAL A O 1
ATOM 2403 N N . VAL A 1 316 ? 0.927 2.998 -5.188 1.00 97.62 316 VAL A N 1
ATOM 2404 C CA . VAL A 1 316 ? 2.092 2.813 -4.315 1.00 97.62 316 VAL A CA 1
ATOM 2405 C C . VAL A 1 316 ? 1.677 2.450 -2.889 1.00 97.62 316 VAL A C 1
ATOM 2407 O O . VAL A 1 316 ? 0.592 2.828 -2.439 1.00 97.62 316 VAL A O 1
ATOM 2410 N N . ASP A 1 317 ? 2.548 1.739 -2.167 1.00 96.50 317 ASP A N 1
ATOM 2411 C CA . ASP A 1 317 ? 2.339 1.352 -0.764 1.00 96.50 317 ASP A CA 1
ATOM 2412 C C . ASP A 1 317 ? 3.160 2.254 0.171 1.00 96.50 317 ASP A C 1
ATOM 2414 O O . ASP A 1 317 ? 2.732 3.379 0.454 1.00 96.50 317 ASP A O 1
ATOM 2418 N N . ASN A 1 318 ? 4.358 1.820 0.572 1.00 96.88 318 ASN A N 1
ATOM 2419 C CA . ASN A 1 318 ? 5.152 2.468 1.615 1.00 96.88 318 ASN A CA 1
ATOM 2420 C C . ASN A 1 318 ? 6.275 3.369 1.086 1.00 96.88 318 ASN A C 1
ATOM 2422 O O . ASN A 1 318 ? 6.867 3.132 0.035 1.00 96.88 318 ASN A O 1
ATOM 2426 N N . ALA A 1 319 ? 6.605 4.389 1.877 1.00 96.25 319 ALA A N 1
ATOM 2427 C CA . ALA A 1 319 ? 7.790 5.225 1.752 1.00 96.25 319 ALA A CA 1
ATOM 2428 C C . ALA A 1 319 ? 9.073 4.450 2.121 1.00 96.25 319 ALA A C 1
ATOM 2430 O O . ALA A 1 319 ? 9.055 3.262 2.443 1.00 96.25 319 ALA A O 1
ATOM 2431 N N . GLY A 1 320 ? 10.219 5.134 2.089 1.00 93.31 320 GLY A N 1
ATOM 2432 C CA . GLY A 1 320 ? 11.520 4.506 2.324 1.00 93.31 320 GLY A CA 1
ATOM 2433 C C . GLY A 1 320 ? 11.964 3.671 1.123 1.00 93.31 320 GLY A C 1
ATOM 2434 O O . GLY A 1 320 ? 11.768 4.077 -0.023 1.00 93.31 320 GLY A O 1
ATOM 2435 N N . PHE A 1 321 ? 12.587 2.515 1.368 1.00 91.94 321 PHE A N 1
ATOM 2436 C CA . PHE A 1 321 ? 13.180 1.725 0.285 1.00 91.94 321 PHE A CA 1
ATOM 2437 C C . PHE A 1 321 ? 12.145 1.134 -0.681 1.00 91.94 321 PHE A C 1
ATOM 2439 O O . PHE A 1 321 ? 12.432 1.041 -1.873 1.00 91.94 321 PHE A O 1
ATOM 2446 N N . GLU A 1 322 ? 10.936 0.800 -0.213 1.00 94.31 322 GLU A N 1
ATOM 2447 C CA . GLU A 1 322 ? 9.871 0.321 -1.104 1.00 94.31 322 GLU A CA 1
ATOM 2448 C C . GLU A 1 322 ? 9.535 1.370 -2.172 1.00 94.31 322 GLU A C 1
ATOM 2450 O O . GLU A 1 322 ? 9.605 1.061 -3.363 1.00 94.31 322 GLU A O 1
ATOM 2455 N N . LEU A 1 323 ? 9.308 2.627 -1.774 1.00 97.56 323 LEU A N 1
ATOM 2456 C CA . LEU A 1 323 ? 9.107 3.721 -2.723 1.00 97.56 323 LEU A CA 1
ATOM 2457 C C . LEU A 1 323 ? 10.289 3.857 -3.692 1.00 97.56 323 LEU A C 1
ATOM 2459 O O . LEU A 1 323 ? 10.070 4.034 -4.883 1.00 97.56 323 LEU A O 1
ATOM 2463 N N . VAL A 1 324 ? 11.539 3.720 -3.242 1.00 97.06 324 VAL A N 1
ATOM 2464 C CA . VAL A 1 324 ? 12.701 3.769 -4.152 1.00 97.06 324 VAL A CA 1
ATOM 2465 C C . VAL A 1 324 ? 12.644 2.651 -5.199 1.00 97.06 324 VAL A C 1
ATOM 2467 O O . VAL A 1 324 ? 12.906 2.905 -6.376 1.00 97.06 324 VAL A O 1
ATOM 2470 N N . THR A 1 325 ? 12.276 1.428 -4.807 1.00 96.25 325 THR A N 1
ATOM 2471 C CA . THR A 1 325 ? 12.109 0.316 -5.757 1.00 96.25 325 THR A CA 1
ATOM 2472 C C . THR A 1 325 ? 10.920 0.517 -6.700 1.00 96.25 325 THR A C 1
ATOM 2474 O O . THR A 1 325 ? 11.012 0.158 -7.874 1.00 96.25 325 THR A O 1
ATOM 2477 N N . ASP A 1 326 ? 9.847 1.162 -6.239 1.00 98.19 326 ASP A N 1
ATOM 2478 C CA . ASP A 1 326 ? 8.691 1.518 -7.068 1.00 98.19 326 ASP A CA 1
ATOM 2479 C C . ASP A 1 326 ? 9.030 2.620 -8.078 1.00 98.19 326 ASP A C 1
ATOM 2481 O O . ASP A 1 326 ? 8.630 2.540 -9.237 1.00 98.19 326 ASP A O 1
ATOM 2485 N N . LEU A 1 327 ? 9.829 3.615 -7.680 1.00 98.62 327 LEU A N 1
ATOM 2486 C CA . LEU A 1 327 ? 10.350 4.649 -8.578 1.00 98.62 327 LEU A CA 1
ATOM 2487 C C . LEU A 1 327 ? 11.343 4.067 -9.594 1.00 98.62 327 LEU A C 1
ATOM 2489 O O . LEU A 1 327 ? 11.330 4.460 -10.758 1.00 98.62 327 LEU A O 1
ATOM 2493 N N . ALA A 1 328 ? 12.163 3.091 -9.197 1.00 98.12 328 ALA A N 1
ATOM 2494 C CA . ALA A 1 328 ? 13.020 2.353 -10.123 1.00 98.12 328 ALA A CA 1
ATOM 2495 C C . ALA A 1 328 ? 12.201 1.556 -11.154 1.00 98.12 328 ALA A C 1
ATOM 2497 O O . ALA A 1 328 ? 12.528 1.575 -12.341 1.00 98.12 328 ALA A O 1
ATOM 2498 N N . LEU A 1 329 ? 11.109 0.911 -10.731 1.00 98.25 329 LEU A N 1
ATOM 2499 C CA . LEU A 1 329 ? 10.166 0.264 -11.643 1.00 98.25 329 LEU A CA 1
ATOM 2500 C C . LEU A 1 329 ? 9.478 1.288 -12.559 1.00 98.25 329 LEU A C 1
ATOM 2502 O O . LEU A 1 329 ? 9.393 1.061 -13.762 1.00 98.25 329 LEU A O 1
ATOM 2506 N N . ALA A 1 330 ? 9.049 2.438 -12.036 1.00 98.50 330 ALA A N 1
ATOM 2507 C CA . ALA A 1 330 ? 8.478 3.522 -12.836 1.00 98.50 330 ALA A CA 1
ATOM 2508 C C . ALA A 1 330 ? 9.467 4.074 -13.882 1.00 98.50 330 ALA A C 1
ATOM 2510 O O . ALA A 1 330 ? 9.057 4.465 -14.977 1.00 98.50 330 ALA A O 1
ATOM 2511 N N . ASP A 1 331 ? 10.765 4.097 -13.572 1.00 98.25 331 ASP A N 1
ATOM 2512 C CA . ASP A 1 331 ? 11.828 4.544 -14.485 1.00 98.25 331 ASP A CA 1
ATOM 2513 C C . ASP A 1 331 ? 12.005 3.522 -15.600 1.00 98.25 331 ASP A C 1
ATOM 2515 O O . ASP A 1 331 ? 11.965 3.871 -16.780 1.00 98.25 331 ASP A O 1
ATOM 2519 N N . ALA A 1 332 ? 12.079 2.242 -15.225 1.00 97.00 332 ALA A N 1
ATOM 2520 C CA . ALA A 1 332 ? 12.161 1.140 -16.166 1.00 97.00 332 ALA A CA 1
ATOM 2521 C C . ALA A 1 332 ? 10.944 1.100 -17.105 1.00 97.00 332 ALA A C 1
ATOM 2523 O O . ALA A 1 332 ? 11.109 0.994 -18.316 1.00 97.00 332 ALA A O 1
ATOM 2524 N N . LEU A 1 333 ? 9.728 1.269 -16.582 1.00 97.25 333 LEU A N 1
ATOM 2525 C CA . LEU A 1 333 ? 8.497 1.322 -17.376 1.00 97.25 333 LEU A CA 1
ATOM 2526 C C . LEU A 1 333 ? 8.470 2.522 -18.325 1.00 97.25 333 LEU A C 1
ATOM 2528 O O . LEU A 1 333 ? 8.140 2.370 -19.501 1.00 97.25 333 LEU A O 1
ATOM 2532 N N . ALA A 1 334 ? 8.851 3.708 -17.843 1.00 95.94 334 ALA A N 1
ATOM 2533 C CA . ALA A 1 334 ? 8.918 4.894 -18.684 1.00 95.94 334 ALA A CA 1
ATOM 2534 C C . ALA A 1 334 ? 9.926 4.690 -19.824 1.00 95.94 334 ALA A C 1
ATOM 2536 O O . ALA A 1 334 ? 9.578 4.914 -20.983 1.00 95.94 334 ALA A O 1
ATOM 2537 N N . CYS A 1 335 ? 11.148 4.240 -19.520 1.00 93.69 335 CYS A N 1
ATOM 2538 C CA . CYS A 1 335 ? 12.182 3.944 -20.513 1.00 93.69 335 CYS A CA 1
ATOM 2539 C C . CYS A 1 335 ? 11.736 2.866 -21.509 1.00 93.69 335 CYS A C 1
ATOM 2541 O O . CYS A 1 335 ? 11.861 3.068 -22.715 1.00 93.69 335 CYS A O 1
ATOM 2543 N N . ALA A 1 336 ? 11.146 1.775 -21.019 1.00 92.12 336 ALA A N 1
ATOM 2544 C CA . ALA A 1 336 ? 10.635 0.682 -21.831 1.00 92.12 336 ALA A CA 1
ATOM 2545 C C . ALA A 1 336 ? 9.526 1.129 -22.796 1.00 92.12 336 ALA A C 1
ATOM 2547 O O . ALA A 1 336 ? 9.541 0.740 -23.962 1.00 92.12 336 ALA A O 1
ATOM 2548 N N . GLY A 1 337 ? 8.575 1.948 -22.349 1.00 90.31 337 GLY A N 1
ATOM 2549 C CA . GLY A 1 337 ? 7.449 2.388 -23.179 1.00 90.31 337 GLY A CA 1
ATOM 2550 C C . GLY A 1 337 ? 7.825 3.367 -24.304 1.00 90.31 337 GLY A C 1
ATOM 2551 O O . GLY A 1 337 ? 6.997 3.658 -25.168 1.00 90.31 337 GLY A O 1
ATOM 2552 N N . GLY A 1 338 ? 9.060 3.880 -24.317 1.00 88.00 338 GLY A N 1
ATOM 2553 C CA . GLY A 1 338 ? 9.554 4.790 -25.350 1.00 88.00 338 GLY A CA 1
ATOM 2554 C C . GLY A 1 338 ? 8.937 6.194 -25.300 1.00 88.00 338 GLY A C 1
ATOM 2555 O O . GLY A 1 338 ? 8.529 6.699 -24.247 1.00 88.00 338 GLY A O 1
ATOM 2556 N N . GLU A 1 339 ? 8.917 6.874 -26.450 1.00 87.94 339 GLU A N 1
ATOM 2557 C CA . GLU A 1 339 ? 8.432 8.252 -26.551 1.00 87.94 339 GLU A CA 1
ATOM 2558 C C . GLU A 1 339 ? 6.911 8.351 -26.343 1.00 87.94 339 GLU A C 1
ATOM 2560 O O . GLU A 1 339 ? 6.104 7.635 -26.948 1.00 87.94 339 GLU A O 1
ATOM 2565 N N . GLY A 1 340 ? 6.511 9.276 -25.468 1.00 90.75 340 GLY A N 1
ATOM 2566 C CA . GLY A 1 340 ? 5.118 9.477 -25.076 1.00 90.75 340 GLY A CA 1
ATOM 2567 C C . GLY A 1 340 ? 4.581 8.431 -24.095 1.00 90.75 340 GLY A C 1
ATOM 2568 O O . GLY A 1 340 ? 3.375 8.426 -23.857 1.00 90.75 340 GLY A O 1
ATOM 2569 N N . ALA A 1 341 ? 5.434 7.559 -23.544 1.00 95.44 341 ALA A N 1
ATOM 2570 C CA . ALA A 1 341 ? 5.056 6.719 -22.416 1.00 95.44 341 ALA A CA 1
ATOM 2571 C C . ALA A 1 341 ? 4.938 7.538 -21.125 1.00 95.44 341 ALA A C 1
ATOM 2573 O O . ALA A 1 341 ? 5.740 8.447 -20.875 1.00 95.44 341 ALA A O 1
ATOM 2574 N N . CYS A 1 342 ? 3.946 7.191 -20.311 1.00 97.75 342 CYS A N 1
ATOM 2575 C CA . CYS A 1 342 ? 3.618 7.854 -19.062 1.00 97.75 342 CYS A CA 1
ATOM 2576 C C . CYS A 1 342 ? 3.405 6.835 -17.937 1.00 97.75 342 CYS A C 1
ATOM 2578 O O . CYS A 1 342 ? 2.697 5.843 -18.109 1.00 97.75 342 CYS A O 1
ATOM 2580 N N . VAL A 1 343 ? 3.985 7.105 -16.770 1.00 98.69 343 VAL A N 1
ATOM 2581 C CA . VAL A 1 343 ? 3.737 6.354 -15.540 1.00 98.69 343 VAL A CA 1
ATOM 2582 C C . VAL A 1 343 ? 3.010 7.247 -14.541 1.00 98.69 343 VAL A C 1
ATOM 2584 O O . VAL A 1 343 ? 3.488 8.331 -14.208 1.00 98.69 343 VAL A O 1
ATOM 2587 N N . THR A 1 344 ? 1.854 6.803 -14.050 1.00 98.69 344 THR A N 1
ATOM 2588 C CA . THR A 1 344 ? 1.095 7.526 -13.019 1.00 98.69 344 THR A CA 1
ATOM 2589 C C . THR A 1 344 ? 1.302 6.874 -11.658 1.00 98.69 344 THR A C 1
ATOM 2591 O O . THR A 1 344 ? 0.796 5.786 -11.406 1.00 98.69 344 THR A O 1
ATOM 2594 N N . LEU A 1 345 ? 2.007 7.551 -10.758 1.00 98.81 345 LEU A N 1
ATOM 2595 C CA . LEU A 1 345 ? 2.145 7.175 -9.353 1.00 98.81 345 LEU A CA 1
ATOM 2596 C C . LEU A 1 345 ? 0.898 7.645 -8.594 1.00 98.81 345 LEU A C 1
ATOM 2598 O O . LEU A 1 345 ? 0.701 8.842 -8.382 1.00 98.81 345 LEU A O 1
ATOM 2602 N N . ARG A 1 346 ? 0.032 6.713 -8.203 1.00 98.56 346 ARG A N 1
ATOM 2603 C CA . ARG A 1 346 ? -1.192 6.990 -7.444 1.00 98.56 346 ARG A CA 1
ATOM 2604 C C . ARG A 1 346 ? -0.898 6.900 -5.957 1.00 98.56 346 ARG A C 1
ATOM 2606 O O . ARG A 1 346 ? -0.652 5.811 -5.442 1.00 98.56 346 ARG A O 1
ATOM 2613 N N . VAL A 1 347 ? -0.914 8.053 -5.300 1.00 98.62 347 VAL A N 1
ATOM 2614 C CA . VAL A 1 347 ? -0.518 8.222 -3.897 1.00 98.62 347 VAL A CA 1
ATOM 2615 C C . VAL A 1 347 ? -1.730 8.546 -3.029 1.00 98.62 347 VAL A C 1
ATOM 2617 O O . VAL A 1 347 ? -2.796 8.930 -3.524 1.00 98.62 347 VAL A O 1
ATOM 2620 N N . LYS A 1 348 ? -1.571 8.392 -1.718 1.00 98.25 348 LYS A N 1
ATOM 2621 C CA . LYS A 1 348 ? -2.625 8.657 -0.744 1.00 98.25 348 LYS A CA 1
ATOM 2622 C C . LYS A 1 348 ? -2.896 10.163 -0.678 1.00 98.25 348 LYS A C 1
ATOM 2624 O O . LYS A 1 348 ? -1.978 10.965 -0.830 1.00 98.25 348 LYS A O 1
ATOM 2629 N N . GLY A 1 349 ? -4.162 10.544 -0.485 1.00 96.31 349 GLY A N 1
ATOM 2630 C CA . GLY A 1 349 ? -4.558 11.955 -0.354 1.00 96.31 349 GLY A CA 1
ATOM 2631 C C . GLY A 1 349 ? -4.077 12.607 0.946 1.00 96.31 349 GLY A C 1
ATOM 2632 O O . GLY A 1 349 ? -3.852 13.811 0.989 1.00 96.31 349 GLY A O 1
ATOM 2633 N N . HIS A 1 350 ? -3.871 11.803 1.990 1.00 97.00 350 HIS A N 1
ATOM 2634 C CA . HIS A 1 350 ? -3.390 12.240 3.297 1.00 97.00 350 HIS A CA 1
ATOM 2635 C C . HIS A 1 350 ? -2.659 11.090 4.020 1.00 97.00 350 HIS A C 1
ATOM 2637 O O . HIS A 1 350 ? -2.784 9.928 3.605 1.00 97.00 350 HIS A O 1
ATOM 2643 N N . PRO A 1 351 ? -1.916 11.371 5.110 1.00 98.19 351 PRO A N 1
ATOM 2644 C CA . PRO A 1 351 ? -1.167 10.344 5.824 1.00 98.19 351 PRO A CA 1
ATOM 2645 C C . PRO A 1 351 ? -2.070 9.222 6.346 1.00 98.19 351 PRO A C 1
ATOM 2647 O O . PRO A 1 351 ? -3.115 9.472 6.946 1.00 98.19 351 PRO A O 1
ATOM 2650 N N . THR A 1 352 ? -1.664 7.981 6.094 1.00 96.50 352 THR A N 1
ATOM 2651 C CA . THR A 1 352 ? -2.385 6.746 6.446 1.00 96.50 352 THR A CA 1
ATOM 2652 C C . THR A 1 352 ? -1.344 5.644 6.684 1.00 96.50 352 THR A C 1
ATOM 2654 O O . THR A 1 352 ? -0.208 5.801 6.251 1.00 96.50 352 THR A O 1
ATOM 2657 N N . TYR A 1 353 ? -1.665 4.570 7.412 1.00 96.25 353 TYR A N 1
ATOM 2658 C CA . TYR A 1 353 ? -0.800 3.381 7.565 1.00 96.25 353 TYR A CA 1
ATOM 2659 C C . TYR A 1 353 ? 0.672 3.646 7.913 1.00 96.25 353 TYR A C 1
ATOM 2661 O O . TYR A 1 353 ? 1.536 2.845 7.580 1.00 96.25 353 TYR A O 1
ATOM 2669 N N . VAL A 1 354 ? 0.954 4.736 8.638 1.00 96.75 354 VAL A N 1
ATOM 2670 C CA . VAL A 1 354 ? 2.295 5.187 9.044 1.00 96.75 354 VAL A CA 1
ATOM 2671 C C . VAL A 1 354 ? 3.216 5.510 7.866 1.00 96.75 354 VAL A C 1
ATOM 2673 O O . VAL A 1 354 ? 3.594 6.660 7.666 1.00 96.75 354 VAL A O 1
ATOM 2676 N N . SER A 1 355 ? 3.598 4.505 7.090 1.00 95.88 355 SER A N 1
ATOM 2677 C CA . SER A 1 355 ? 4.543 4.606 5.991 1.00 95.88 355 SER A CA 1
ATOM 2678 C C . SER A 1 355 ? 3.891 4.839 4.635 1.00 95.88 355 SER A C 1
ATOM 2680 O O . SER A 1 355 ? 4.641 5.026 3.683 1.00 95.88 355 SER A O 1
ATOM 2682 N N . ASP A 1 356 ? 2.560 4.880 4.506 1.00 98.19 356 ASP A N 1
ATOM 2683 C CA . ASP A 1 356 ? 1.950 5.075 3.190 1.00 98.19 356 ASP A CA 1
ATOM 2684 C C . ASP A 1 356 ? 2.360 6.401 2.544 1.00 98.19 356 ASP A C 1
ATOM 2686 O O . ASP A 1 356 ? 2.322 7.469 3.167 1.00 98.19 356 ASP A O 1
ATOM 2690 N N . VAL A 1 357 ? 2.704 6.309 1.260 1.00 98.56 357 VAL A N 1
ATOM 2691 C CA . VAL A 1 357 ? 3.207 7.423 0.451 1.00 98.56 357 VAL A CA 1
ATOM 2692 C C . VAL A 1 357 ? 2.106 8.441 0.155 1.00 98.56 357 VAL A C 1
ATOM 2694 O O . VAL A 1 357 ? 1.100 8.117 -0.484 1.00 98.56 357 VAL A O 1
ATOM 2697 N N . ILE A 1 358 ? 2.346 9.691 0.544 1.00 98.44 358 ILE A N 1
ATOM 2698 C CA . ILE A 1 358 ? 1.618 10.873 0.062 1.00 98.44 358 ILE A CA 1
ATOM 2699 C C . ILE A 1 358 ? 2.448 11.627 -0.987 1.00 98.44 358 ILE A C 1
ATOM 2701 O O . ILE A 1 358 ? 3.574 11.245 -1.312 1.00 98.44 358 ILE A O 1
ATOM 2705 N N . LEU A 1 359 ? 1.888 12.698 -1.553 1.00 97.94 359 LEU A N 1
ATOM 2706 C CA . LEU A 1 359 ? 2.536 13.495 -2.598 1.00 97.94 359 LEU A CA 1
ATOM 2707 C C . LEU A 1 359 ? 3.933 13.976 -2.173 1.00 97.94 359 LEU A C 1
ATOM 2709 O O . LEU A 1 359 ? 4.900 13.835 -2.923 1.00 97.94 359 LEU A O 1
ATOM 2713 N N . GLU A 1 360 ? 4.031 14.516 -0.963 1.00 97.81 360 GLU A N 1
ATOM 2714 C CA . GLU A 1 360 ? 5.236 15.103 -0.386 1.00 97.81 360 GLU A CA 1
ATOM 2715 C C . GLU A 1 360 ? 6.365 14.077 -0.253 1.00 97.81 360 GLU A C 1
ATOM 2717 O O . GLU A 1 360 ? 7.517 14.406 -0.533 1.00 97.81 360 GLU A O 1
ATOM 2722 N N . ASP A 1 361 ? 6.042 12.825 0.081 1.00 98.56 361 ASP A N 1
ATOM 2723 C CA . ASP A 1 361 ? 7.028 11.752 0.251 1.00 98.56 361 ASP A CA 1
ATOM 2724 C C . ASP A 1 361 ? 7.757 11.432 -1.061 1.00 98.56 361 ASP A C 1
ATOM 2726 O O . ASP A 1 361 ? 8.961 11.158 -1.057 1.00 98.56 361 ASP A O 1
ATOM 2730 N N . VAL A 1 362 ? 7.053 11.495 -2.200 1.00 98.69 362 VAL A N 1
ATOM 2731 C CA . VAL A 1 362 ? 7.656 11.282 -3.527 1.00 98.69 362 VAL A CA 1
ATOM 2732 C C . VAL A 1 362 ? 8.673 12.378 -3.825 1.00 98.69 362 VAL A C 1
ATOM 2734 O O . VAL A 1 362 ? 9.805 12.084 -4.215 1.00 98.69 362 VAL A O 1
ATOM 2737 N N . PHE A 1 363 ? 8.295 13.640 -3.611 1.00 98.19 363 PHE A N 1
ATOM 2738 C CA . PHE A 1 363 ? 9.188 14.773 -3.840 1.00 98.19 363 PHE A CA 1
ATOM 2739 C C . PHE A 1 363 ? 10.383 14.752 -2.888 1.00 98.19 363 PHE A C 1
ATOM 2741 O O . PHE A 1 363 ? 11.517 14.860 -3.352 1.00 98.19 363 PHE A O 1
ATOM 2748 N N . GLU A 1 364 ? 10.152 14.548 -1.589 1.00 97.81 364 GLU A N 1
ATOM 2749 C CA . GLU A 1 364 ? 11.218 14.502 -0.586 1.00 97.81 364 GLU A CA 1
ATOM 2750 C C . GLU A 1 364 ? 12.210 13.370 -0.873 1.00 97.81 364 GLU A C 1
ATOM 2752 O O . GLU A 1 364 ? 13.425 13.576 -0.794 1.00 97.81 364 GLU A O 1
ATOM 2757 N N . THR A 1 365 ? 11.715 12.198 -1.280 1.00 98.31 365 THR A N 1
ATOM 2758 C CA . THR A 1 365 ? 12.567 11.073 -1.678 1.00 98.31 365 THR A CA 1
ATOM 2759 C C . THR A 1 365 ? 13.437 11.456 -2.872 1.00 98.31 365 THR A C 1
ATOM 2761 O O . THR A 1 365 ? 14.663 11.388 -2.803 1.00 98.31 365 THR A O 1
ATOM 2764 N N . ILE A 1 366 ? 12.836 11.933 -3.964 1.00 98.50 366 ILE A N 1
ATOM 2765 C CA . ILE A 1 366 ? 13.579 12.276 -5.184 1.00 98.50 366 ILE A CA 1
ATOM 2766 C C . ILE A 1 366 ? 14.580 13.416 -4.930 1.00 98.50 366 ILE A C 1
ATOM 2768 O O . ILE A 1 366 ? 15.699 13.383 -5.449 1.00 98.50 366 ILE A O 1
ATOM 2772 N N . ASP A 1 367 ? 14.212 14.419 -4.133 1.00 98.19 367 ASP A N 1
ATOM 2773 C CA . ASP A 1 367 ? 15.097 15.527 -3.772 1.00 98.19 367 ASP A CA 1
ATOM 2774 C C . ASP A 1 367 ? 16.280 15.065 -2.922 1.00 98.19 367 ASP A C 1
ATOM 2776 O O . ASP A 1 367 ? 17.416 15.452 -3.208 1.00 98.19 367 ASP A O 1
ATOM 2780 N N . THR A 1 368 ? 16.035 14.192 -1.944 1.00 97.69 368 THR A N 1
ATOM 2781 C CA . THR A 1 368 ? 17.083 13.613 -1.094 1.00 97.69 368 THR A CA 1
ATOM 2782 C C . THR A 1 368 ? 18.092 12.823 -1.925 1.00 97.69 368 THR A C 1
ATOM 2784 O O . THR A 1 368 ? 19.299 13.021 -1.786 1.00 97.69 368 THR A O 1
ATOM 2787 N N . LEU A 1 369 ? 17.619 11.970 -2.840 1.00 97.75 369 LEU A N 1
ATOM 2788 C CA . LEU A 1 369 ? 18.492 11.154 -3.690 1.00 97.75 369 LEU A CA 1
ATOM 2789 C C . LEU A 1 369 ? 19.252 12.009 -4.712 1.00 97.75 369 LEU A C 1
ATOM 2791 O O . LEU A 1 369 ? 20.434 11.772 -4.954 1.00 97.75 369 LEU A O 1
ATOM 2795 N N . ALA A 1 370 ? 18.618 13.042 -5.274 1.00 98.06 370 ALA A N 1
ATOM 2796 C CA . ALA A 1 370 ? 19.278 13.973 -6.191 1.00 98.06 370 ALA A CA 1
ATOM 2797 C C . ALA A 1 370 ? 20.380 14.804 -5.507 1.00 98.06 370 ALA A C 1
ATOM 2799 O O . ALA A 1 370 ? 21.304 15.255 -6.180 1.00 98.06 370 ALA A O 1
ATOM 2800 N N . ALA A 1 371 ? 20.289 15.006 -4.190 1.00 97.44 371 ALA A N 1
ATOM 2801 C CA . ALA A 1 371 ? 21.312 15.665 -3.379 1.00 97.44 371 ALA A CA 1
ATOM 2802 C C . ALA A 1 371 ? 22.405 14.705 -2.865 1.00 97.44 371 ALA A C 1
ATOM 2804 O O . ALA A 1 371 ? 23.305 15.138 -2.137 1.00 97.44 371 ALA A O 1
ATOM 2805 N N . SER A 1 372 ? 22.342 13.414 -3.216 1.00 96.81 372 SER A N 1
ATOM 2806 C CA . SER A 1 372 ? 23.354 12.431 -2.827 1.00 96.81 372 SER A CA 1
ATOM 2807 C C . SER A 1 372 ? 24.739 12.804 -3.364 1.00 96.81 372 SER A C 1
ATOM 2809 O O . SER A 1 372 ? 24.884 13.343 -4.460 1.00 96.81 372 SER A O 1
ATOM 2811 N N . LYS A 1 373 ? 25.781 12.476 -2.592 1.00 95.38 373 LYS A N 1
ATOM 2812 C CA . LYS A 1 373 ? 27.182 12.610 -3.025 1.00 95.38 373 LYS A CA 1
ATOM 2813 C C . LYS A 1 373 ? 27.616 11.481 -3.960 1.00 95.38 373 LYS A C 1
ATOM 2815 O O . LYS A 1 373 ? 28.656 11.597 -4.600 1.00 95.38 373 LYS A O 1
ATOM 2820 N N . GLU A 1 374 ? 26.847 10.398 -4.019 1.00 95.19 374 GLU A N 1
ATOM 2821 C CA . GLU A 1 374 ? 27.106 9.291 -4.930 1.00 95.19 374 GLU A CA 1
ATOM 2822 C C . GLU A 1 374 ? 26.527 9.586 -6.311 1.00 95.19 374 GLU A C 1
ATOM 2824 O O . GLU A 1 374 ? 25.314 9.732 -6.479 1.00 95.19 374 GLU A O 1
ATOM 2829 N N . GLU A 1 375 ? 27.403 9.631 -7.314 1.00 96.38 375 GLU A N 1
ATOM 2830 C CA . GLU A 1 375 ? 27.054 10.047 -8.674 1.00 96.38 375 GLU A CA 1
ATOM 2831 C C . GLU A 1 375 ? 25.951 9.176 -9.292 1.00 96.38 375 GLU A C 1
ATOM 2833 O O . GLU A 1 375 ? 25.018 9.704 -9.892 1.00 96.38 375 GLU A O 1
ATOM 2838 N N . ALA A 1 376 ? 25.992 7.853 -9.089 1.00 95.88 376 ALA A N 1
ATOM 2839 C CA . ALA A 1 376 ? 24.976 6.945 -9.620 1.00 95.88 376 ALA A CA 1
ATOM 2840 C C . ALA A 1 376 ? 23.578 7.221 -9.035 1.00 95.88 376 ALA A C 1
ATOM 2842 O O . ALA A 1 376 ? 22.591 7.230 -9.778 1.00 95.88 376 ALA A O 1
ATOM 2843 N N . VAL A 1 377 ? 23.493 7.479 -7.724 1.00 97.12 377 VAL A N 1
ATOM 2844 C CA . VAL A 1 377 ? 22.236 7.794 -7.026 1.00 97.12 377 VAL A CA 1
ATOM 2845 C C . VAL A 1 377 ? 21.697 9.150 -7.486 1.00 97.12 377 VAL A C 1
ATOM 2847 O O . VAL A 1 377 ? 20.527 9.263 -7.857 1.00 97.12 377 VAL A O 1
ATOM 2850 N N . ALA A 1 378 ? 22.562 10.166 -7.542 1.00 98.31 378 ALA A N 1
ATOM 2851 C CA . ALA A 1 378 ? 22.185 11.495 -8.010 1.00 98.31 378 ALA A CA 1
ATOM 2852 C C . ALA A 1 378 ? 21.732 11.483 -9.483 1.00 98.31 378 ALA A C 1
ATOM 2854 O O . ALA A 1 378 ? 20.764 12.163 -9.840 1.00 98.31 378 ALA A O 1
ATOM 2855 N N . ALA A 1 379 ? 22.382 10.683 -10.336 1.00 98.25 379 ALA A N 1
ATOM 2856 C CA . ALA A 1 379 ? 22.046 10.550 -11.751 1.00 98.25 379 ALA A CA 1
ATOM 2857 C C . ALA A 1 379 ? 20.650 9.944 -11.972 1.00 98.25 379 ALA A C 1
ATOM 2859 O O . ALA A 1 379 ? 19.866 10.511 -12.740 1.00 98.25 379 ALA A O 1
ATOM 2860 N N . MET A 1 380 ? 20.302 8.850 -11.276 1.00 97.62 380 MET A N 1
ATOM 2861 C CA . MET A 1 380 ? 18.963 8.257 -11.412 1.00 97.62 380 MET A CA 1
ATOM 2862 C C . MET A 1 380 ? 17.872 9.222 -10.929 1.00 97.62 380 MET A C 1
ATOM 2864 O O . MET A 1 380 ? 16.915 9.479 -11.655 1.00 97.62 380 MET A O 1
ATOM 2868 N N . ALA A 1 381 ? 18.055 9.873 -9.776 1.00 98.50 381 ALA A N 1
ATOM 2869 C CA . ALA A 1 381 ? 17.061 10.805 -9.245 1.00 98.50 381 ALA A CA 1
ATOM 2870 C C . ALA A 1 381 ? 16.923 12.082 -10.094 1.00 98.50 381 ALA A C 1
ATOM 2872 O O . ALA A 1 381 ? 15.826 12.620 -10.254 1.00 98.50 381 ALA A O 1
ATOM 2873 N N . THR A 1 382 ? 18.010 12.556 -10.708 1.00 98.56 382 THR A N 1
ATOM 2874 C CA . THR A 1 382 ? 17.957 13.677 -11.662 1.00 98.56 382 THR A CA 1
ATOM 2875 C C . THR A 1 382 ? 17.154 13.315 -12.915 1.00 98.56 382 THR A C 1
ATOM 2877 O O . THR A 1 382 ? 16.378 14.138 -13.420 1.00 98.56 382 THR A O 1
ATOM 2880 N N . ARG A 1 383 ? 17.274 12.073 -13.403 1.00 98.38 383 ARG A N 1
ATOM 2881 C CA . ARG A 1 383 ? 16.428 11.560 -14.489 1.00 98.38 383 ARG A CA 1
ATOM 2882 C C . ARG A 1 383 ? 14.960 11.478 -14.062 1.00 98.38 383 ARG A C 1
ATOM 2884 O O . ARG A 1 383 ? 14.104 11.965 -14.796 1.00 98.38 383 ARG A O 1
ATOM 2891 N N . TRP A 1 384 ? 14.666 11.010 -12.851 1.00 98.62 384 TRP A N 1
ATOM 2892 C CA . TRP A 1 384 ? 13.301 10.979 -12.306 1.00 98.62 384 TRP A CA 1
ATOM 2893 C C . TRP A 1 384 ? 12.659 12.372 -12.241 1.00 98.62 384 TRP A C 1
ATOM 2895 O O . TRP A 1 384 ? 11.538 12.565 -12.714 1.00 98.62 384 TRP A O 1
ATOM 2905 N N . LYS A 1 385 ? 13.405 13.396 -11.795 1.00 98.62 385 LYS A N 1
ATOM 2906 C CA . LYS A 1 385 ? 12.957 14.803 -11.879 1.00 98.62 385 LYS A CA 1
ATOM 2907 C C . LYS A 1 385 ? 12.627 15.221 -13.311 1.00 98.62 385 LYS A C 1
ATOM 2909 O O . LYS A 1 385 ? 11.698 15.996 -13.533 1.00 98.62 385 LYS A O 1
ATOM 2914 N N . THR A 1 386 ? 13.380 14.729 -14.291 1.00 98.06 386 THR A N 1
ATOM 2915 C CA . THR A 1 386 ? 13.131 15.001 -15.713 1.00 98.06 386 THR A CA 1
ATOM 2916 C C . THR A 1 386 ? 11.860 14.306 -16.202 1.00 98.06 386 THR A C 1
ATOM 2918 O O . THR A 1 386 ? 11.078 14.927 -16.924 1.00 98.06 386 THR A O 1
ATOM 2921 N N . HIS A 1 387 ? 11.585 13.073 -15.764 1.00 98.25 387 HIS A N 1
ATOM 2922 C CA . HIS A 1 387 ? 10.313 12.403 -16.044 1.00 98.25 387 HIS A CA 1
ATOM 2923 C C . HIS A 1 387 ? 9.119 13.189 -15.500 1.00 98.25 387 HIS A C 1
ATOM 2925 O O . HIS A 1 387 ? 8.168 13.424 -16.244 1.00 98.25 387 HIS A O 1
ATOM 2931 N N . MET A 1 388 ? 9.200 13.690 -14.265 1.00 97.88 388 MET A N 1
ATOM 2932 C CA . MET A 1 388 ? 8.141 14.527 -13.688 1.00 97.88 388 MET A CA 1
ATOM 2933 C C . MET A 1 388 ? 7.955 15.841 -14.461 1.00 97.88 388 MET A C 1
ATOM 2935 O O . MET A 1 388 ? 6.843 16.193 -14.838 1.00 97.88 388 MET A O 1
ATOM 2939 N N . ARG A 1 389 ? 9.049 16.556 -14.763 1.00 97.69 389 ARG A N 1
ATOM 2940 C CA . ARG A 1 389 ? 9.002 17.837 -15.501 1.00 97.69 389 ARG A CA 1
ATOM 2941 C C . ARG A 1 389 ? 8.460 17.699 -16.923 1.00 97.69 389 ARG A C 1
ATOM 2943 O O . ARG A 1 389 ? 7.851 18.635 -17.427 1.00 97.69 389 ARG A O 1
ATOM 2950 N N . SER A 1 390 ? 8.708 16.563 -17.571 1.00 96.62 390 SER A N 1
ATOM 2951 C CA . SER A 1 390 ? 8.238 16.280 -18.934 1.00 96.62 390 SER A CA 1
ATOM 2952 C C . SER A 1 390 ? 6.828 15.685 -18.986 1.00 96.62 390 SER A C 1
ATOM 2954 O O . SER A 1 390 ? 6.318 15.456 -20.078 1.00 96.62 390 SER A O 1
ATOM 2956 N N . GLY A 1 391 ? 6.198 15.416 -17.836 1.00 96.81 391 GLY A N 1
ATOM 2957 C CA . GLY A 1 391 ? 4.897 14.748 -17.765 1.00 96.81 391 GLY A CA 1
ATOM 2958 C C . GLY A 1 391 ? 4.943 13.251 -18.089 1.00 96.81 391 GLY A C 1
ATOM 2959 O O . GLY A 1 391 ? 3.894 12.625 -18.210 1.00 96.81 391 GLY A O 1
ATOM 2960 N N . ARG A 1 392 ? 6.141 12.660 -18.215 1.00 97.50 392 ARG A N 1
ATOM 2961 C CA . ARG A 1 392 ? 6.312 11.203 -18.335 1.00 97.50 392 ARG A CA 1
ATOM 2962 C C . ARG A 1 392 ? 6.041 10.494 -17.018 1.00 97.50 392 ARG A C 1
ATOM 2964 O O . ARG A 1 392 ? 5.673 9.330 -17.040 1.00 97.50 392 ARG A O 1
ATOM 2971 N N . TRP A 1 393 ? 6.224 11.175 -15.892 1.00 98.44 393 TRP A N 1
ATOM 2972 C CA . TRP A 1 393 ? 5.695 10.742 -14.605 1.00 98.44 393 TRP A CA 1
ATOM 2973 C C . TRP A 1 393 ? 4.647 11.731 -14.119 1.00 98.44 393 TRP A C 1
ATOM 2975 O O . TRP A 1 393 ? 4.869 12.943 -14.147 1.00 98.44 393 TRP A O 1
ATOM 2985 N N . VAL A 1 394 ? 3.535 11.202 -13.623 1.00 98.38 394 VAL A N 1
ATOM 2986 C CA . VAL A 1 394 ? 2.472 11.967 -12.970 1.00 98.38 394 VAL A CA 1
ATOM 2987 C C . VAL A 1 394 ? 2.305 11.428 -11.559 1.00 98.38 394 VAL A C 1
ATOM 2989 O O . VAL A 1 394 ? 2.123 10.229 -11.387 1.00 98.38 394 VAL A O 1
ATOM 2992 N N . VAL A 1 395 ? 2.344 12.294 -10.547 1.00 98.62 395 VAL A N 1
ATOM 2993 C CA . VAL A 1 395 ? 1.997 11.915 -9.169 1.00 98.62 395 VAL A CA 1
ATOM 2994 C C . VAL A 1 395 ? 0.573 12.387 -8.905 1.00 98.62 395 VAL A C 1
ATOM 2996 O O . VAL A 1 395 ? 0.291 13.581 -8.988 1.00 98.62 395 VAL A O 1
ATOM 2999 N N . ALA A 1 396 ? -0.332 11.447 -8.651 1.00 97.94 396 ALA A N 1
ATOM 3000 C CA . ALA A 1 396 ? -1.769 11.677 -8.588 1.00 97.94 396 ALA A CA 1
ATOM 3001 C C . ALA A 1 396 ? -2.309 11.323 -7.189 1.00 97.94 396 ALA A C 1
ATOM 3003 O O . ALA A 1 396 ? -2.667 10.162 -6.959 1.00 97.94 396 ALA A O 1
ATOM 3004 N N . PRO A 1 397 ? -2.354 12.288 -6.249 1.00 97.38 397 PRO A N 1
ATOM 3005 C CA . PRO A 1 397 ? -2.983 12.086 -4.949 1.00 97.38 397 PRO A CA 1
ATOM 3006 C C . PRO A 1 397 ? -4.503 11.999 -5.090 1.00 97.38 397 PRO A C 1
ATOM 3008 O O . PRO A 1 397 ? -5.101 12.689 -5.919 1.00 97.38 397 PRO A O 1
ATOM 3011 N N . HIS A 1 398 ? -5.135 11.159 -4.272 1.00 96.25 398 HIS A N 1
ATOM 3012 C CA . HIS A 1 398 ? -6.592 11.103 -4.167 1.00 96.25 398 HIS A CA 1
ATOM 3013 C C . HIS A 1 398 ? -7.025 10.504 -2.819 1.00 96.25 398 HIS A C 1
ATOM 3015 O O . HIS A 1 398 ? -6.493 9.472 -2.405 1.00 96.25 398 HIS A O 1
ATOM 3021 N N . ASP A 1 399 ? -8.032 11.093 -2.166 1.00 94.69 399 ASP A N 1
ATOM 3022 C CA . ASP A 1 399 ? -8.499 10.668 -0.832 1.00 94.69 399 ASP A CA 1
ATOM 3023 C C . ASP A 1 399 ? -9.015 9.224 -0.816 1.00 94.69 399 ASP A C 1
ATOM 3025 O O . ASP A 1 399 ? -8.771 8.488 0.130 1.00 94.69 399 ASP A O 1
ATOM 3029 N N . TYR A 1 400 ? -9.633 8.762 -1.907 1.00 95.94 400 TYR A N 1
ATOM 3030 C CA . TYR A 1 400 ? -10.014 7.351 -2.088 1.00 95.94 400 TYR A CA 1
ATOM 3031 C C . TYR A 1 400 ? -8.874 6.351 -1.817 1.00 95.94 400 TYR A C 1
ATOM 3033 O O . TYR A 1 400 ? -9.123 5.242 -1.339 1.00 95.94 400 TYR A O 1
ATOM 3041 N N . TRP A 1 401 ? -7.615 6.696 -2.115 1.00 96.62 401 TRP A N 1
ATOM 3042 C CA . TRP A 1 401 ? -6.480 5.809 -1.828 1.00 96.62 401 TRP A CA 1
ATOM 3043 C C . TRP A 1 401 ? -6.185 5.699 -0.323 1.00 96.62 401 TRP A C 1
ATOM 3045 O O . TRP A 1 401 ? -5.565 4.729 0.094 1.00 96.62 401 TRP A O 1
ATOM 3055 N N . ALA A 1 402 ? -6.700 6.634 0.476 1.00 95.62 402 ALA A N 1
ATOM 3056 C CA . ALA A 1 402 ? -6.581 6.732 1.928 1.00 95.62 402 ALA A CA 1
ATOM 3057 C C . ALA A 1 402 ? -7.885 6.364 2.677 1.00 95.62 402 ALA A C 1
ATOM 3059 O O . ALA A 1 402 ? -8.057 6.709 3.846 1.00 95.62 402 ALA A O 1
ATOM 3060 N N . GLN A 1 403 ? -8.818 5.667 2.017 1.00 94.06 403 GLN A N 1
ATOM 3061 C CA . GLN A 1 403 ? -10.113 5.270 2.583 1.00 94.06 403 GLN A CA 1
ATOM 3062 C C . GLN A 1 403 ? -10.326 3.752 2.491 1.00 94.06 403 GLN A C 1
ATOM 3064 O O . GLN A 1 403 ? -9.971 3.120 1.494 1.00 94.06 403 GLN A O 1
ATOM 3069 N N . GLY A 1 404 ? -10.985 3.181 3.506 1.00 92.88 404 GLY A N 1
ATOM 3070 C CA . GLY A 1 404 ? -11.221 1.736 3.667 1.00 92.88 404 GLY A CA 1
ATOM 3071 C C . GLY A 1 404 ? -12.292 1.133 2.755 1.00 92.88 404 GLY A C 1
ATOM 3072 O O . GLY A 1 404 ? -12.904 0.129 3.103 1.00 92.88 404 GLY A O 1
ATOM 3073 N N . PHE A 1 405 ? -12.548 1.748 1.601 1.00 95.06 405 PHE A N 1
ATOM 3074 C CA . PHE A 1 405 ? -13.465 1.225 0.595 1.00 95.06 405 PHE A CA 1
ATOM 3075 C C . PHE A 1 405 ? -12.816 0.078 -0.197 1.00 95.06 405 PHE A C 1
ATOM 3077 O O . PHE A 1 405 ? -11.677 0.244 -0.668 1.00 95.06 405 PHE A O 1
ATOM 3084 N N . PRO A 1 406 ? -13.529 -1.040 -0.437 1.00 96.12 406 PRO A N 1
ATOM 3085 C CA . PRO A 1 406 ? -13.073 -2.049 -1.382 1.00 96.12 406 PRO A CA 1
ATOM 3086 C C . PRO A 1 406 ? -13.027 -1.477 -2.807 1.00 96.12 406 PRO A C 1
ATOM 3088 O O . PRO A 1 406 ? -13.757 -0.552 -3.169 1.00 96.12 406 PRO A O 1
ATOM 3091 N N . PHE A 1 407 ? -12.165 -2.027 -3.658 1.00 96.94 407 PHE A N 1
ATOM 3092 C CA . PHE A 1 407 ? -11.912 -1.469 -4.992 1.00 96.94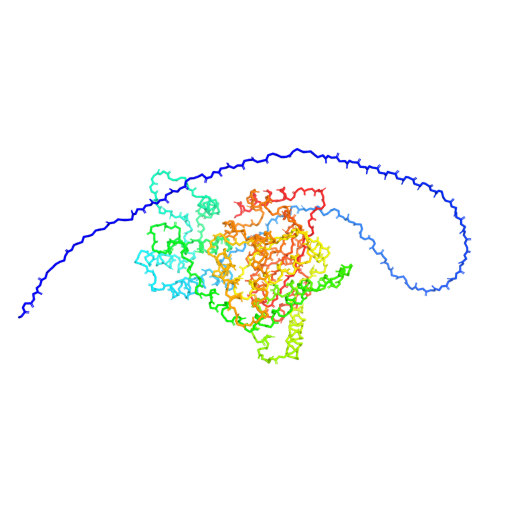 407 PHE A CA 1
ATOM 3093 C C . PHE A 1 407 ? -13.098 -1.561 -5.962 1.00 96.94 407 PHE A C 1
ATOM 3095 O O . PHE A 1 407 ? -13.155 -0.816 -6.939 1.00 96.94 407 PHE A O 1
ATOM 3102 N N . TRP A 1 408 ? -14.095 -2.410 -5.706 1.00 94.62 408 TRP A N 1
ATOM 3103 C CA . TRP A 1 408 ? -15.318 -2.400 -6.512 1.00 94.62 408 TRP A CA 1
ATOM 3104 C C . TRP A 1 408 ? -16.226 -1.194 -6.243 1.00 94.62 408 TRP A C 1
ATOM 3106 O O . TRP A 1 408 ? -17.100 -0.927 -7.062 1.00 94.62 408 TRP A O 1
ATOM 3116 N N . THR A 1 409 ? -15.996 -0.434 -5.168 1.00 94.50 409 THR A N 1
ATOM 3117 C CA . THR A 1 409 ? -16.726 0.807 -4.866 1.00 94.50 409 THR A CA 1
ATOM 3118 C C . THR A 1 409 ? -15.940 2.058 -5.274 1.00 94.50 409 THR A C 1
ATOM 3120 O O . THR A 1 409 ? -16.177 3.133 -4.722 1.00 94.50 409 THR A O 1
ATOM 3123 N N . MET A 1 410 ? -14.964 1.939 -6.188 1.00 94.06 410 MET A N 1
ATOM 3124 C CA . MET A 1 410 ? -14.263 3.104 -6.744 1.00 94.06 410 MET A CA 1
ATOM 3125 C C . MET A 1 410 ? -15.273 4.144 -7.259 1.00 94.06 410 MET A C 1
ATOM 3127 O O . MET A 1 410 ? -16.179 3.770 -8.014 1.00 94.06 410 MET A O 1
ATOM 3131 N N . PRO A 1 411 ? -15.120 5.433 -6.902 1.00 93.50 411 PRO A N 1
ATOM 3132 C CA . PRO A 1 411 ? -15.959 6.488 -7.455 1.00 93.50 411 PRO A CA 1
ATOM 3133 C C . PRO A 1 411 ? -15.679 6.679 -8.954 1.00 93.50 411 PRO A C 1
ATOM 3135 O O . PRO A 1 411 ? -14.641 6.259 -9.474 1.00 93.50 411 PRO A O 1
ATOM 3138 N N . GLU A 1 412 ? -16.629 7.283 -9.670 1.00 92.88 412 GLU A N 1
ATOM 3139 C CA . GLU A 1 412 ? -16.606 7.367 -11.138 1.00 92.88 412 GLU A CA 1
ATOM 3140 C C . GLU A 1 412 ? -15.364 8.070 -11.694 1.00 92.88 412 GLU A C 1
ATOM 3142 O O . GLU A 1 412 ? -14.829 7.654 -12.721 1.00 92.88 412 GLU A O 1
ATOM 3147 N N . ASP A 1 413 ? -14.877 9.103 -11.014 1.00 93.94 413 ASP A N 1
ATOM 3148 C CA . ASP A 1 413 ? -13.673 9.839 -11.388 1.00 93.94 413 ASP A CA 1
ATOM 3149 C C . ASP A 1 413 ? -12.404 8.988 -11.233 1.00 93.94 413 ASP A C 1
ATOM 3151 O O . ASP A 1 413 ? -11.556 8.985 -12.127 1.00 93.94 413 ASP A O 1
ATOM 3155 N N . VAL A 1 414 ? -12.303 8.186 -10.168 1.00 95.12 414 VAL A N 1
ATOM 3156 C CA . VAL A 1 414 ? -11.216 7.208 -9.993 1.00 95.12 414 VAL A CA 1
ATOM 3157 C C . VAL A 1 414 ? -11.307 6.107 -11.047 1.00 95.12 414 VAL A C 1
ATOM 3159 O O . VAL A 1 414 ? -10.293 5.769 -11.658 1.00 95.12 414 VAL A O 1
ATOM 3162 N N . VAL A 1 415 ? -12.506 5.586 -11.331 1.00 95.12 415 VAL A N 1
ATOM 3163 C CA . VAL A 1 415 ? -12.708 4.611 -12.414 1.00 95.12 415 VAL A CA 1
ATOM 3164 C C . VAL A 1 415 ? -12.258 5.200 -13.747 1.00 95.12 415 VAL A C 1
ATOM 3166 O O . VAL A 1 415 ? -11.483 4.557 -14.451 1.00 95.12 415 VAL A O 1
ATOM 3169 N N . ALA A 1 416 ? -12.695 6.410 -14.099 1.00 93.62 416 ALA A N 1
ATOM 3170 C CA . ALA A 1 416 ? -12.318 7.072 -15.346 1.00 93.62 416 ALA A CA 1
ATOM 3171 C C . ALA A 1 416 ? -10.805 7.307 -15.425 1.00 93.62 416 ALA A C 1
ATOM 3173 O O . ALA A 1 416 ? -10.190 7.069 -16.467 1.00 93.62 416 ALA A O 1
ATOM 3174 N N . ALA A 1 417 ? -10.191 7.706 -14.309 1.00 93.62 417 ALA A N 1
ATOM 3175 C CA . ALA A 1 417 ? -8.755 7.892 -14.231 1.00 93.62 417 ALA A CA 1
ATOM 3176 C C . ALA A 1 417 ? -8.009 6.570 -14.467 1.00 93.62 417 ALA A C 1
ATOM 3178 O O . ALA A 1 417 ? -7.039 6.577 -15.215 1.00 93.62 417 ALA A O 1
ATOM 3179 N N . VAL A 1 418 ? -8.441 5.448 -13.888 1.00 94.56 418 VAL A N 1
ATOM 3180 C CA . VAL A 1 418 ? -7.744 4.150 -13.994 1.00 94.56 418 VAL A CA 1
ATOM 3181 C C . VAL A 1 418 ? -8.044 3.420 -15.312 1.00 94.56 418 VAL A C 1
ATOM 3183 O O . VAL A 1 418 ? -7.154 2.790 -15.870 1.00 94.56 418 VAL A O 1
ATOM 3186 N N . SER A 1 419 ? -9.258 3.543 -15.859 1.00 92.94 419 SER A N 1
ATOM 3187 C CA . SER A 1 419 ? -9.709 2.800 -17.058 1.00 92.94 419 SER A CA 1
ATOM 3188 C C . SER A 1 419 ? -8.881 3.075 -18.318 1.00 92.94 419 SER A C 1
ATOM 3190 O O . SER A 1 419 ? -8.946 2.313 -19.273 1.00 92.94 419 SER A O 1
ATOM 3192 N N . GLY A 1 420 ? -8.144 4.187 -18.356 1.00 88.06 420 GLY A N 1
ATOM 3193 C CA . GLY A 1 420 ? -7.290 4.539 -19.490 1.00 88.06 420 GLY A CA 1
ATOM 3194 C C . GLY A 1 420 ? -5.853 4.024 -19.393 1.00 88.06 420 GLY A C 1
ATOM 3195 O O . GLY A 1 420 ? -5.044 4.446 -20.213 1.00 88.06 420 GLY A O 1
ATOM 3196 N N . ALA A 1 421 ? -5.500 3.241 -18.370 1.00 95.44 421 ALA A N 1
ATOM 3197 C CA . ALA A 1 421 ? -4.176 2.640 -18.238 1.00 95.44 421 ALA A CA 1
ATOM 3198 C C . ALA A 1 421 ? -4.099 1.312 -19.009 1.00 95.44 421 ALA A C 1
ATOM 3200 O O . ALA A 1 421 ? -5.048 0.530 -18.991 1.00 95.44 421 ALA A O 1
ATOM 3201 N N . ASP A 1 422 ? -2.954 1.040 -19.634 1.00 96.31 422 ASP A N 1
ATOM 3202 C CA . ASP A 1 422 ? -2.675 -0.253 -20.272 1.00 96.31 422 ASP A CA 1
ATOM 3203 C C . ASP A 1 422 ? -2.424 -1.342 -19.216 1.00 96.31 422 ASP A C 1
ATOM 3205 O O . ASP A 1 422 ? -2.683 -2.520 -19.451 1.00 96.31 422 ASP A O 1
ATOM 3209 N N . ALA A 1 423 ? -1.928 -0.944 -18.038 1.00 96.81 423 ALA A N 1
ATOM 3210 C CA . ALA A 1 423 ? -1.812 -1.797 -16.864 1.00 96.81 423 ALA A CA 1
ATOM 3211 C C . ALA A 1 423 ? -1.829 -0.976 -15.564 1.00 96.81 423 ALA A C 1
ATOM 3213 O O . ALA A 1 423 ? -1.371 0.169 -15.519 1.00 96.81 423 ALA A O 1
ATOM 3214 N N . VAL A 1 424 ? -2.310 -1.595 -14.489 1.00 98.25 424 VAL A N 1
ATOM 3215 C CA . VAL A 1 424 ? -2.281 -1.075 -13.120 1.00 98.25 424 VAL A CA 1
ATOM 3216 C C . VAL A 1 424 ? -1.450 -2.014 -12.259 1.00 98.25 424 VAL A C 1
ATOM 3218 O O . VAL A 1 424 ? -1.737 -3.204 -12.188 1.00 98.25 424 VAL A O 1
ATOM 3221 N N . ILE A 1 425 ? -0.442 -1.489 -11.575 1.00 98.69 425 ILE A N 1
ATOM 3222 C CA . ILE A 1 425 ? 0.367 -2.231 -10.611 1.00 98.69 425 ILE A CA 1
ATOM 3223 C C . ILE A 1 425 ? -0.087 -1.834 -9.208 1.00 98.69 425 ILE A C 1
ATOM 3225 O O . ILE A 1 425 ? 0.015 -0.672 -8.822 1.00 98.69 425 ILE A O 1
ATOM 3229 N N . LEU A 1 426 ? -0.605 -2.792 -8.444 1.00 98.56 426 LEU A N 1
ATOM 3230 C CA . LEU A 1 426 ? -1.025 -2.604 -7.058 1.00 98.56 426 LEU A CA 1
ATOM 3231 C C . LEU A 1 426 ? 0.075 -3.099 -6.125 1.00 98.56 426 LEU A C 1
ATOM 3233 O O . LEU A 1 426 ? 0.414 -4.284 -6.145 1.00 98.56 426 LEU A O 1
ATOM 3237 N N . LYS A 1 427 ? 0.618 -2.204 -5.299 1.00 98.38 427 LYS A N 1
ATOM 3238 C CA . LYS A 1 427 ? 1.653 -2.543 -4.322 1.00 98.38 427 LYS A CA 1
ATOM 3239 C C . LYS A 1 427 ? 1.064 -2.847 -2.955 1.00 98.38 427 LYS A C 1
ATOM 3241 O O . LYS A 1 427 ? 0.213 -2.107 -2.473 1.00 98.38 427 LYS A O 1
ATOM 3246 N N . GLY A 1 428 ? 1.587 -3.880 -2.308 1.00 96.50 428 GLY A N 1
ATOM 3247 C CA . GLY A 1 428 ? 1.457 -4.053 -0.870 1.00 96.50 428 GLY A CA 1
ATOM 3248 C C . GLY A 1 428 ? 0.169 -4.715 -0.395 1.00 96.50 428 GLY A C 1
ATOM 3249 O O . GLY A 1 428 ? -0.729 -5.070 -1.162 1.00 96.50 428 GLY A O 1
ATOM 3250 N N . ASP A 1 429 ? 0.117 -4.930 0.917 1.00 97.06 429 ASP A N 1
ATOM 3251 C CA . ASP A 1 429 ? -0.924 -5.723 1.568 1.00 97.06 429 ASP A CA 1
ATOM 3252 C C . ASP A 1 429 ? -2.253 -4.963 1.668 1.00 97.06 429 ASP A C 1
ATOM 3254 O O . ASP A 1 429 ? -3.294 -5.525 1.337 1.00 97.06 429 ASP A O 1
ATOM 3258 N N . ALA A 1 430 ? -2.232 -3.667 2.001 1.00 96.44 430 ALA A N 1
ATOM 3259 C CA . ALA A 1 430 ? -3.448 -2.860 2.117 1.00 96.44 430 ALA A CA 1
ATOM 3260 C C . ALA A 1 430 ? -4.203 -2.755 0.780 1.00 96.44 430 ALA A C 1
ATOM 3262 O O . ALA A 1 430 ? -5.414 -2.979 0.728 1.00 96.44 430 ALA A O 1
ATOM 3263 N N . ASN A 1 431 ? -3.498 -2.496 -0.328 1.00 98.19 431 ASN A N 1
ATOM 3264 C CA . ASN A 1 431 ? -4.122 -2.475 -1.655 1.00 98.19 431 ASN A CA 1
ATOM 3265 C C . ASN A 1 431 ? -4.660 -3.855 -2.059 1.00 98.19 431 ASN A C 1
ATOM 3267 O O . ASN A 1 431 ? -5.730 -3.939 -2.660 1.00 98.19 431 ASN A O 1
ATOM 3271 N N . TYR A 1 432 ? -3.970 -4.941 -1.701 1.00 98.50 432 TYR A N 1
ATOM 3272 C CA . TYR A 1 432 ? -4.447 -6.299 -1.966 1.00 98.50 432 TYR A CA 1
ATOM 3273 C C . TYR A 1 432 ? -5.704 -6.640 -1.155 1.00 98.50 432 TYR A C 1
ATOM 3275 O O . TYR A 1 432 ? -6.669 -7.175 -1.697 1.00 98.50 432 TYR A O 1
ATOM 3283 N N . ARG A 1 433 ? -5.750 -6.264 0.127 1.00 98.38 433 ARG A N 1
ATOM 3284 C CA . ARG A 1 433 ? -6.948 -6.405 0.965 1.00 98.38 433 ARG A CA 1
ATOM 3285 C C . ARG A 1 433 ? -8.119 -5.628 0.375 1.00 98.38 433 ARG A C 1
ATOM 3287 O O . ARG A 1 433 ? -9.201 -6.184 0.244 1.00 98.38 433 ARG A O 1
ATOM 3294 N N . ARG A 1 434 ? -7.904 -4.395 -0.098 1.00 98.12 434 ARG A N 1
ATOM 3295 C CA . ARG A 1 434 ? -8.933 -3.602 -0.800 1.00 98.12 434 ARG A CA 1
ATOM 3296 C C . ARG A 1 434 ? -9.388 -4.220 -2.122 1.00 98.12 434 ARG A C 1
ATOM 3298 O O . ARG A 1 434 ? -10.573 -4.137 -2.442 1.00 98.12 434 ARG A O 1
ATOM 3305 N N . LEU A 1 435 ? -8.479 -4.845 -2.871 1.00 98.06 435 LEU A N 1
ATOM 3306 C CA . LEU A 1 435 ? -8.793 -5.600 -4.090 1.00 98.06 435 LEU A CA 1
ATOM 3307 C C . LEU A 1 435 ? -9.6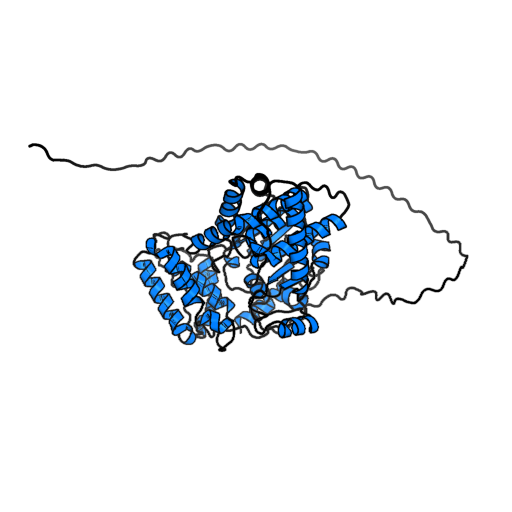73 -6.830 -3.799 1.00 98.06 435 LEU A C 1
ATOM 3309 O O . LEU A 1 435 ? -10.505 -7.224 -4.608 1.00 98.06 435 LEU A O 1
ATOM 3313 N N . LEU A 1 436 ? -9.508 -7.443 -2.632 1.00 97.50 436 LEU A N 1
ATOM 3314 C CA . LEU A 1 436 ? -10.293 -8.606 -2.210 1.00 97.50 436 LEU A CA 1
ATOM 3315 C C . LEU A 1 436 ? -11.508 -8.235 -1.343 1.00 97.50 436 LEU A C 1
ATOM 3317 O O . LEU A 1 436 ? -12.301 -9.110 -0.997 1.00 97.50 436 LEU A O 1
ATOM 3321 N N . GLY A 1 437 ? -11.634 -6.950 -0.999 1.00 96.19 437 GLY A N 1
ATOM 3322 C CA . GLY A 1 437 ? -12.578 -6.362 -0.044 1.00 96.19 437 GLY A CA 1
ATOM 3323 C C . GLY A 1 437 ? -12.434 -6.811 1.402 1.00 96.19 437 GLY A C 1
ATOM 3324 O O . GLY A 1 437 ? -13.388 -6.695 2.163 1.00 96.19 437 GLY A O 1
ATOM 3325 N N . ASP A 1 438 ? -11.251 -7.297 1.768 1.00 97.25 438 ASP A N 1
ATOM 3326 C CA . ASP A 1 438 ? -10.926 -7.828 3.093 1.00 97.25 438 ASP A CA 1
ATOM 3327 C C . ASP A 1 438 ? -11.828 -9.003 3.505 1.00 97.25 438 ASP A C 1
ATOM 3329 O O . ASP A 1 438 ? -12.255 -9.110 4.653 1.00 97.25 438 ASP A O 1
ATOM 3333 N N . LEU A 1 439 ? -12.152 -9.871 2.538 1.00 96.56 439 LEU A N 1
ATOM 3334 C CA . LEU A 1 439 ? -13.078 -10.993 2.703 1.00 96.56 439 LEU A CA 1
ATOM 3335 C C . LEU A 1 439 ? -12.362 -12.353 2.746 1.00 96.56 439 LEU A C 1
ATOM 3337 O O . LEU A 1 439 ? -11.275 -12.530 2.189 1.00 96.56 439 LEU A O 1
ATOM 3341 N N . GLN A 1 440 ? -13.018 -13.339 3.361 1.00 96.06 440 GLN A N 1
ATOM 3342 C CA . GLN A 1 440 ? -12.507 -14.701 3.570 1.00 96.06 440 GLN A CA 1
ATOM 3343 C C . GLN A 1 440 ? -12.661 -15.607 2.334 1.00 96.06 440 GLN A C 1
ATOM 3345 O O . GLN A 1 440 ? -13.316 -16.649 2.377 1.00 96.06 440 GLN A O 1
ATOM 3350 N N . TRP A 1 441 ? -12.063 -15.217 1.208 1.00 96.75 441 TRP A N 1
ATOM 3351 C CA . TRP A 1 441 ? -12.033 -16.058 0.008 1.00 96.75 441 TRP A CA 1
ATOM 3352 C C . TRP A 1 441 ? -11.303 -17.386 0.273 1.00 96.75 441 TRP A C 1
ATOM 3354 O O . TRP A 1 441 ? -10.238 -17.385 0.900 1.00 96.75 441 TRP A O 1
ATOM 3364 N N . PRO A 1 442 ? -11.804 -18.530 -0.239 1.00 96.62 442 PRO A N 1
ATOM 3365 C CA . PRO A 1 442 ? -10.996 -19.740 -0.310 1.00 96.62 442 PRO A CA 1
ATOM 3366 C C . PRO A 1 442 ? -9.690 -19.445 -1.050 1.00 96.62 442 PRO A C 1
ATOM 3368 O O . PRO A 1 442 ? -9.710 -18.858 -2.134 1.00 96.62 442 PRO A O 1
ATOM 3371 N N . LEU A 1 443 ? -8.555 -19.878 -0.495 1.00 97.44 443 LEU A N 1
ATOM 3372 C CA . LEU A 1 443 ? -7.234 -19.557 -1.049 1.00 97.44 443 LEU A CA 1
ATOM 3373 C C . LEU A 1 443 ? -7.031 -20.081 -2.478 1.00 97.44 443 LEU A C 1
ATOM 3375 O O . LEU A 1 443 ? -6.201 -19.539 -3.197 1.00 97.44 443 LEU A O 1
ATOM 3379 N N . SER A 1 444 ? -7.798 -21.090 -2.894 1.00 95.88 444 SER A N 1
ATOM 3380 C CA . SER A 1 444 ? -7.798 -21.655 -4.247 1.00 95.88 444 SER A CA 1
ATOM 3381 C C . SER A 1 444 ? -8.708 -20.920 -5.241 1.00 95.88 444 SER A C 1
ATOM 3383 O O . SER A 1 444 ? -8.642 -21.213 -6.432 1.00 95.88 444 SER A O 1
ATOM 3385 N N . THR A 1 445 ? -9.544 -19.972 -4.792 1.00 96.31 445 THR A N 1
ATOM 3386 C CA . THR A 1 445 ? -10.462 -19.214 -5.668 1.00 96.31 445 THR A CA 1
ATOM 3387 C C . THR A 1 445 ? -9.660 -18.481 -6.741 1.00 96.31 445 THR A C 1
ATOM 3389 O O . THR A 1 445 ? -8.774 -17.715 -6.368 1.00 96.31 445 THR A O 1
ATOM 3392 N N . PRO A 1 446 ? -9.921 -18.658 -8.045 1.00 95.50 446 PRO A N 1
ATOM 3393 C CA . PRO A 1 446 ? -9.111 -18.034 -9.088 1.00 95.50 446 PRO A CA 1
ATOM 3394 C C . PRO A 1 446 ? -9.042 -16.507 -8.967 1.00 95.50 446 PRO A C 1
ATOM 3396 O O . PRO A 1 446 ? -10.057 -15.836 -8.784 1.00 95.50 446 PRO A O 1
ATOM 3399 N N . PHE A 1 447 ? -7.843 -15.937 -9.131 1.00 96.00 447 PHE A N 1
ATOM 3400 C CA . PHE A 1 447 ? -7.631 -14.489 -9.005 1.00 96.00 447 PHE A CA 1
ATOM 3401 C C . PHE A 1 447 ? -8.522 -13.679 -9.959 1.00 96.00 447 PHE A C 1
ATOM 3403 O O . PHE A 1 447 ? -9.056 -12.648 -9.567 1.00 96.00 447 PHE A O 1
ATOM 3410 N N . ALA A 1 448 ? -8.753 -14.172 -11.180 1.00 92.25 448 ALA A N 1
ATOM 3411 C CA . ALA A 1 448 ? -9.635 -13.531 -12.157 1.00 92.25 448 ALA A CA 1
ATOM 3412 C C . ALA A 1 448 ? -11.101 -13.443 -11.688 1.00 92.25 448 ALA A C 1
ATOM 3414 O O . ALA A 1 448 ? -11.771 -12.454 -11.970 1.00 92.25 448 ALA A O 1
ATOM 3415 N N . GLU A 1 449 ? -11.601 -14.424 -10.931 1.00 91.06 449 GLU A N 1
ATOM 3416 C CA . GLU A 1 449 ? -12.963 -14.381 -10.378 1.00 91.06 449 GLU A CA 1
ATOM 3417 C C . GLU A 1 449 ? -13.077 -13.321 -9.277 1.00 91.06 449 GLU A C 1
ATOM 3419 O O . GLU A 1 449 ? -14.110 -12.673 -9.120 1.00 91.06 449 GLU A O 1
ATOM 3424 N N . VAL A 1 450 ? -11.991 -13.081 -8.543 1.00 93.75 450 VAL A N 1
ATOM 3425 C CA . VAL A 1 450 ? -11.955 -12.136 -7.425 1.00 93.75 450 VAL A CA 1
ATOM 3426 C C . VAL A 1 450 ? -11.629 -10.716 -7.889 1.00 93.75 450 VAL A C 1
ATOM 3428 O O . VAL A 1 450 ? -12.331 -9.790 -7.508 1.00 93.75 450 VAL A O 1
ATOM 3431 N N . ALA A 1 451 ? -10.639 -10.518 -8.755 1.00 93.56 451 ALA A N 1
ATOM 3432 C CA . ALA A 1 451 ? -10.178 -9.210 -9.231 1.00 93.56 451 ALA A CA 1
ATOM 3433 C C . ALA A 1 451 ? -10.780 -8.785 -10.588 1.00 93.56 451 ALA A C 1
ATOM 3435 O O . ALA A 1 451 ? -10.522 -7.673 -11.057 1.00 93.56 451 ALA A O 1
ATOM 3436 N N . GLY A 1 452 ? -11.620 -9.627 -11.205 1.00 91.50 452 GLY A N 1
ATOM 3437 C CA . GLY A 1 452 ? -12.182 -9.447 -12.554 1.00 91.50 452 GLY A CA 1
ATOM 3438 C C . GLY A 1 452 ? -13.024 -8.187 -12.786 1.00 91.50 452 GLY A C 1
ATOM 3439 O O . GLY A 1 452 ? -13.417 -7.897 -13.911 1.00 91.50 452 GLY A O 1
ATOM 3440 N N . TYR A 1 453 ? -13.294 -7.408 -11.739 1.00 92.62 453 TYR A N 1
ATOM 3441 C CA . TYR A 1 453 ? -14.036 -6.149 -11.795 1.00 92.62 453 TYR A CA 1
ATOM 3442 C C . TYR A 1 453 ? -13.141 -4.916 -12.015 1.00 92.62 453 TYR A C 1
ATOM 3444 O O . TYR A 1 453 ? -13.658 -3.795 -12.145 1.00 92.62 453 TYR A O 1
ATOM 3452 N N . MET A 1 454 ? -11.814 -5.080 -11.996 1.00 94.38 454 MET A N 1
ATOM 3453 C CA . MET A 1 454 ? -10.886 -3.970 -12.201 1.00 94.38 454 MET A CA 1
ATOM 3454 C C . MET A 1 454 ? -11.081 -3.350 -13.595 1.00 94.38 454 MET A C 1
ATOM 3456 O O . MET A 1 454 ? -11.361 -4.062 -14.561 1.00 94.38 454 MET A O 1
ATOM 3460 N N . PRO A 1 455 ? -10.991 -2.013 -13.723 1.00 93.31 455 PRO A N 1
ATOM 3461 C CA . PRO A 1 455 ? -11.279 -1.321 -14.981 1.00 93.31 455 PRO A CA 1
ATOM 3462 C C . PRO A 1 455 ? -10.161 -1.419 -16.033 1.00 93.31 455 PRO A C 1
ATOM 3464 O O . PRO A 1 455 ? -10.366 -0.971 -17.156 1.00 93.31 455 PRO A O 1
ATOM 3467 N N . ALA A 1 456 ? -9.003 -1.971 -15.674 1.00 94.50 456 ALA A N 1
ATOM 3468 C CA . ALA A 1 456 ? -7.837 -2.141 -16.534 1.00 94.50 456 ALA A CA 1
ATOM 3469 C C . ALA A 1 456 ? -7.077 -3.423 -16.132 1.00 94.50 456 ALA A C 1
ATOM 3471 O O . ALA A 1 456 ? -7.275 -3.906 -15.004 1.00 94.50 456 ALA A O 1
ATOM 3472 N N . PRO A 1 457 ? -6.207 -3.969 -17.005 1.00 95.81 457 PRO A N 1
ATOM 3473 C CA . PRO A 1 457 ? -5.328 -5.080 -16.647 1.00 95.81 457 PRO A CA 1
ATOM 3474 C C . PRO A 1 457 ? -4.561 -4.759 -15.361 1.00 95.81 457 PRO A C 1
ATOM 3476 O O . PRO A 1 457 ? -4.056 -3.650 -15.200 1.00 95.81 457 PRO A O 1
ATOM 3479 N N . THR A 1 458 ? -4.522 -5.688 -14.410 1.00 97.69 458 THR A N 1
ATOM 3480 C CA . THR A 1 458 ? -4.049 -5.417 -13.046 1.00 97.69 458 THR A CA 1
ATOM 3481 C C . THR A 1 458 ? -3.037 -6.461 -12.596 1.00 97.69 458 THR A C 1
ATOM 3483 O O . THR A 1 458 ? -3.336 -7.651 -12.566 1.00 97.69 458 THR A O 1
ATOM 3486 N N . LEU A 1 459 ? -1.855 -5.999 -12.196 1.00 98.50 459 LEU A N 1
ATOM 3487 C CA . LEU A 1 459 ? -0.804 -6.779 -11.554 1.00 98.50 459 LEU A CA 1
ATOM 3488 C C . LEU A 1 459 ? -0.772 -6.452 -10.059 1.00 98.50 459 LEU A C 1
ATOM 3490 O O . LEU A 1 459 ? -0.465 -5.325 -9.677 1.00 98.50 459 LEU A O 1
ATOM 3494 N N . ALA A 1 460 ? -1.059 -7.428 -9.207 1.00 98.50 460 ALA A N 1
ATOM 3495 C CA . ALA A 1 460 ? -0.943 -7.286 -7.764 1.00 98.50 460 ALA A CA 1
ATOM 3496 C C . ALA A 1 460 ? 0.396 -7.849 -7.269 1.00 98.50 460 ALA A C 1
ATOM 3498 O O . ALA A 1 460 ? 0.701 -9.022 -7.489 1.00 98.50 460 ALA A O 1
ATOM 3499 N N . LEU A 1 461 ? 1.177 -7.008 -6.586 1.00 98.31 461 LEU A N 1
ATOM 3500 C CA . LEU A 1 461 ? 2.463 -7.343 -5.976 1.00 98.31 461 LEU A CA 1
ATOM 3501 C C . LEU A 1 461 ? 2.329 -7.241 -4.460 1.00 98.31 461 LEU A C 1
ATOM 3503 O O . LEU A 1 461 ? 2.331 -6.142 -3.900 1.00 98.31 461 LEU A O 1
ATOM 3507 N N . ARG A 1 462 ? 2.202 -8.384 -3.788 1.00 97.12 462 ARG A N 1
ATOM 3508 C CA . ARG A 1 462 ? 1.869 -8.420 -2.363 1.00 97.12 462 ARG A CA 1
ATOM 3509 C C . ARG A 1 462 ? 2.782 -9.367 -1.601 1.00 97.12 462 ARG A C 1
ATOM 3511 O O . ARG A 1 462 ? 2.855 -10.547 -1.924 1.00 97.12 462 ARG A O 1
ATOM 3518 N N . THR A 1 463 ? 3.402 -8.865 -0.536 1.00 95.38 463 THR A N 1
ATOM 3519 C CA . THR A 1 463 ? 3.913 -9.710 0.555 1.00 95.38 463 THR A CA 1
ATOM 3520 C C . THR A 1 463 ? 2.799 -9.939 1.573 1.00 95.38 463 THR A C 1
ATOM 3522 O O . THR A 1 463 ? 2.039 -9.020 1.872 1.00 95.38 463 THR A O 1
ATOM 3525 N N . LEU A 1 464 ? 2.656 -11.163 2.079 1.00 95.50 464 LEU A N 1
ATOM 3526 C CA . LEU A 1 464 ? 1.527 -11.541 2.931 1.00 95.50 464 LEU A CA 1
ATOM 3527 C C . LEU A 1 464 ? 1.679 -10.944 4.342 1.00 95.50 464 LEU A C 1
ATOM 3529 O O . LEU A 1 464 ? 2.573 -11.348 5.087 1.00 95.50 464 LEU A O 1
ATOM 3533 N N . LYS A 1 465 ? 0.810 -9.987 4.702 1.00 95.06 465 LYS A N 1
ATOM 3534 C CA . LYS A 1 465 ? 0.747 -9.350 6.036 1.00 95.06 465 LYS A CA 1
ATOM 3535 C C . LYS A 1 465 ? -0.662 -9.400 6.663 1.00 95.06 465 LYS A C 1
ATOM 3537 O O . LYS A 1 465 ? -0.929 -8.703 7.644 1.00 95.06 465 LYS A O 1
ATOM 3542 N N . ALA A 1 466 ? -1.542 -10.234 6.106 1.00 96.12 466 ALA A N 1
ATOM 3543 C CA . ALA A 1 466 ? -2.930 -10.414 6.522 1.00 96.12 466 ALA A CA 1
ATOM 3544 C C . ALA A 1 466 ? -3.460 -11.806 6.141 1.00 96.12 466 ALA A C 1
ATOM 3546 O O . ALA A 1 466 ? -3.100 -12.363 5.099 1.00 96.12 466 ALA A O 1
ATOM 3547 N N . GLU A 1 467 ? -4.376 -12.327 6.960 1.00 95.81 467 GLU A N 1
ATOM 3548 C CA . GLU A 1 467 ? -4.951 -13.682 6.899 1.00 95.81 467 GLU A CA 1
ATOM 3549 C C . GLU A 1 467 ? -6.011 -13.848 5.789 1.00 95.81 467 GLU A C 1
ATOM 3551 O O . GLU A 1 467 ? -7.092 -14.389 6.003 1.00 95.81 467 GLU A O 1
ATOM 3556 N N . LEU A 1 468 ? -5.707 -13.379 4.576 1.00 96.94 468 LEU A N 1
ATOM 3557 C CA . LEU A 1 468 ? -6.538 -13.559 3.385 1.00 96.94 468 LEU A CA 1
ATOM 3558 C C . LEU A 1 468 ? -5.706 -13.810 2.134 1.00 96.94 468 LEU A C 1
ATOM 3560 O O . LEU A 1 468 ? -4.504 -13.535 2.090 1.00 96.94 468 LEU A O 1
ATOM 3564 N N . GLY A 1 469 ? -6.359 -14.297 1.088 1.00 97.38 469 GLY A N 1
ATOM 3565 C CA . GLY A 1 469 ? -5.753 -14.519 -0.214 1.00 97.38 469 GLY A CA 1
ATOM 3566 C C . GLY A 1 469 ? -6.703 -15.226 -1.165 1.00 97.38 469 GLY A C 1
ATOM 3567 O O . GLY A 1 469 ? -7.791 -15.642 -0.783 1.00 97.38 469 GLY A O 1
ATOM 3568 N N . CYS A 1 470 ? -6.271 -15.373 -2.407 1.00 97.88 470 CYS A N 1
ATOM 3569 C CA . CYS A 1 470 ? -6.942 -16.179 -3.420 1.00 97.88 470 CYS A CA 1
ATOM 3570 C C . CYS A 1 470 ? -5.897 -16.670 -4.430 1.00 97.88 470 CYS A C 1
ATOM 3572 O O . CYS A 1 470 ? -4.742 -16.245 -4.370 1.00 97.88 470 CYS A O 1
ATOM 3574 N N . GLY A 1 471 ? -6.289 -17.548 -5.346 1.00 97.06 471 GLY A N 1
ATOM 3575 C CA . GLY A 1 471 ? -5.505 -17.978 -6.499 1.00 97.06 471 GLY A CA 1
ATOM 3576 C C . GLY A 1 471 ? -4.180 -18.662 -6.172 1.00 97.06 471 GLY A C 1
ATOM 3577 O O . GLY A 1 471 ? -3.282 -18.604 -6.995 1.00 97.06 471 GLY A O 1
ATOM 3578 N N . MET A 1 472 ? -4.019 -19.256 -4.989 1.00 97.19 472 MET A N 1
ATOM 3579 C CA . MET A 1 472 ? -2.796 -19.950 -4.578 1.00 97.19 472 MET A CA 1
ATOM 3580 C C . MET A 1 472 ? -2.981 -21.464 -4.667 1.00 97.19 472 MET A C 1
ATOM 3582 O O . MET A 1 472 ? -3.986 -22.009 -4.204 1.00 97.19 472 MET A O 1
ATOM 3586 N N . ALA A 1 473 ? -1.991 -22.150 -5.236 1.00 95.06 473 ALA A N 1
ATOM 3587 C CA . ALA A 1 473 ? -2.010 -23.603 -5.359 1.00 95.06 473 ALA A CA 1
ATOM 3588 C C . ALA A 1 473 ? -1.888 -24.291 -3.986 1.00 95.06 473 ALA A C 1
ATOM 3590 O O . ALA A 1 473 ? -1.169 -23.827 -3.095 1.00 95.06 473 ALA A O 1
ATOM 3591 N N . GLU A 1 474 ? -2.595 -25.410 -3.807 1.00 96.19 474 GLU A N 1
ATOM 3592 C CA . GLU A 1 474 ? -2.686 -26.110 -2.517 1.00 96.19 474 GLU A CA 1
ATOM 3593 C C . GLU A 1 474 ? -1.323 -26.583 -1.993 1.00 96.19 474 GLU A C 1
ATOM 3595 O O . GLU A 1 474 ? -1.062 -26.502 -0.793 1.00 96.19 474 GLU A O 1
ATOM 3600 N N . ASP A 1 475 ? -0.436 -27.033 -2.881 1.00 96.62 475 ASP A N 1
ATOM 3601 C CA . ASP A 1 475 ? 0.919 -27.477 -2.548 1.00 96.62 475 ASP A CA 1
ATOM 3602 C C . ASP A 1 475 ? 1.794 -26.320 -2.044 1.00 96.62 475 ASP A C 1
ATOM 3604 O O . ASP A 1 475 ? 2.525 -26.472 -1.064 1.00 96.62 475 ASP A O 1
ATOM 3608 N N . ARG A 1 476 ? 1.667 -25.133 -2.650 1.00 96.19 476 ARG A N 1
ATOM 3609 C CA . ARG A 1 476 ? 2.356 -23.911 -2.209 1.00 96.19 476 ARG A CA 1
ATOM 3610 C C . ARG A 1 476 ? 1.844 -23.437 -0.852 1.00 96.19 476 ARG A C 1
ATOM 3612 O O . ARG A 1 476 ? 2.644 -23.065 0.006 1.00 96.19 476 ARG A O 1
ATOM 3619 N N . VAL A 1 477 ? 0.531 -23.497 -0.625 1.00 97.19 477 VAL A N 1
ATOM 3620 C CA . VAL A 1 477 ? -0.073 -23.188 0.682 1.00 97.19 477 VAL A CA 1
ATOM 3621 C C . VAL A 1 477 ? 0.386 -24.189 1.747 1.00 97.19 477 VAL A C 1
ATOM 3623 O O . VAL A 1 477 ? 0.708 -23.789 2.865 1.00 97.19 477 VAL A O 1
ATOM 3626 N N . ALA A 1 478 ? 0.441 -25.484 1.422 1.00 97.31 478 ALA A N 1
ATOM 3627 C CA . ALA A 1 478 ? 0.926 -26.515 2.337 1.00 97.31 478 ALA A CA 1
ATOM 3628 C C . ALA A 1 478 ? 2.404 -26.309 2.705 1.00 97.31 478 ALA A C 1
ATOM 3630 O O . ALA A 1 478 ? 2.754 -26.420 3.878 1.00 97.31 478 ALA A O 1
ATOM 3631 N N . TYR A 1 479 ? 3.246 -25.945 1.731 1.00 95.94 479 TYR A N 1
ATOM 3632 C CA . TYR A 1 479 ? 4.637 -25.558 1.972 1.00 95.94 479 TYR A CA 1
ATOM 3633 C C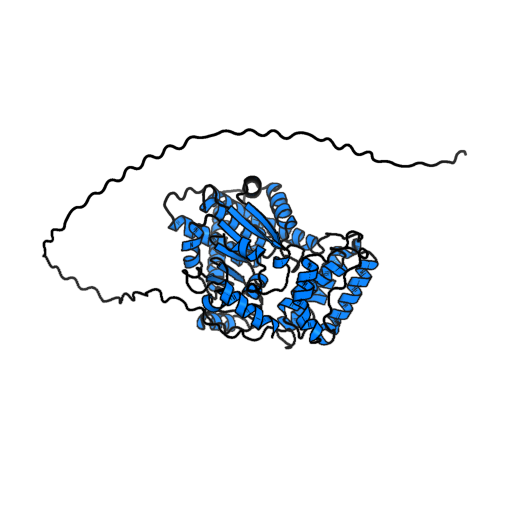 . TYR A 1 479 ? 4.736 -24.374 2.944 1.00 95.94 479 TYR A C 1
ATOM 3635 O O . TYR A 1 479 ? 5.426 -24.473 3.954 1.00 95.94 479 TYR A O 1
ATOM 3643 N N . ALA A 1 480 ? 3.994 -23.289 2.703 1.00 96.12 480 ALA A N 1
ATOM 3644 C CA . ALA A 1 480 ? 4.043 -22.107 3.563 1.00 96.12 480 ALA A CA 1
ATOM 3645 C C . ALA A 1 480 ? 3.632 -22.408 5.014 1.00 96.12 480 ALA A C 1
ATOM 3647 O O . ALA A 1 480 ? 4.306 -21.980 5.948 1.00 96.12 480 ALA A O 1
ATOM 3648 N N . LYS A 1 481 ? 2.571 -23.207 5.194 1.00 96.62 481 LYS A N 1
ATOM 3649 C CA . LYS A 1 481 ? 2.105 -23.673 6.511 1.00 96.62 481 LYS A CA 1
ATOM 3650 C C . LYS A 1 481 ? 3.131 -24.540 7.239 1.00 96.62 481 LYS A C 1
ATOM 3652 O O . LYS A 1 481 ? 3.201 -24.489 8.459 1.00 96.62 481 LYS A O 1
ATOM 3657 N N . ALA A 1 482 ? 3.888 -25.359 6.510 1.00 96.94 482 ALA A N 1
ATOM 3658 C CA . ALA A 1 482 ? 4.926 -26.199 7.103 1.00 96.94 482 ALA A CA 1
ATOM 3659 C C . ALA A 1 482 ? 6.154 -25.386 7.547 1.00 96.94 482 ALA A C 1
ATOM 3661 O O . ALA A 1 482 ? 6.852 -25.790 8.473 1.00 96.94 482 ALA A O 1
ATOM 3662 N N . GLU A 1 483 ? 6.412 -24.250 6.894 1.00 94.81 483 GLU A N 1
ATOM 3663 C CA . GLU A 1 483 ? 7.557 -23.383 7.176 1.00 94.81 483 GLU A CA 1
ATOM 3664 C C . GLU A 1 483 ? 7.359 -22.458 8.383 1.00 94.81 483 GLU A C 1
ATOM 3666 O O . GLU A 1 483 ? 8.343 -22.108 9.038 1.00 94.81 483 GLU A O 1
ATOM 3671 N N . SER A 1 484 ? 6.130 -22.004 8.657 1.00 91.88 484 SER A N 1
ATOM 3672 C CA . SER A 1 484 ? 5.829 -21.166 9.825 1.00 91.88 484 SER A CA 1
ATOM 3673 C C . SER A 1 484 ? 4.333 -21.101 10.135 1.00 91.88 484 SER A C 1
ATOM 3675 O O . SER A 1 484 ? 3.510 -21.035 9.222 1.00 91.88 484 SER A O 1
ATOM 3677 N N . ASP A 1 485 ? 3.985 -20.989 11.418 1.00 93.12 485 ASP A N 1
ATOM 3678 C CA . ASP A 1 485 ? 2.606 -20.755 11.867 1.00 93.12 485 ASP A CA 1
ATOM 3679 C C . ASP A 1 485 ? 2.091 -19.354 11.470 1.00 93.12 485 ASP A C 1
ATOM 3681 O O . ASP A 1 485 ? 0.899 -19.169 11.238 1.00 93.12 485 ASP A O 1
ATOM 3685 N N . ASP A 1 486 ? 2.987 -18.369 11.322 1.00 93.81 486 ASP A N 1
ATOM 3686 C CA . ASP A 1 486 ? 2.672 -16.966 10.997 1.00 93.81 486 ASP A CA 1
ATOM 3687 C C . ASP A 1 486 ? 2.833 -16.619 9.499 1.00 93.81 486 ASP A C 1
ATOM 3689 O O . ASP A 1 486 ? 2.956 -15.450 9.115 1.00 93.81 486 ASP A O 1
ATOM 3693 N N . TRP A 1 487 ? 2.853 -17.628 8.625 1.00 94.94 487 TRP A N 1
ATOM 3694 C CA . TRP A 1 487 ? 3.185 -17.489 7.200 1.00 94.94 487 TRP A CA 1
ATOM 3695 C C . TRP A 1 487 ? 2.331 -16.459 6.434 1.00 94.94 487 TRP A C 1
ATOM 3697 O O . TRP A 1 487 ? 2.815 -15.878 5.461 1.00 94.94 487 TRP A O 1
ATOM 3707 N N . MET A 1 488 ? 1.089 -16.195 6.866 1.00 95.12 488 MET A N 1
ATOM 3708 C CA . MET A 1 488 ? 0.199 -15.200 6.239 1.00 95.12 488 MET A CA 1
ATOM 3709 C C . MET A 1 488 ? 0.457 -13.756 6.682 1.00 95.12 488 MET A C 1
ATOM 3711 O O . MET A 1 488 ? -0.073 -12.833 6.065 1.00 95.12 488 MET A O 1
ATOM 3715 N N . VAL A 1 489 ? 1.208 -13.547 7.765 1.00 94.00 489 VAL A N 1
ATOM 3716 C CA . VAL A 1 489 ? 1.305 -12.234 8.427 1.00 94.00 489 VAL A CA 1
ATOM 3717 C C . VAL A 1 489 ? 2.737 -11.750 8.641 1.00 94.00 489 VAL A C 1
ATOM 3719 O O . VAL A 1 489 ? 2.959 -10.560 8.856 1.00 94.00 489 VAL A O 1
ATOM 3722 N N . SER A 1 490 ? 3.726 -12.636 8.512 1.00 91.06 490 SER A N 1
ATOM 3723 C CA . SER A 1 490 ? 5.149 -12.320 8.697 1.00 91.06 490 SER A CA 1
ATOM 3724 C C . SER A 1 490 ? 5.774 -11.490 7.573 1.00 91.06 490 SER A C 1
ATOM 3726 O O . SER A 1 490 ? 6.940 -11.103 7.655 1.00 91.06 490 SER A O 1
ATOM 3728 N N . GLY A 1 491 ? 5.071 -11.291 6.455 1.00 90.62 491 GLY A N 1
ATOM 3729 C CA . GLY A 1 491 ? 5.675 -10.819 5.212 1.00 90.62 491 GLY A CA 1
ATOM 3730 C C . GLY A 1 491 ? 6.587 -11.862 4.561 1.00 90.62 491 GLY A C 1
ATOM 3731 O O . GLY A 1 491 ? 7.156 -11.551 3.520 1.00 90.62 491 GLY A O 1
ATOM 3732 N N . ARG A 1 492 ? 6.737 -13.062 5.166 1.00 89.81 492 ARG A N 1
ATOM 3733 C CA . ARG A 1 492 ? 7.317 -14.327 4.658 1.00 89.81 492 ARG A CA 1
ATOM 3734 C C . ARG A 1 492 ? 7.348 -14.459 3.140 1.00 89.81 492 ARG A C 1
ATOM 3736 O O . ARG A 1 492 ? 8.373 -14.498 2.460 1.00 89.81 492 ARG A O 1
ATOM 3743 N N . PHE A 1 493 ? 6.118 -14.591 2.686 1.00 94.38 493 PHE A N 1
ATOM 3744 C CA . PHE A 1 493 ? 5.721 -15.099 1.400 1.00 94.38 493 PHE A CA 1
ATOM 3745 C C . PHE A 1 493 ? 5.121 -13.971 0.577 1.00 94.38 493 PHE A C 1
ATOM 3747 O O . PHE A 1 493 ? 4.691 -12.946 1.116 1.00 94.38 493 PHE A O 1
ATOM 3754 N N . GLY A 1 494 ? 5.084 -14.168 -0.734 1.00 95.31 494 GLY A N 1
ATOM 3755 C CA . GLY A 1 494 ? 4.537 -13.190 -1.660 1.00 95.31 494 GLY A CA 1
ATOM 3756 C C . GLY A 1 494 ? 3.674 -13.826 -2.732 1.00 95.31 494 GLY A C 1
ATOM 3757 O O . GLY A 1 494 ? 3.718 -15.034 -2.954 1.00 95.31 494 GLY A O 1
ATOM 3758 N N . VAL A 1 495 ? 2.896 -12.997 -3.408 1.00 97.50 495 VAL A N 1
ATOM 3759 C CA . VAL A 1 495 ? 2.172 -13.359 -4.624 1.00 97.50 495 VAL A CA 1
ATOM 3760 C C . VAL A 1 495 ? 2.401 -12.293 -5.685 1.00 97.50 495 VAL A C 1
ATOM 3762 O O . VAL A 1 495 ? 2.446 -11.096 -5.387 1.00 97.50 495 VAL A O 1
ATOM 3765 N N . VAL A 1 496 ? 2.531 -12.755 -6.924 1.00 97.75 496 VAL A N 1
ATOM 3766 C CA . VAL A 1 496 ? 2.507 -11.936 -8.133 1.00 97.75 496 VAL A CA 1
ATOM 3767 C C . VAL A 1 496 ? 1.328 -12.432 -8.941 1.00 97.75 496 VAL A C 1
ATOM 3769 O O . VAL A 1 496 ? 1.410 -13.500 -9.531 1.00 97.75 496 VAL A O 1
ATOM 3772 N N . GLN A 1 497 ? 0.216 -11.708 -8.914 1.00 98.25 497 GLN A N 1
ATOM 3773 C CA . GLN A 1 497 ? -1.033 -12.149 -9.537 1.00 98.25 497 GLN A CA 1
ATOM 3774 C C . GLN A 1 497 ? -1.459 -11.177 -10.617 1.00 98.25 497 GLN A C 1
ATOM 3776 O O . GLN A 1 497 ? -1.478 -9.966 -10.386 1.00 98.25 497 GLN A O 1
ATOM 3781 N N . PHE A 1 498 ? -1.799 -11.703 -11.789 1.00 97.81 498 PHE A N 1
ATOM 3782 C CA . PHE A 1 498 ? -2.146 -10.883 -12.936 1.00 97.81 498 PHE A CA 1
ATOM 3783 C C . PHE A 1 498 ? -3.559 -11.172 -13.422 1.00 97.81 498 PHE A C 1
ATOM 3785 O O . PHE A 1 498 ? -3.957 -12.315 -13.633 1.00 97.81 498 PHE A O 1
ATOM 3792 N N . TRP A 1 499 ? -4.308 -10.098 -13.636 1.00 95.00 499 TRP A N 1
ATOM 3793 C CA . TRP A 1 499 ? -5.569 -10.119 -14.349 1.00 95.00 499 TRP A CA 1
ATOM 3794 C C . TRP A 1 499 ? -5.412 -9.345 -15.656 1.00 95.00 499 TRP A C 1
ATOM 3796 O O . TRP A 1 499 ? -5.138 -8.147 -15.635 1.00 95.00 499 TRP A O 1
ATOM 3806 N N . GLU A 1 500 ? -5.599 -10.015 -16.791 1.00 90.88 500 GLU A N 1
ATOM 3807 C CA . GLU A 1 500 ? -5.378 -9.434 -18.124 1.00 90.88 500 GLU A CA 1
ATOM 3808 C C . GLU A 1 500 ? -6.512 -8.514 -18.612 1.00 90.88 500 GLU A C 1
ATOM 3810 O O . GLU A 1 500 ? -6.351 -7.826 -19.616 1.00 90.88 500 GLU A O 1
ATOM 3815 N N . GLY A 1 501 ? -7.635 -8.451 -17.888 1.00 84.12 501 GLY A N 1
ATOM 3816 C CA . GLY A 1 501 ? -8.837 -7.719 -18.296 1.00 84.12 501 GLY A CA 1
ATOM 3817 C C . GLY A 1 501 ? -9.816 -8.582 -19.099 1.00 84.12 501 GLY A C 1
ATOM 3818 O O . GLY A 1 501 ? -9.466 -9.627 -19.639 1.00 84.12 501 GLY A O 1
ATOM 3819 N N . VAL A 1 502 ? -11.083 -8.162 -19.170 1.00 68.81 502 VAL A N 1
ATOM 3820 C CA . VAL A 1 502 ? -12.100 -8.888 -19.949 1.00 68.81 502 VAL A CA 1
ATOM 3821 C C . VAL A 1 502 ? -12.019 -8.468 -21.420 1.00 68.81 502 VAL A C 1
ATOM 3823 O O . VAL A 1 502 ? -12.046 -7.275 -21.732 1.00 68.81 502 VAL A O 1
ATOM 3826 N N . GLY A 1 503 ? -12.010 -9.434 -22.342 1.00 54.97 503 GLY A N 1
ATOM 3827 C CA . GLY A 1 503 ? -12.446 -9.182 -23.718 1.00 54.97 503 GLY A CA 1
ATOM 3828 C C . GLY A 1 503 ? -13.924 -8.770 -23.716 1.00 54.97 503 GLY A C 1
ATOM 3829 O O . GLY A 1 503 ? -14.692 -9.294 -22.922 1.00 54.97 503 GLY A O 1
ATOM 3830 N N . ALA A 1 504 ? -14.321 -7.814 -24.561 1.00 40.66 504 ALA A N 1
ATOM 3831 C CA . ALA A 1 504 ? -15.634 -7.153 -24.552 1.00 40.66 504 ALA A CA 1
ATOM 3832 C C . ALA A 1 504 ? -16.856 -8.093 -24.338 1.00 40.66 504 ALA A C 1
ATOM 3834 O O . ALA A 1 504 ? -17.436 -8.597 -25.298 1.00 40.66 504 ALA A O 1
ATOM 3835 N N . GLY A 1 505 ? -17.281 -8.295 -23.086 1.00 43.56 505 GLY A N 1
ATOM 3836 C CA . GLY A 1 505 ? -18.451 -9.095 -22.707 1.00 43.56 505 GLY A CA 1
ATOM 3837 C C . GLY A 1 505 ? -18.586 -9.192 -21.183 1.00 43.56 505 GLY A C 1
ATOM 3838 O O . GLY A 1 505 ? -17.653 -9.629 -20.531 1.00 43.56 505 GLY A O 1
ATOM 3839 N N . GLU A 1 506 ? -19.735 -8.745 -20.652 1.00 53.28 506 GLU A N 1
ATOM 3840 C CA . GLU A 1 506 ? -19.978 -8.286 -19.264 1.00 53.28 506 GLU A CA 1
ATOM 3841 C C . GLU A 1 506 ? -19.056 -7.135 -18.826 1.00 53.28 506 GLU A C 1
ATOM 3843 O O . GLU A 1 506 ? -17.851 -7.276 -18.643 1.00 53.28 506 GLU A O 1
ATOM 3848 N N . SER A 1 507 ? -19.620 -5.928 -18.684 1.00 69.50 507 SER A N 1
ATOM 3849 C CA . SER A 1 507 ? -18.813 -4.775 -18.287 1.00 69.50 507 SER A CA 1
ATOM 3850 C C . SER A 1 507 ? -18.385 -4.946 -16.831 1.00 69.50 507 SER A C 1
ATOM 3852 O O . SER A 1 507 ? -19.233 -5.178 -15.967 1.00 69.50 507 SER A O 1
ATOM 3854 N N . CYS A 1 508 ? -17.097 -4.758 -16.531 1.00 80.06 508 CYS A N 1
ATOM 3855 C CA . CYS A 1 508 ? -16.568 -4.710 -15.161 1.00 80.06 508 CYS A CA 1
ATOM 3856 C C . CYS A 1 508 ? -17.433 -3.843 -14.218 1.00 80.06 508 CYS A C 1
ATOM 3858 O O . CYS A 1 508 ? -17.508 -4.091 -13.019 1.00 80.06 508 CYS A O 1
ATOM 3860 N N . ALA A 1 509 ? -18.123 -2.833 -14.766 1.00 85.06 509 ALA A N 1
ATOM 3861 C CA . ALA A 1 509 ? -19.070 -1.982 -14.054 1.00 85.06 509 ALA 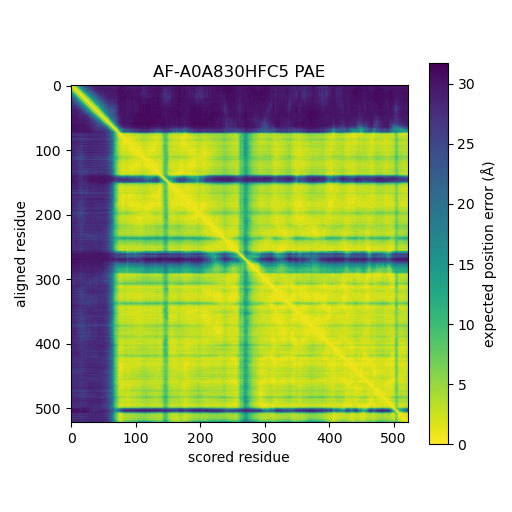A CA 1
ATOM 3862 C C . ALA A 1 509 ? -20.264 -2.744 -13.446 1.00 85.06 509 ALA A C 1
ATOM 3864 O O . ALA A 1 509 ? -20.676 -2.419 -12.335 1.00 85.06 509 ALA A O 1
ATOM 3865 N N . SER A 1 510 ? -20.804 -3.756 -14.131 1.00 85.19 510 SER A N 1
ATOM 3866 C CA . SER A 1 510 ? -21.910 -4.576 -13.616 1.00 85.19 510 SER A CA 1
ATOM 3867 C C . SER A 1 510 ? -21.491 -5.400 -12.393 1.00 85.19 510 SER A C 1
ATOM 3869 O O . SER A 1 510 ? -22.174 -5.360 -11.369 1.00 85.19 510 SER A O 1
ATOM 3871 N N . VAL A 1 511 ? -20.317 -6.039 -12.452 1.00 88.19 511 VAL A N 1
ATOM 3872 C CA . VAL A 1 511 ? -19.718 -6.773 -11.326 1.00 88.19 511 VAL A CA 1
ATOM 3873 C C . VAL A 1 511 ? -19.465 -5.827 -10.150 1.00 88.19 511 VAL A C 1
ATOM 3875 O O . VAL A 1 511 ? -19.827 -6.139 -9.016 1.00 88.19 511 VAL A O 1
ATOM 3878 N N . ARG A 1 512 ? -18.917 -4.630 -10.412 1.00 90.31 512 ARG A N 1
ATOM 3879 C CA . ARG A 1 512 ? -18.715 -3.602 -9.378 1.00 90.31 512 ARG A CA 1
ATOM 3880 C C . ARG A 1 512 ? -20.017 -3.180 -8.703 1.00 90.31 512 ARG A C 1
ATOM 3882 O O . ARG A 1 512 ? -20.072 -3.114 -7.476 1.00 90.31 512 ARG A O 1
ATOM 3889 N N . ALA A 1 513 ? -21.067 -2.919 -9.480 1.00 89.62 513 ALA A N 1
ATOM 3890 C CA . ALA A 1 513 ? -22.365 -2.506 -8.954 1.00 89.62 513 ALA A CA 1
ATOM 3891 C C . ALA A 1 513 ? -23.017 -3.602 -8.094 1.00 89.62 513 ALA A C 1
ATOM 3893 O O . ALA A 1 513 ? -23.519 -3.306 -7.008 1.00 89.62 513 ALA A O 1
ATOM 3894 N N . ALA A 1 514 ? -22.963 -4.862 -8.543 1.00 89.56 514 ALA A N 1
ATOM 3895 C CA . ALA A 1 514 ? -23.479 -6.003 -7.790 1.00 89.56 514 ALA A CA 1
ATOM 3896 C C . ALA A 1 514 ? -22.757 -6.162 -6.442 1.00 89.56 514 ALA A C 1
ATOM 3898 O O . ALA A 1 514 ? -23.405 -6.145 -5.395 1.00 89.56 514 ALA A O 1
ATOM 3899 N N . ARG A 1 515 ? -21.417 -6.189 -6.457 1.00 91.94 515 ARG A N 1
ATOM 3900 C CA . ARG A 1 515 ? -20.601 -6.314 -5.238 1.00 91.94 515 ARG A CA 1
ATOM 3901 C C . ARG A 1 515 ? -20.741 -5.131 -4.294 1.00 91.94 515 ARG A C 1
ATOM 3903 O O . ARG A 1 515 ? -20.737 -5.314 -3.086 1.00 91.94 515 ARG A O 1
ATOM 3910 N N . THR A 1 516 ? -20.889 -3.918 -4.824 1.00 91.00 516 THR A N 1
ATOM 3911 C CA . THR A 1 516 ? -21.132 -2.720 -4.007 1.00 91.00 516 THR A CA 1
ATOM 3912 C C . THR A 1 516 ? -22.430 -2.855 -3.221 1.00 91.00 516 THR A C 1
ATOM 3914 O O . THR A 1 516 ? -22.456 -2.582 -2.024 1.00 91.00 516 THR A O 1
ATOM 3917 N N . LYS A 1 517 ? -23.506 -3.297 -3.882 1.00 88.19 517 LYS A N 1
ATOM 3918 C CA . LYS A 1 517 ? -24.803 -3.492 -3.233 1.00 88.19 517 LYS A CA 1
ATOM 3919 C C . LYS A 1 517 ? -24.725 -4.557 -2.140 1.00 88.19 517 LYS A C 1
ATOM 3921 O O . LYS A 1 517 ? -25.264 -4.339 -1.066 1.00 88.19 517 LYS A O 1
ATOM 3926 N N . GLU A 1 518 ? -24.071 -5.678 -2.423 1.00 89.44 518 GLU A N 1
ATOM 3927 C CA . GLU A 1 518 ? -23.922 -6.787 -1.480 1.00 89.44 518 GLU A CA 1
ATOM 3928 C C . GLU A 1 518 ? -23.043 -6.414 -0.275 1.00 89.44 518 GLU A C 1
ATOM 3930 O O . GLU A 1 518 ? -23.454 -6.610 0.867 1.00 89.44 518 GLU A O 1
ATOM 3935 N N . TYR A 1 519 ? -21.895 -5.771 -0.507 1.00 86.81 519 TYR A N 1
ATOM 3936 C CA . TYR A 1 519 ? -20.937 -5.397 0.539 1.00 86.81 519 TYR A CA 1
ATOM 3937 C C . TYR A 1 519 ? -21.543 -4.498 1.625 1.00 86.81 519 TYR A C 1
ATOM 3939 O O . TYR A 1 519 ? -21.305 -4.720 2.804 1.00 86.81 519 TYR A O 1
ATOM 3947 N N . PHE A 1 520 ? -22.366 -3.509 1.258 1.00 83.06 520 PHE A N 1
ATOM 3948 C CA . PHE A 1 520 ? -23.011 -2.625 2.242 1.00 83.06 520 PHE A CA 1
ATOM 3949 C C . PHE A 1 520 ? -24.233 -3.244 2.937 1.00 83.06 520 PHE A C 1
ATOM 3951 O O . PHE A 1 520 ? -24.820 -2.608 3.812 1.00 83.06 520 PHE A O 1
ATOM 3958 N N . THR A 1 521 ? -24.634 -4.459 2.551 1.00 83.06 521 THR A N 1
ATOM 3959 C CA . THR A 1 521 ? -25.688 -5.221 3.242 1.00 83.06 521 THR A CA 1
ATOM 3960 C C . THR A 1 521 ? -25.148 -6.257 4.227 1.00 83.06 521 THR A C 1
ATOM 3962 O O . THR A 1 521 ? -25.932 -6.773 5.022 1.00 83.06 521 THR A O 1
ATOM 3965 N N . MET A 1 522 ? -23.839 -6.530 4.187 1.00 81.75 522 MET A N 1
ATOM 3966 C CA . MET A 1 522 ? -23.108 -7.331 5.176 1.00 81.75 522 MET A CA 1
ATOM 3967 C C . MET A 1 522 ? -22.873 -6.534 6.460 1.00 81.75 522 MET A C 1
ATOM 3969 O O . MET A 1 522 ? -22.969 -7.142 7.545 1.00 81.75 522 MET A O 1
#

Radius of gyration: 27.43 Å; Cα contacts (8 Å, |Δi|>4): 776; chains: 1; bounding box: 62×98×94 Å

Secondary structure (DSSP, 8-state):
-------------------------------------------------------------------------PPPPPBPBS-STTSHHHHIIIIIIIIIIIIIIIIHHHTTT--HHHHHHHHHHHHHHHTTTTPBP---------TTPPPPHHHHHHHHHHHHHHHHT-BTTTSBHHHHHHHHHHHHHHHHTTT-TTSTTTT--TTHHHHHHHHHHTHHHHHHHHHHHHHHHH---TT-HHHHHHHHHHHHHHHHHTTTS-GGGS----SSHHHHHHHHHHHHHHHHHHHTTEEEE-HHHHHHHHTT-SEEEEE--BTTHHHHHHHHHHHHHHHHH-TT-EEEEEEESS--TTTB-BHHHHHHHHHHHHT-SSHHHHHHHHHHHHHHHTTSEEEEEEGGGGS---GGG--HHHHHHHHT-SEEEEEHHHHHHHHHTTB---TTS-HHHHHTT-SS-EEEEEE--SS---S--HHHHHHHHHH-TTTTTSS--EEEEEE----SSS-HHHHHHHHHHHHTT-

Foldseek 3Di:
DDDDD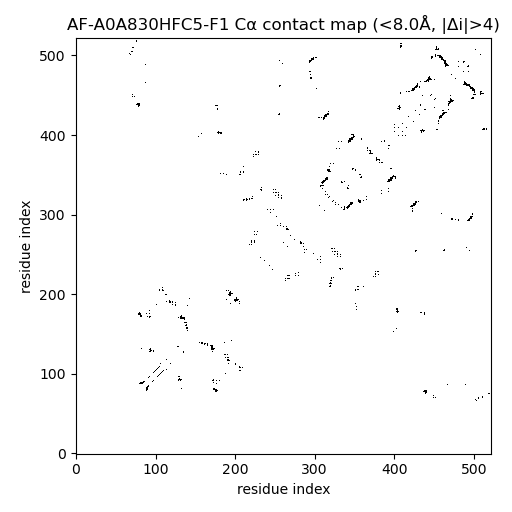DDDDDDDDDDDDDDDDDDDDDDDDDDDDDDDDDDDDDDDDDDDDDDDDDDDDDDDPDPPDDDFPPLPQDQFFDFDFLQDPPFPLVCVQLPCCLPCPLVVFLCPQCVVPADPQLVVLSVVVSVQSPPQQQRFDDQDDDDPPDDDDDDDPLSVVSCVLCVLRNVVRHGLGRPHSLQSQLVSQVSNCVSRCCCPPPHSCPVPFSLVVVLVVLQVQCVLVLLLCLVLLVCLLPDDCDPVLVVLLVSLLLLLLCLLCQVPCDSVLRDDDDPDPVSSVVSVVSSVVVSVVQVLQALADCSVVVSVQQLQWLEEEEAAAFHHRSVVSVLSSLSSSLSSNPPNRAYEYEFEQGDHPSGGDDPVRNVVSLVVQCPDPNPSSVVSSVVSVVCVVVRSYHYHYDNVSSHSAAPLPDDPVRLVVQLPTSEYEYHEDSNVCSLQSNRADDQAAQPCSSNQLRNHKYKYRYQQQRDHHHNGDPVSVVVQVVVDVCSRRPSRHIYTDIDHYRDPDDHSNVSSVVCVVSVSVD

Organism: NCBI:txid41880

Mean predicted aligned error: 10.97 Å

pLDDT: mean 81.93, std 24.53, range [24.55, 98.81]